Protein AF-A0AAN9UML8-F1 (afdb_monomer)

Structure (mmCIF, N/CA/C/O backbone):
data_AF-A0AAN9UML8-F1
#
_entry.id   AF-A0AAN9UML8-F1
#
loop_
_atom_site.group_PDB
_atom_site.id
_atom_site.type_symbol
_atom_site.label_atom_id
_atom_site.label_alt_id
_atom_site.label_comp_id
_atom_site.label_asym_id
_atom_site.label_entity_id
_atom_site.label_seq_id
_atom_site.pdbx_PDB_ins_code
_atom_site.Cartn_x
_atom_site.Cartn_y
_atom_site.Cartn_z
_atom_site.occupancy
_atom_site.B_iso_or_equiv
_atom_site.auth_seq_id
_atom_site.auth_comp_id
_atom_site.auth_asym_id
_atom_site.auth_atom_id
_atom_site.pdbx_PDB_model_num
ATOM 1 N N . MET A 1 1 ? -30.762 24.401 14.528 1.00 34.25 1 MET A N 1
ATOM 2 C CA . MET A 1 1 ? -29.536 23.591 14.672 1.00 34.25 1 MET A CA 1
ATOM 3 C C . MET A 1 1 ? -28.574 24.023 13.581 1.00 34.25 1 MET A C 1
ATOM 5 O O . MET A 1 1 ? -28.864 23.795 12.416 1.00 34.25 1 MET A O 1
ATOM 9 N N . ALA A 1 2 ? -27.521 24.755 13.943 1.00 28.88 2 ALA A N 1
ATOM 10 C CA . ALA A 1 2 ? -26.473 25.153 13.009 1.00 28.88 2 ALA A CA 1
ATOM 11 C C . ALA A 1 2 ? -25.662 23.910 12.609 1.00 28.88 2 ALA A C 1
ATOM 13 O O . ALA A 1 2 ? -25.360 23.086 13.473 1.00 28.88 2 ALA A O 1
ATOM 14 N N . GLY A 1 3 ? -25.369 23.756 11.315 1.00 34.69 3 GLY A N 1
ATOM 15 C CA . GLY A 1 3 ? -24.596 22.632 10.792 1.00 34.69 3 GLY A CA 1
ATOM 16 C C . GLY A 1 3 ? -23.254 22.524 11.508 1.00 34.69 3 GLY A C 1
ATOM 17 O O . GLY A 1 3 ? -22.504 23.499 11.566 1.00 34.69 3 GLY A O 1
ATOM 18 N N . LEU A 1 4 ? -22.974 21.355 12.088 1.00 37.06 4 LEU A N 1
ATOM 19 C CA . LEU A 1 4 ? -21.656 21.073 12.640 1.00 37.06 4 LEU A CA 1
ATOM 20 C C . LEU A 1 4 ? -20.631 21.194 11.500 1.00 37.06 4 LEU A C 1
ATOM 22 O O . LEU A 1 4 ? -20.840 20.580 10.449 1.00 37.06 4 LEU A O 1
ATOM 26 N N . PRO A 1 5 ? -19.560 21.988 11.675 1.00 43.56 5 PRO A N 1
ATOM 27 C CA . PRO A 1 5 ? -18.495 22.079 10.690 1.00 43.56 5 PRO A CA 1
ATOM 28 C C . PRO A 1 5 ? -17.949 20.682 10.414 1.00 43.56 5 PRO A C 1
ATOM 30 O O . PRO A 1 5 ? -17.899 19.854 11.327 1.00 43.56 5 PRO A O 1
ATOM 33 N N . ASP A 1 6 ? -17.564 20.442 9.156 1.00 53.19 6 ASP A N 1
ATOM 34 C CA . ASP A 1 6 ? -16.850 19.244 8.709 1.00 53.19 6 ASP A CA 1
ATOM 35 C C . ASP A 1 6 ? -15.821 18.890 9.789 1.00 53.19 6 ASP A C 1
ATOM 37 O O . ASP A 1 6 ? -14.913 19.678 10.067 1.00 53.19 6 ASP A O 1
ATOM 41 N N . THR A 1 7 ? -16.089 17.812 10.532 1.00 65.25 7 THR A N 1
ATOM 42 C CA . THR A 1 7 ? -15.455 17.628 11.840 1.00 65.25 7 THR A CA 1
ATOM 43 C C . THR A 1 7 ? -13.941 17.596 11.653 1.00 65.25 7 THR A C 1
ATOM 45 O O . THR A 1 7 ? -13.449 17.084 10.648 1.00 65.25 7 THR A O 1
ATOM 48 N N . THR A 1 8 ? -13.170 18.128 12.605 1.00 62.34 8 THR A N 1
ATOM 49 C CA . THR A 1 8 ? -11.696 18.051 12.594 1.00 62.34 8 THR A CA 1
ATOM 50 C C . THR A 1 8 ? -11.215 16.639 12.216 1.00 62.34 8 THR A C 1
ATOM 52 O O . THR A 1 8 ? -10.274 16.483 11.442 1.00 62.34 8 THR A O 1
ATOM 55 N N . TYR A 1 9 ? -11.950 15.614 12.656 1.00 64.00 9 TYR A N 1
ATOM 56 C CA . TYR A 1 9 ? -11.783 14.213 12.278 1.00 64.00 9 TYR A CA 1
ATOM 57 C C . TYR A 1 9 ? -11.821 13.942 10.761 1.00 64.00 9 TYR A C 1
ATOM 59 O O . TYR A 1 9 ? -10.901 13.316 10.235 1.00 64.00 9 TYR A O 1
ATOM 67 N N . ASN A 1 10 ? -12.814 14.460 10.035 1.00 66.75 10 ASN A N 1
ATOM 68 C CA . ASN A 1 10 ? -12.912 14.321 8.578 1.00 66.75 10 ASN A CA 1
ATOM 69 C C . ASN A 1 10 ? -11.749 15.001 7.849 1.00 66.75 10 ASN A C 1
ATOM 71 O O . ASN A 1 10 ? -11.250 14.470 6.857 1.00 66.75 10 ASN A O 1
ATOM 75 N N . ILE A 1 11 ? -11.297 16.160 8.341 1.00 66.69 11 ILE A N 1
ATOM 76 C CA . ILE A 1 11 ? -10.139 16.870 7.775 1.00 66.69 11 ILE A CA 1
ATOM 77 C C . ILE A 1 11 ? -8.881 16.005 7.907 1.00 66.69 11 ILE A C 1
ATOM 79 O O . ILE A 1 11 ? -8.132 15.859 6.946 1.00 66.69 11 ILE A O 1
ATOM 83 N N . ILE A 1 12 ? -8.686 15.379 9.069 1.00 63.94 12 ILE A N 1
ATOM 84 C CA . ILE A 1 12 ? -7.548 14.487 9.320 1.00 63.94 12 ILE A CA 1
ATOM 85 C C . ILE A 1 12 ? -7.625 13.225 8.470 1.00 63.94 12 ILE A C 1
ATOM 87 O O . ILE A 1 12 ? -6.618 12.818 7.895 1.00 63.94 12 ILE A O 1
ATOM 91 N N . LYS A 1 13 ? -8.808 12.620 8.337 1.00 67.56 13 LYS A N 1
ATOM 92 C CA . LYS A 1 13 ? -8.997 11.478 7.438 1.00 67.56 13 LYS A CA 1
ATOM 93 C C . LYS A 1 13 ? -8.644 11.858 5.991 1.00 67.56 13 LYS A C 1
ATOM 95 O O . LYS A 1 13 ? -7.869 11.145 5.362 1.00 67.56 13 LYS A O 1
ATOM 100 N N . ARG A 1 14 ? -9.093 13.022 5.502 1.00 68.69 14 ARG A N 1
ATOM 101 C CA . ARG A 1 14 ? -8.747 13.532 4.158 1.00 68.69 14 ARG A CA 1
ATOM 102 C C . ARG A 1 14 ? -7.262 13.817 3.954 1.00 68.69 14 ARG A C 1
ATOM 104 O O . ARG A 1 14 ? -6.789 13.647 2.842 1.00 68.69 14 ARG A O 1
ATOM 111 N N . SER A 1 15 ? -6.542 14.243 4.990 1.00 62.94 15 SER A N 1
ATOM 112 C CA . SER A 1 15 ? -5.093 14.488 4.906 1.00 62.94 15 SER A CA 1
ATOM 113 C C . SER A 1 15 ? -4.235 13.241 5.132 1.00 62.94 15 SER A C 1
ATOM 115 O O . SER A 1 15 ? -3.012 13.315 5.061 1.00 62.94 15 SER A O 1
ATOM 117 N N . THR A 1 16 ? -4.855 12.125 5.517 1.00 61.41 16 THR A N 1
ATOM 118 C CA . THR A 1 16 ? -4.160 10.873 5.843 1.00 61.41 16 THR A CA 1
ATOM 119 C C . THR A 1 16 ? -4.335 9.841 4.738 1.00 61.41 16 THR A C 1
ATOM 121 O O . THR A 1 16 ? -3.397 9.113 4.413 1.00 61.41 16 THR A O 1
ATOM 124 N N . TYR A 1 17 ? -5.542 9.772 4.177 1.00 67.56 17 TYR A N 1
ATOM 125 C CA . TYR A 1 17 ? -5.949 8.728 3.252 1.00 67.56 17 TYR A CA 1
ATOM 126 C C . TYR A 1 17 ? -6.260 9.337 1.900 1.00 67.56 17 TYR A C 1
ATOM 128 O O . TYR A 1 17 ? -7.154 10.169 1.753 1.00 67.56 17 TYR A O 1
ATOM 136 N N . LEU A 1 18 ? -5.566 8.850 0.890 1.00 69.12 18 LEU A N 1
ATOM 137 C CA . LEU A 1 18 ? -5.793 9.261 -0.479 1.00 69.12 18 LEU A CA 1
ATOM 138 C C . LEU A 1 18 ? -7.202 8.875 -0.955 1.00 69.12 18 LEU A C 1
ATOM 140 O O . LEU A 1 18 ? -7.891 9.702 -1.548 1.00 69.12 18 LEU A O 1
ATOM 144 N N . ALA A 1 19 ? -7.697 7.698 -0.552 1.00 70.19 19 ALA A N 1
ATOM 145 C CA . ALA A 1 19 ? -9.077 7.264 -0.783 1.00 70.19 19 ALA A CA 1
ATOM 146 C C . ALA A 1 19 ? -10.147 8.247 -0.272 1.00 70.19 19 ALA A C 1
ATOM 148 O O . ALA A 1 19 ? -11.278 8.250 -0.758 1.00 70.19 19 ALA A O 1
ATOM 149 N N . TYR A 1 20 ? -9.822 9.133 0.679 1.00 71.19 20 TYR A N 1
ATOM 150 C CA . TYR A 1 20 ? -10.755 10.161 1.150 1.00 71.19 20 TYR A CA 1
ATOM 151 C C . TYR A 1 20 ? -10.975 11.314 0.172 1.00 71.19 20 TYR A C 1
ATOM 153 O O . TYR A 1 20 ? -11.914 12.095 0.351 1.00 71.19 20 TYR A O 1
ATOM 161 N N . THR A 1 21 ? -10.144 11.419 -0.862 1.00 71.81 21 THR A N 1
ATOM 162 C CA . THR A 1 21 ? -10.307 12.432 -1.906 1.00 71.81 21 THR A CA 1
ATOM 163 C C . THR A 1 21 ? -11.395 12.058 -2.917 1.00 71.81 21 THR A C 1
ATOM 165 O O . THR A 1 21 ? -12.056 12.959 -3.430 1.00 71.81 21 THR A O 1
ATOM 168 N N . PHE A 1 22 ? -11.658 10.761 -3.130 1.00 76.19 22 PHE A N 1
ATOM 169 C CA . PHE A 1 22 ? -12.576 10.275 -4.172 1.00 76.19 22 PHE A CA 1
ATOM 170 C C . PHE A 1 22 ? -13.711 9.352 -3.686 1.00 76.19 22 PHE A C 1
ATOM 172 O O . PHE A 1 22 ? -14.615 9.050 -4.461 1.00 76.19 22 PHE A O 1
ATOM 179 N N . VAL A 1 23 ? -13.744 8.942 -2.413 1.00 74.50 23 VAL A N 1
ATOM 180 C CA . VAL A 1 23 ? -14.824 8.100 -1.851 1.00 74.50 23 VAL A CA 1
ATOM 181 C C . VAL A 1 23 ? -15.798 8.909 -0.976 1.00 74.50 23 VAL A C 1
ATOM 183 O O . VAL A 1 23 ? -15.416 9.876 -0.311 1.00 74.50 23 VAL A O 1
ATOM 186 N N . ASN A 1 24 ? -17.086 8.540 -0.974 1.00 72.94 24 ASN A N 1
ATOM 187 C CA . ASN A 1 24 ? -18.127 9.195 -0.181 1.00 72.94 24 ASN A CA 1
ATOM 188 C C . ASN A 1 24 ? -18.278 8.559 1.205 1.00 72.94 24 ASN A C 1
ATOM 190 O O . ASN A 1 24 ? -18.883 7.502 1.337 1.00 72.94 24 ASN A O 1
ATOM 194 N N . TYR A 1 25 ? -17.802 9.245 2.245 1.00 64.94 25 TYR A N 1
ATOM 195 C CA . TYR A 1 25 ? -17.906 8.784 3.642 1.00 64.94 25 TYR A CA 1
ATOM 196 C C . TYR A 1 25 ? -19.102 9.362 4.400 1.00 64.94 25 TYR A C 1
ATOM 198 O O . TYR A 1 25 ? -19.299 9.040 5.571 1.00 64.94 25 TYR A O 1
ATOM 206 N N . GLN A 1 26 ? -19.894 10.239 3.770 1.00 60.97 26 GLN A N 1
ATOM 207 C CA . GLN A 1 26 ? -20.932 10.996 4.478 1.00 60.97 26 GLN A CA 1
ATOM 208 C C . GLN A 1 26 ? -22.011 10.103 5.103 1.00 60.97 26 GLN A C 1
ATOM 210 O O . GLN A 1 26 ? -22.570 10.481 6.128 1.00 60.97 26 GLN A O 1
ATOM 215 N N . SER A 1 27 ? -22.282 8.924 4.538 1.00 56.25 27 SER A N 1
ATOM 216 C CA . SER A 1 27 ? -23.336 8.037 5.036 1.00 56.25 27 SER A CA 1
ATOM 217 C C . SER A 1 27 ? -22.949 7.228 6.278 1.00 56.25 27 SER A C 1
ATOM 219 O O . SER A 1 27 ? -23.851 6.817 7.002 1.00 56.25 27 SER A O 1
ATOM 221 N N . ILE A 1 28 ? -21.655 7.012 6.557 1.00 55.69 28 ILE A N 1
ATOM 222 C CA . ILE A 1 28 ? -21.228 6.051 7.594 1.00 55.69 28 ILE A CA 1
ATOM 223 C C . ILE A 1 28 ? -20.554 6.726 8.800 1.00 55.69 28 ILE A C 1
ATOM 225 O O . ILE A 1 28 ? -20.799 6.345 9.948 1.00 55.69 28 ILE A O 1
ATOM 229 N N . ASP A 1 29 ? -19.777 7.789 8.572 1.00 57.97 29 ASP A N 1
ATOM 230 C CA . ASP A 1 29 ? -18.981 8.435 9.628 1.00 57.97 29 ASP A CA 1
ATOM 231 C C . ASP A 1 29 ? -19.806 9.347 10.555 1.00 57.97 29 ASP A C 1
ATOM 233 O O . ASP A 1 29 ? -19.470 9.525 11.728 1.00 57.97 29 ASP A O 1
ATOM 237 N N . GLN A 1 30 ? -20.886 9.958 10.054 1.00 54.78 30 GLN A N 1
ATOM 238 C CA . GLN A 1 30 ? -21.532 11.067 10.765 1.00 54.78 30 GLN A CA 1
ATOM 239 C C . GLN A 1 30 ? -22.410 10.614 11.942 1.00 54.78 30 GLN A C 1
ATOM 241 O O . GLN A 1 30 ? -22.475 11.310 12.953 1.00 54.78 30 GLN A O 1
ATOM 246 N N . VAL A 1 31 ? -23.052 9.447 11.845 1.00 54.62 31 VAL A N 1
ATOM 247 C CA . VAL A 1 31 ? -23.942 8.929 12.901 1.00 54.62 31 VAL A CA 1
ATOM 248 C C . VAL A 1 31 ? -23.169 8.084 13.918 1.00 54.62 31 VAL A C 1
ATOM 250 O O . VAL A 1 31 ? -23.453 8.136 15.114 1.00 54.62 31 VAL A O 1
ATOM 253 N N . THR A 1 32 ? -22.151 7.349 13.465 1.00 60.00 32 THR A N 1
ATOM 254 C CA . THR A 1 32 ? -21.468 6.340 14.284 1.00 60.00 32 THR A CA 1
ATOM 255 C C . THR A 1 32 ? -20.524 6.948 15.318 1.00 60.00 32 THR A C 1
ATOM 257 O O . THR A 1 32 ? -20.529 6.515 16.466 1.00 60.00 32 THR A O 1
ATOM 260 N N . CYS A 1 33 ? -19.738 7.970 14.966 1.00 65.00 33 CYS A N 1
ATOM 261 C CA . CYS A 1 33 ? -18.715 8.485 15.883 1.00 65.00 33 CYS A CA 1
ATOM 262 C C . CYS A 1 33 ? -19.210 9.651 16.753 1.00 65.00 33 CYS A C 1
ATOM 264 O O . CYS A 1 33 ? -18.571 9.989 17.748 1.00 65.00 33 CYS A O 1
ATOM 266 N N . GLN A 1 34 ? -20.337 10.289 16.415 1.00 71.44 34 GLN A N 1
ATOM 267 C CA . GLN A 1 34 ? -20.789 11.494 17.119 1.00 71.44 34 GLN A CA 1
ATOM 268 C C . GLN A 1 34 ? -21.046 11.237 18.611 1.00 71.44 34 GLN A C 1
ATOM 270 O O . GLN A 1 34 ? -20.689 12.071 19.445 1.00 71.44 34 GLN A O 1
ATOM 275 N N . TRP A 1 35 ? -21.606 10.077 18.964 1.00 76.12 35 TRP A N 1
ATOM 276 C CA . TRP A 1 35 ? -21.833 9.727 20.365 1.00 76.12 35 TRP A CA 1
ATOM 277 C C . TRP A 1 35 ? -20.518 9.500 21.127 1.00 76.12 35 TRP A C 1
ATOM 279 O O . TRP A 1 35 ? -20.456 9.863 22.300 1.00 76.12 35 TRP A O 1
ATOM 289 N N . LEU A 1 36 ? -19.469 8.974 20.476 1.00 76.56 36 LEU A N 1
ATOM 290 C CA . LEU A 1 36 ? -18.147 8.762 21.082 1.00 76.56 36 LEU A CA 1
ATOM 291 C C . LEU A 1 36 ? -17.511 10.097 21.470 1.00 76.56 36 LEU A C 1
ATOM 293 O O . LEU A 1 36 ? -17.070 10.276 22.600 1.00 76.56 36 LEU A O 1
ATOM 297 N N . PHE A 1 37 ? -17.534 11.073 20.558 1.00 76.31 37 PHE A N 1
ATOM 298 C CA . PHE A 1 37 ? -16.984 12.406 20.823 1.00 76.31 37 PHE A CA 1
ATOM 299 C C . PHE A 1 37 ? -17.723 13.156 21.936 1.00 76.31 37 PHE A C 1
ATOM 301 O O . PHE A 1 37 ? -17.120 13.983 22.617 1.00 76.31 37 PHE A O 1
ATOM 308 N N . GLN A 1 38 ? -19.023 12.907 22.099 1.00 78.19 38 GLN A N 1
ATOM 309 C CA . GLN A 1 38 ? -19.843 13.603 23.091 1.00 78.19 38 GLN A CA 1
ATOM 310 C C . GLN A 1 38 ? -19.806 12.942 24.469 1.00 78.19 38 GLN A C 1
ATOM 312 O O . GLN A 1 38 ? -19.902 13.645 25.472 1.00 78.19 38 GLN A O 1
ATOM 317 N N . ASN A 1 39 ? -19.677 11.616 24.521 1.00 77.75 39 ASN A N 1
ATOM 318 C CA . ASN A 1 39 ? -19.902 10.854 25.748 1.00 77.75 39 ASN A CA 1
ATOM 319 C C . ASN A 1 39 ? -18.655 10.134 26.273 1.00 77.75 39 ASN A C 1
ATOM 321 O O . ASN A 1 39 ? -18.702 9.626 27.391 1.00 77.75 39 ASN A O 1
ATOM 325 N N . ASP A 1 40 ? -17.550 10.102 25.519 1.00 85.31 40 ASP A N 1
ATOM 326 C CA . ASP A 1 40 ? -16.361 9.343 25.902 1.00 85.31 40 ASP A CA 1
ATOM 327 C C . ASP A 1 40 ? -15.060 10.162 25.849 1.00 85.31 40 ASP A C 1
ATOM 329 O O . ASP A 1 40 ? -14.451 10.397 24.801 1.00 85.31 40 ASP A O 1
ATOM 333 N N . LEU A 1 41 ? -14.593 10.575 27.030 1.00 87.44 41 LEU A N 1
ATOM 334 C CA . LEU A 1 41 ? -13.356 11.342 27.173 1.00 87.44 41 LEU A CA 1
ATOM 335 C C . LEU A 1 41 ? -12.101 10.521 26.826 1.00 87.44 41 LEU A C 1
ATOM 337 O O . LEU A 1 41 ? -11.107 11.086 26.359 1.00 87.44 41 LEU A O 1
ATOM 341 N N . THR A 1 42 ? -12.128 9.204 27.041 1.00 90.31 42 THR A N 1
ATOM 342 C CA . THR A 1 42 ? -11.009 8.313 26.718 1.00 90.31 42 THR A CA 1
ATOM 343 C C . THR A 1 42 ? -10.822 8.244 25.211 1.00 90.31 42 THR A C 1
ATOM 345 O O . THR A 1 42 ? -9.704 8.415 24.724 1.00 90.31 42 THR A O 1
ATOM 348 N N . PHE A 1 43 ? -11.919 8.098 24.466 1.00 87.00 43 PHE A N 1
ATOM 349 C CA . PHE A 1 43 ? -11.912 8.144 23.009 1.00 87.00 43 PHE A CA 1
ATOM 350 C C . PHE A 1 43 ? -11.383 9.482 22.481 1.00 87.00 43 PHE A C 1
ATOM 352 O O . PHE A 1 43 ? -10.529 9.499 21.593 1.00 87.00 43 PHE A O 1
ATOM 359 N N . VAL A 1 44 ? -11.815 10.611 23.059 1.00 87.50 44 VAL A N 1
ATOM 360 C CA . VAL A 1 44 ? -11.310 11.942 22.675 1.00 87.50 44 VAL A CA 1
ATOM 361 C C . VAL A 1 44 ? -9.795 12.044 22.877 1.00 87.50 44 VAL A C 1
ATOM 363 O O . VAL A 1 44 ? -9.087 12.570 22.019 1.00 87.50 44 VAL A O 1
ATOM 366 N N . HIS A 1 45 ? -9.257 11.522 23.979 1.00 90.88 45 HIS A N 1
ATOM 367 C CA . HIS A 1 45 ? -7.809 11.473 24.165 1.00 90.88 45 HIS A CA 1
ATOM 368 C C . HIS A 1 45 ? -7.123 10.535 23.161 1.00 90.88 45 HIS A C 1
ATOM 370 O O . HIS A 1 45 ? -6.095 10.917 22.599 1.00 90.88 45 HIS A O 1
ATOM 376 N N . ALA A 1 46 ? -7.711 9.376 22.860 1.00 89.69 46 ALA A N 1
ATOM 377 C CA . ALA A 1 46 ? -7.159 8.429 21.897 1.00 89.69 46 ALA A CA 1
ATOM 378 C C . ALA A 1 46 ? -7.030 9.063 20.506 1.00 89.69 46 ALA A C 1
ATOM 380 O O . ALA A 1 46 ? -5.945 9.067 19.919 1.00 89.69 46 ALA A O 1
ATOM 381 N N . ILE A 1 47 ? -8.097 9.689 20.005 1.00 84.38 47 ILE A N 1
ATOM 382 C CA . ILE A 1 47 ? -8.074 10.318 18.683 1.00 84.38 47 ILE A CA 1
ATOM 383 C C . ILE A 1 47 ? -7.137 11.526 18.654 1.00 84.38 47 ILE A C 1
ATOM 385 O O . ILE A 1 47 ? -6.382 11.690 17.700 1.00 84.38 47 ILE A O 1
ATOM 389 N N . MET A 1 48 ? -7.093 12.336 19.716 1.00 86.12 48 MET A N 1
ATOM 390 C CA . MET A 1 48 ? -6.152 13.456 19.796 1.00 86.12 48 MET A CA 1
ATOM 391 C C . MET A 1 48 ? -4.694 12.984 19.775 1.00 86.12 48 MET A C 1
ATOM 393 O O . MET A 1 48 ? -3.864 13.645 19.159 1.00 86.12 48 MET A O 1
ATOM 397 N N . SER A 1 49 ? -4.380 11.823 20.363 1.00 87.88 49 SER A N 1
ATOM 398 C CA . SER A 1 49 ? -3.038 11.236 20.256 1.00 87.88 49 SER A CA 1
ATOM 399 C C . SER A 1 49 ? -2.671 10.909 18.804 1.00 87.88 49 SER A C 1
ATOM 401 O O . SER A 1 49 ? -1.607 11.322 18.344 1.00 87.88 49 SER A O 1
ATOM 403 N N . VAL A 1 50 ? -3.583 10.284 18.048 1.00 82.81 50 VAL A N 1
ATOM 404 C CA . VAL A 1 50 ? -3.402 9.983 16.618 1.00 82.81 50 VAL A CA 1
ATOM 405 C C . VAL A 1 50 ? -3.161 11.269 15.829 1.00 82.81 50 VAL A C 1
ATOM 407 O O . VAL A 1 50 ? -2.207 11.366 15.058 1.00 82.81 50 VAL A O 1
ATOM 410 N N . ILE A 1 51 ? -3.981 12.292 16.069 1.00 80.94 51 ILE A N 1
ATOM 411 C CA . ILE A 1 51 ? -3.873 13.599 15.414 1.00 80.94 51 ILE A CA 1
ATOM 412 C C . ILE A 1 51 ? -2.515 14.245 15.686 1.00 80.94 51 ILE A C 1
ATOM 414 O O . ILE A 1 51 ? -1.884 14.762 14.763 1.00 80.94 51 ILE A O 1
ATOM 418 N N . SER A 1 52 ? -2.063 14.224 16.939 1.00 84.56 52 SER A N 1
ATOM 419 C CA . SER A 1 52 ? -0.783 14.810 17.325 1.00 84.56 52 SER A CA 1
ATOM 420 C C . SER A 1 52 ? 0.396 14.078 16.690 1.00 84.56 52 SER A C 1
ATOM 422 O O . SER A 1 52 ? 1.345 14.738 16.280 1.00 84.56 52 SER A O 1
ATOM 424 N N . VAL A 1 53 ? 0.324 12.750 16.523 1.00 81.38 53 VAL A N 1
ATOM 425 C CA . VAL A 1 53 ? 1.345 11.991 15.777 1.00 81.38 53 VAL A CA 1
ATOM 426 C C . VAL A 1 53 ? 1.367 12.394 14.302 1.00 81.38 53 VAL A C 1
ATOM 428 O O . VAL A 1 53 ? 2.441 12.590 13.744 1.00 81.38 53 VAL A O 1
ATOM 431 N N . PHE A 1 54 ? 0.204 12.551 13.663 1.00 74.62 54 PHE A N 1
ATOM 432 C CA . PHE A 1 54 ? 0.135 12.935 12.248 1.00 74.62 54 PHE A CA 1
ATOM 433 C C . PHE A 1 54 ? 0.649 14.345 11.970 1.00 74.62 54 PHE A C 1
ATOM 435 O O . PHE A 1 54 ? 1.253 14.586 10.925 1.00 74.62 54 PHE A O 1
ATOM 442 N N . LYS A 1 55 ? 0.379 15.281 12.883 1.00 77.12 55 LYS A N 1
ATOM 443 C CA . LYS A 1 55 ? 0.800 16.678 12.747 1.00 77.12 55 LYS A CA 1
ATOM 444 C C . LYS A 1 55 ? 2.259 16.909 13.123 1.00 77.12 55 LYS A C 1
ATOM 446 O O . LYS A 1 55 ? 2.765 17.991 12.837 1.00 77.12 55 LYS A O 1
ATOM 451 N N . ASP A 1 56 ? 2.919 15.951 13.774 1.00 77.38 56 ASP A N 1
ATOM 452 C CA . ASP A 1 56 ? 4.316 16.111 14.160 1.00 77.38 56 ASP A CA 1
ATOM 453 C C . ASP A 1 56 ? 5.218 16.028 12.912 1.00 77.38 56 ASP A C 1
ATOM 455 O O . ASP A 1 56 ? 5.276 14.975 12.264 1.00 77.38 56 ASP A O 1
ATOM 459 N N . PRO A 1 57 ? 5.943 17.108 12.557 1.00 66.88 57 PRO A N 1
ATOM 460 C CA . PRO A 1 57 ? 6.895 17.067 11.449 1.00 66.88 57 PRO A CA 1
ATOM 461 C C . PRO A 1 57 ? 8.020 16.051 11.703 1.00 66.88 57 PRO A C 1
ATOM 463 O O . PRO A 1 57 ? 8.558 15.470 10.762 1.00 66.88 57 PRO A O 1
ATOM 466 N N . ARG A 1 58 ? 8.338 15.758 12.971 1.00 67.56 58 ARG A N 1
ATOM 467 C CA . ARG A 1 58 ? 9.340 14.767 13.383 1.00 67.56 58 ARG A CA 1
ATOM 468 C C . ARG A 1 58 ? 8.695 13.389 13.467 1.00 67.56 58 ARG A C 1
ATOM 470 O O . ARG A 1 58 ? 8.547 12.807 14.548 1.00 67.56 58 ARG A O 1
ATOM 477 N N . ARG A 1 59 ? 8.295 12.865 12.305 1.00 61.62 59 ARG A N 1
ATOM 478 C CA . ARG A 1 59 ? 7.648 11.552 12.177 1.00 61.62 59 ARG A CA 1
ATOM 479 C C . ARG A 1 59 ? 8.416 10.481 12.965 1.00 61.62 59 ARG A C 1
ATOM 481 O O . ARG A 1 59 ? 9.610 10.257 12.759 1.00 61.62 59 ARG A O 1
ATOM 488 N N . GLY A 1 60 ? 7.714 9.816 13.881 1.00 59.88 60 GLY A N 1
ATOM 489 C CA . GLY A 1 60 ? 8.255 8.737 14.710 1.00 59.88 60 GLY A CA 1
ATOM 490 C C . GLY A 1 60 ? 8.874 9.170 16.043 1.00 59.88 60 GLY A C 1
ATOM 491 O O . GLY A 1 60 ? 9.461 8.320 16.711 1.00 59.88 60 GLY A O 1
ATOM 492 N N . SER A 1 61 ? 8.799 10.444 16.437 1.00 66.19 61 SER A N 1
ATOM 493 C CA . SER A 1 61 ? 9.092 10.874 17.813 1.00 66.19 61 SER A CA 1
ATOM 494 C C . SER A 1 61 ? 7.815 11.315 18.525 1.00 66.19 61 SER A C 1
ATOM 496 O O . SER A 1 61 ? 6.825 11.671 17.889 1.00 66.19 61 SER A O 1
ATOM 498 N N . TRP A 1 62 ? 7.809 11.230 19.851 1.00 79.44 62 TRP A N 1
ATOM 499 C CA . TRP A 1 62 ? 6.639 11.566 20.648 1.00 79.44 62 TRP A CA 1
ATOM 500 C C . TRP A 1 62 ? 6.622 13.071 20.896 1.00 79.44 62 TRP A C 1
ATOM 502 O O . TRP A 1 62 ? 7.422 13.574 21.688 1.00 79.44 62 TRP A O 1
ATOM 512 N N . SER A 1 63 ? 5.693 13.797 20.270 1.00 84.75 63 SER A N 1
ATOM 513 C CA . SER A 1 63 ? 5.429 15.172 20.696 1.00 84.75 63 SER A CA 1
ATOM 514 C C . SER A 1 63 ? 4.930 15.185 22.153 1.00 84.75 63 SER A C 1
ATOM 516 O O . SER A 1 63 ? 4.264 14.236 22.591 1.00 84.75 63 SER A O 1
ATOM 518 N N . PRO A 1 64 ? 5.157 16.271 22.916 1.00 89.44 64 PRO A N 1
ATOM 519 C CA . PRO A 1 64 ? 4.570 16.417 24.249 1.00 89.44 64 PRO A CA 1
ATOM 520 C C . PRO A 1 64 ? 3.042 16.251 24.251 1.00 89.44 64 PRO A C 1
ATOM 522 O O . PRO A 1 64 ? 2.477 15.696 25.191 1.00 89.44 64 PRO A O 1
ATOM 525 N N . SER A 1 65 ? 2.375 16.681 23.172 1.00 88.69 65 SER A N 1
ATOM 526 C CA . SER A 1 65 ? 0.928 16.523 22.995 1.00 88.69 65 SER A CA 1
ATOM 527 C C . SER A 1 65 ? 0.531 15.060 22.778 1.00 88.69 65 SER A C 1
ATOM 529 O O . SER A 1 65 ? -0.394 14.582 23.434 1.00 88.69 65 SER A O 1
ATOM 531 N N . THR A 1 66 ? 1.257 14.334 21.921 1.00 89.38 66 THR A N 1
ATOM 532 C CA . THR A 1 66 ? 1.066 12.894 21.702 1.00 89.38 66 THR A CA 1
ATOM 533 C C . THR A 1 66 ? 1.179 12.144 23.021 1.00 89.38 66 THR A C 1
ATOM 535 O O . THR A 1 66 ? 0.275 11.397 23.382 1.00 89.38 66 THR A O 1
ATOM 538 N N . HIS A 1 67 ? 2.254 12.392 23.770 1.00 90.62 67 HIS A N 1
ATOM 539 C CA . HIS A 1 67 ? 2.500 11.734 25.047 1.00 90.62 67 HIS A CA 1
ATOM 540 C C . HIS A 1 67 ? 1.407 12.045 26.077 1.00 90.62 67 HIS A C 1
ATOM 542 O O . HIS A 1 67 ? 0.880 11.132 26.711 1.00 90.62 67 HIS A O 1
ATOM 548 N N . PHE A 1 68 ? 1.010 13.315 26.206 1.00 93.75 68 PHE A N 1
ATOM 549 C CA . PHE A 1 68 ? -0.070 13.727 27.104 1.00 93.75 68 PHE A CA 1
ATOM 550 C C . PHE A 1 68 ? -1.381 12.984 26.812 1.00 93.75 68 PHE A C 1
ATOM 552 O O . PHE A 1 68 ? -2.003 12.426 27.720 1.00 93.75 68 PHE A O 1
ATOM 559 N N . HIS A 1 69 ? -1.799 12.958 25.546 1.00 93.38 69 HIS A N 1
ATOM 560 C CA . HIS A 1 69 ? -3.043 12.314 25.142 1.00 93.38 69 HIS A CA 1
ATOM 561 C C . HIS A 1 69 ? -2.972 10.788 25.252 1.00 93.38 69 HIS A C 1
ATOM 563 O O . HIS A 1 69 ? -3.923 10.172 25.737 1.00 93.38 69 HIS A O 1
ATOM 569 N N . LEU A 1 70 ? -1.841 10.175 24.898 1.00 92.31 70 LEU A N 1
ATOM 570 C CA . LEU A 1 70 ? -1.673 8.730 25.008 1.00 92.31 70 LEU A CA 1
ATOM 571 C C . LEU A 1 70 ? -1.686 8.261 26.467 1.00 92.31 70 LEU A C 1
ATOM 573 O O . LEU A 1 70 ? -2.409 7.327 26.801 1.00 92.31 70 LEU A O 1
ATOM 577 N N . GLN A 1 71 ? -0.965 8.944 27.362 1.00 93.94 71 GLN A N 1
ATOM 578 C CA . GLN A 1 71 ? -0.967 8.601 28.788 1.00 93.94 71 GLN A CA 1
ATOM 579 C C . GLN A 1 71 ? -2.368 8.677 29.397 1.00 93.94 71 GLN A C 1
ATOM 581 O O . GLN A 1 71 ? -2.762 7.803 30.170 1.00 93.94 71 GLN A O 1
ATOM 586 N N . ARG A 1 72 ? -3.141 9.712 29.042 1.00 94.06 72 ARG A N 1
ATOM 587 C CA . ARG A 1 72 ? -4.534 9.841 29.487 1.00 94.06 72 ARG A CA 1
ATOM 588 C C . ARG A 1 72 ? -5.398 8.705 28.950 1.00 94.06 72 ARG A C 1
ATOM 590 O O . ARG A 1 72 ? -6.154 8.131 29.728 1.00 94.06 72 ARG A O 1
ATOM 597 N N . THR A 1 73 ? -5.238 8.364 27.672 1.00 94.06 73 THR A N 1
ATOM 598 C CA . THR A 1 73 ? -5.940 7.247 27.025 1.00 94.06 73 THR A CA 1
ATOM 599 C C . THR A 1 73 ? -5.677 5.935 27.757 1.00 94.06 73 THR A C 1
ATOM 601 O O . THR A 1 73 ? -6.619 5.305 28.222 1.00 94.06 73 THR A O 1
ATOM 604 N N . ILE A 1 74 ? -4.405 5.566 27.942 1.00 92.06 74 ILE A N 1
ATOM 605 C CA . ILE A 1 74 ? -4.005 4.311 28.597 1.00 92.06 74 ILE A CA 1
ATOM 606 C C . ILE A 1 74 ? -4.516 4.257 30.038 1.00 92.06 74 ILE A C 1
ATOM 608 O O . ILE A 1 74 ? -5.046 3.238 30.468 1.00 92.06 74 ILE A O 1
ATOM 612 N N . ARG A 1 75 ? -4.395 5.357 30.793 1.00 92.75 75 ARG A N 1
ATOM 613 C CA . ARG A 1 75 ? -4.871 5.403 32.180 1.00 92.75 75 ARG A CA 1
ATOM 614 C C . ARG A 1 75 ? -6.375 5.147 32.265 1.00 92.75 75 ARG A C 1
ATOM 616 O O . ARG A 1 75 ? -6.794 4.296 33.042 1.00 92.75 75 ARG A O 1
ATOM 623 N N . HIS A 1 76 ? -7.173 5.869 31.480 1.00 89.50 76 HIS A N 1
ATOM 624 C CA . HIS A 1 76 ? -8.627 5.724 31.521 1.00 89.50 76 HIS A CA 1
ATOM 625 C C . HIS A 1 76 ? -9.089 4.368 30.976 1.00 89.50 76 HIS A C 1
ATOM 627 O O . HIS A 1 76 ? -9.955 3.746 31.585 1.00 89.50 76 HIS A O 1
ATOM 633 N N . LEU A 1 77 ? -8.444 3.863 29.920 1.00 89.12 77 LEU A N 1
ATOM 634 C CA . LEU A 1 77 ? -8.695 2.522 29.398 1.00 89.12 77 LEU A CA 1
ATOM 635 C C . LEU A 1 77 ? -8.407 1.441 30.450 1.00 89.12 77 LEU A C 1
ATOM 637 O O . LEU A 1 77 ? -9.234 0.566 30.669 1.00 89.12 77 LEU A O 1
ATOM 641 N N . ASN A 1 78 ? -7.273 1.513 31.153 1.00 88.81 78 ASN A N 1
ATOM 642 C CA . ASN A 1 78 ? -6.937 0.543 32.199 1.00 88.81 78 ASN A CA 1
ATOM 643 C C . ASN A 1 78 ? -7.936 0.575 33.361 1.00 88.81 78 ASN A C 1
ATOM 645 O O . ASN A 1 78 ? -8.314 -0.475 33.881 1.00 88.81 78 ASN A O 1
ATOM 649 N N . GLU A 1 79 ? -8.383 1.765 33.766 1.00 86.06 79 GLU A N 1
ATOM 650 C CA . GLU A 1 79 ? -9.435 1.908 34.773 1.00 86.06 79 GLU A CA 1
ATOM 651 C C . GLU A 1 79 ? -10.767 1.296 34.311 1.00 86.06 79 GLU A C 1
ATOM 653 O O . GLU A 1 79 ? -11.491 0.719 35.122 1.00 86.06 79 GLU A O 1
ATOM 658 N N . GLU A 1 80 ? -11.101 1.417 33.027 1.00 81.44 80 GLU A N 1
ATOM 659 C CA . GLU A 1 80 ? -12.312 0.849 32.436 1.00 81.44 80 GLU A CA 1
ATOM 660 C C . GLU A 1 80 ? -12.238 -0.679 32.331 1.00 81.44 80 GLU A C 1
ATOM 662 O O . GLU A 1 80 ? -13.135 -1.376 32.810 1.00 81.44 80 GLU A O 1
ATOM 667 N N . LEU A 1 81 ? -11.129 -1.210 31.813 1.00 82.25 81 LEU A N 1
ATOM 668 C CA . LEU A 1 81 ? -10.870 -2.648 31.721 1.00 82.25 81 LEU A CA 1
ATOM 669 C C . LEU A 1 81 ? -10.848 -3.317 33.102 1.00 82.25 81 LEU A C 1
ATOM 671 O O . LEU A 1 81 ? -11.364 -4.419 33.256 1.00 82.25 81 LEU A O 1
ATOM 675 N N . SER A 1 82 ? -10.328 -2.632 34.126 1.00 83.31 82 SER A N 1
ATOM 676 C CA . SER A 1 82 ? -10.300 -3.146 35.506 1.00 83.31 82 SER A CA 1
ATOM 677 C C . SER A 1 82 ? -11.688 -3.226 36.155 1.00 83.31 82 SER A C 1
ATOM 679 O O . SER A 1 82 ? -11.872 -3.961 37.122 1.00 83.31 82 SER A O 1
ATOM 681 N N . ARG A 1 83 ? -12.666 -2.457 35.657 1.00 75.62 83 ARG A N 1
ATOM 682 C CA . ARG A 1 83 ? -14.057 -2.450 36.148 1.00 75.62 83 ARG A CA 1
ATOM 683 C C . ARG A 1 83 ? -14.985 -3.353 35.325 1.00 75.62 83 ARG A C 1
ATOM 685 O O . ARG A 1 83 ? -16.100 -3.632 35.762 1.00 75.62 83 ARG A O 1
ATOM 692 N N . GLY A 1 84 ? -14.567 -3.755 34.126 1.00 63.88 84 GLY A N 1
ATOM 693 C CA . GLY A 1 84 ? -15.445 -4.293 33.091 1.00 63.88 84 GLY A CA 1
ATOM 694 C C . GLY A 1 84 ? -15.773 -5.786 33.206 1.00 63.88 84 GLY A C 1
ATOM 695 O O . GLY A 1 84 ? -14.914 -6.625 33.450 1.00 63.88 84 GLY A O 1
ATOM 696 N N . THR A 1 85 ? -17.033 -6.124 32.922 1.00 65.06 85 THR A N 1
ATOM 697 C CA . THR A 1 85 ? -17.472 -7.463 32.479 1.00 65.06 85 THR A CA 1
ATOM 698 C C . THR A 1 85 ? -17.650 -7.466 30.952 1.00 65.06 85 THR A C 1
ATOM 700 O O . THR A 1 85 ? -17.751 -6.399 30.344 1.00 65.06 85 THR A O 1
ATOM 703 N N . ALA A 1 86 ? -17.764 -8.634 30.307 1.00 60.06 86 ALA A N 1
ATOM 704 C CA . ALA A 1 86 ? -17.974 -8.737 28.850 1.00 60.06 86 ALA A CA 1
ATOM 705 C C . ALA A 1 86 ? -19.183 -7.920 28.330 1.00 60.06 86 ALA A C 1
ATOM 707 O O . ALA A 1 86 ? -19.172 -7.416 27.209 1.00 60.06 86 ALA A O 1
ATOM 708 N N . VAL A 1 87 ? -20.211 -7.723 29.162 1.00 59.69 87 VAL A N 1
ATOM 709 C CA . VAL A 1 87 ? -21.393 -6.901 28.839 1.00 59.69 87 VAL A CA 1
ATOM 710 C C . VAL A 1 87 ? -21.064 -5.400 28.809 1.00 59.69 87 VAL A C 1
ATOM 712 O O . VAL A 1 87 ? -21.644 -4.664 28.013 1.00 59.69 87 VAL A O 1
ATOM 715 N N . SER A 1 88 ? -20.114 -4.948 29.633 1.00 64.31 88 SER A N 1
ATOM 716 C CA . SER A 1 88 ? -19.619 -3.564 29.635 1.00 64.31 88 SER A CA 1
ATOM 717 C C . SER A 1 88 ? -18.815 -3.254 28.372 1.00 64.31 88 SER A C 1
ATOM 719 O O . SER A 1 88 ? -18.950 -2.172 27.811 1.00 64.31 88 SER A O 1
ATOM 721 N N . LEU A 1 89 ? -18.029 -4.222 27.886 1.00 62.38 89 LEU A N 1
ATOM 722 C CA . LEU A 1 89 ? -17.202 -4.071 26.683 1.00 62.38 89 LEU A CA 1
ATOM 723 C C . LEU A 1 89 ? -18.039 -3.898 25.411 1.00 62.38 89 LEU A C 1
ATOM 725 O O . LEU A 1 89 ? -17.702 -3.072 24.570 1.00 62.38 89 LEU A O 1
ATOM 729 N N . ARG A 1 90 ? -19.177 -4.599 25.297 1.00 60.25 90 ARG A N 1
ATOM 730 C CA . ARG A 1 90 ? -20.086 -4.476 24.138 1.00 60.25 90 ARG A CA 1
ATOM 731 C C . ARG A 1 90 ? -20.717 -3.090 23.980 1.00 60.25 90 ARG A C 1
ATOM 733 O O . ARG A 1 90 ? -21.207 -2.774 22.904 1.00 60.25 90 ARG A O 1
ATOM 740 N N . ARG A 1 91 ? -20.759 -2.291 25.048 1.00 62.78 91 ARG A N 1
ATOM 741 C CA . ARG A 1 91 ? -21.330 -0.932 25.057 1.00 62.78 91 ARG A CA 1
ATOM 742 C C . ARG A 1 91 ? -20.270 0.162 25.185 1.00 62.78 91 ARG A C 1
ATOM 744 O O . ARG A 1 91 ? -20.624 1.332 25.274 1.00 62.78 91 ARG A O 1
ATOM 751 N N . SER A 1 92 ? -18.998 -0.218 25.232 1.00 67.81 92 SER A N 1
ATOM 752 C CA . SER A 1 92 ? -17.883 0.682 25.496 1.00 67.81 92 SER A CA 1
ATOM 753 C C . SER A 1 92 ? -17.191 1.114 24.203 1.00 67.81 92 SER A C 1
ATOM 755 O O . SER A 1 92 ? -17.136 0.379 23.217 1.00 67.81 92 SER A O 1
ATOM 757 N N . SER A 1 93 ? -16.598 2.305 24.235 1.00 83.56 93 SER A N 1
ATOM 758 C CA . SER A 1 93 ? -15.669 2.809 23.222 1.00 83.56 93 SER A CA 1
ATOM 759 C C . SER A 1 93 ? -14.332 2.048 23.176 1.00 83.56 93 SER A C 1
ATOM 761 O O . SER A 1 93 ? -13.524 2.296 22.280 1.00 83.56 93 SER A O 1
ATOM 763 N N . THR A 1 94 ? -14.094 1.120 24.115 1.00 85.81 94 THR A N 1
ATOM 764 C CA . THR A 1 94 ? -12.849 0.354 24.305 1.00 85.81 94 THR A CA 1
ATOM 765 C C . THR A 1 94 ? -12.288 -0.187 22.996 1.00 85.81 94 THR A C 1
ATOM 767 O O . THR A 1 94 ? -11.098 -0.049 22.728 1.00 85.81 94 THR A O 1
ATOM 770 N N . ILE A 1 95 ? -13.141 -0.767 22.151 1.00 82.25 95 ILE A N 1
ATOM 771 C CA . ILE A 1 95 ? -12.714 -1.368 20.886 1.00 82.25 95 ILE A CA 1
ATOM 772 C C . ILE A 1 95 ? -12.122 -0.313 19.940 1.00 82.25 95 ILE A C 1
ATOM 774 O O . ILE A 1 95 ? -11.047 -0.516 19.377 1.00 82.25 95 ILE A O 1
ATOM 778 N N . TYR A 1 96 ? -12.773 0.847 19.829 1.00 81.19 96 TYR A N 1
ATOM 779 C CA . TYR A 1 96 ? -12.259 1.966 19.044 1.00 81.19 96 TYR A CA 1
ATOM 780 C C . TYR A 1 96 ? -10.961 2.519 19.638 1.00 81.19 96 TYR A C 1
ATOM 782 O O . TYR A 1 96 ? -10.029 2.831 18.902 1.00 81.19 96 TYR A O 1
ATOM 790 N N . ILE A 1 97 ? -10.874 2.621 20.967 1.00 88.00 97 ILE A N 1
ATOM 791 C CA . ILE A 1 97 ? -9.676 3.114 21.655 1.00 88.00 97 ILE A CA 1
ATOM 792 C C . ILE A 1 97 ? -8.479 2.203 21.372 1.00 88.00 97 ILE A C 1
ATOM 794 O O . ILE A 1 97 ? -7.432 2.701 20.966 1.00 88.00 97 ILE A O 1
ATOM 798 N N . VAL A 1 98 ? -8.626 0.885 21.534 1.00 88.75 98 VAL A N 1
ATOM 799 C CA . VAL A 1 98 ? -7.548 -0.080 21.263 1.00 88.75 98 VAL A CA 1
ATOM 800 C C . VAL A 1 98 ? -7.150 -0.050 19.783 1.00 88.75 98 VAL A C 1
ATOM 802 O O . VAL A 1 98 ? -5.959 -0.036 19.474 1.00 88.75 98 VAL A O 1
ATOM 805 N N . GLY A 1 99 ? -8.116 0.075 18.867 1.00 83.19 99 GLY A N 1
ATOM 806 C CA . GLY A 1 99 ? -7.834 0.290 17.445 1.00 83.19 99 GLY A CA 1
ATOM 807 C C . GLY A 1 99 ? -7.011 1.560 17.181 1.00 83.19 99 GLY A C 1
ATOM 808 O O . GLY A 1 99 ? -6.037 1.528 16.431 1.00 83.19 99 GLY A O 1
ATOM 809 N N . LEU A 1 100 ? -7.332 2.678 17.839 1.00 84.44 100 LEU A N 1
ATOM 810 C CA . LEU A 1 100 ? -6.564 3.924 17.724 1.00 84.44 100 LEU A CA 1
ATOM 811 C C . LEU A 1 100 ? -5.152 3.802 18.323 1.00 84.44 100 LEU A C 1
ATOM 813 O O . LEU A 1 100 ? -4.213 4.371 17.767 1.00 84.44 100 LEU A O 1
ATOM 817 N N . LEU A 1 101 ? -4.970 3.038 19.404 1.00 89.69 101 LEU A N 1
ATOM 818 C CA . LEU A 1 101 ? -3.643 2.743 19.962 1.00 89.69 101 LEU A CA 1
ATOM 819 C C . LEU A 1 101 ? -2.788 1.923 18.984 1.00 89.69 101 LEU A C 1
ATOM 821 O O . LEU A 1 101 ? -1.622 2.254 18.765 1.00 89.69 101 LEU A O 1
ATOM 825 N N . ALA A 1 102 ? -3.383 0.925 18.324 1.00 86.00 102 ALA A N 1
ATOM 826 C CA . ALA A 1 102 ? -2.731 0.167 17.257 1.00 86.00 102 ALA A CA 1
ATOM 827 C C . ALA A 1 102 ? -2.297 1.092 16.101 1.00 86.00 102 ALA A C 1
ATOM 829 O O . ALA A 1 102 ? -1.160 1.034 15.631 1.00 86.00 102 ALA A O 1
ATOM 830 N N . VAL A 1 103 ? -3.156 2.036 15.701 1.00 80.38 103 VAL A N 1
ATOM 831 C CA . VAL A 1 103 ? -2.815 3.064 14.705 1.00 80.38 103 VAL A CA 1
ATOM 832 C C . VAL A 1 103 ? -1.611 3.905 15.128 1.00 80.38 103 VAL A C 1
ATOM 834 O O . VAL A 1 103 ? -0.707 4.111 14.318 1.00 80.38 103 VAL A O 1
ATOM 837 N N . VAL A 1 104 ? -1.573 4.384 16.375 1.00 83.81 104 VAL A N 1
ATOM 838 C CA . VAL A 1 104 ? -0.425 5.144 16.896 1.00 83.81 104 VAL A CA 1
ATOM 839 C C . VAL A 1 104 ? 0.854 4.312 16.807 1.00 83.81 104 VAL A C 1
ATOM 841 O O . VAL A 1 104 ? 1.853 4.798 16.273 1.00 83.81 104 VAL A O 1
ATOM 844 N N . ALA A 1 105 ? 0.817 3.058 17.264 1.00 84.56 105 ALA A N 1
ATOM 845 C CA . ALA A 1 105 ? 1.965 2.157 17.223 1.00 84.56 105 ALA A CA 1
ATOM 846 C C . ALA A 1 105 ? 2.485 1.957 15.789 1.00 84.56 105 ALA A C 1
ATOM 848 O O . ALA A 1 105 ? 3.687 2.085 15.548 1.00 84.56 105 ALA A O 1
ATOM 849 N N . ALA A 1 106 ? 1.592 1.746 14.818 1.00 78.75 106 ALA A N 1
ATOM 850 C CA . ALA A 1 106 ? 1.972 1.602 13.415 1.00 78.75 106 ALA A CA 1
ATOM 851 C C . ALA A 1 106 ? 2.578 2.876 12.818 1.00 78.75 106 ALA A C 1
ATOM 853 O O . ALA A 1 106 ? 3.629 2.801 12.182 1.00 78.75 106 ALA A O 1
ATOM 854 N N . ILE A 1 107 ? 1.984 4.054 13.055 1.00 75.69 107 ILE A N 1
ATOM 855 C CA . ILE A 1 107 ? 2.535 5.322 12.542 1.00 75.69 107 ILE A CA 1
ATOM 856 C C . ILE A 1 107 ? 3.936 5.574 13.114 1.00 75.69 107 ILE A C 1
ATOM 858 O O . ILE A 1 107 ? 4.822 6.051 12.402 1.00 75.69 107 ILE A O 1
ATOM 862 N N . LEU A 1 108 ? 4.152 5.223 14.384 1.00 78.88 108 LEU A N 1
ATOM 863 C CA . LEU A 1 108 ? 5.452 5.331 15.046 1.00 78.88 108 LEU A CA 1
ATOM 864 C C . LEU A 1 108 ? 6.441 4.223 14.636 1.00 78.88 108 LEU A C 1
ATOM 866 O O . LEU A 1 108 ? 7.628 4.335 14.945 1.00 78.88 108 LEU A O 1
ATOM 870 N N . GLY A 1 109 ? 5.980 3.180 13.936 1.00 75.94 109 GLY A N 1
ATOM 871 C CA . GLY A 1 109 ? 6.784 2.018 13.547 1.00 75.94 109 GLY A CA 1
ATOM 872 C C . GLY A 1 109 ? 7.125 1.082 14.713 1.00 75.94 109 GLY A C 1
ATOM 873 O O . GLY A 1 109 ? 8.105 0.341 14.632 1.00 75.94 109 GLY A O 1
ATOM 874 N N . ASN A 1 110 ? 6.357 1.124 15.808 1.00 84.06 110 ASN A N 1
ATOM 875 C CA . ASN A 1 110 ? 6.505 0.216 16.943 1.00 84.06 110 ASN A CA 1
ATOM 876 C C . ASN A 1 110 ? 5.670 -1.055 16.731 1.00 84.06 110 ASN A C 1
ATOM 878 O O . ASN A 1 110 ? 4.587 -1.212 17.290 1.00 84.06 110 ASN A O 1
ATOM 882 N N . TYR A 1 111 ? 6.176 -1.964 15.901 1.00 83.88 111 TYR A N 1
ATOM 883 C CA . TYR A 1 111 ? 5.442 -3.168 15.501 1.00 83.88 111 TYR A CA 1
ATOM 884 C C . TYR A 1 111 ? 5.232 -4.193 16.613 1.00 83.88 111 TYR A C 1
ATOM 886 O O . TYR A 1 111 ? 4.229 -4.899 16.603 1.00 83.88 111 TYR A O 1
ATOM 894 N N . ALA A 1 112 ? 6.127 -4.237 17.602 1.00 87.12 112 ALA A N 1
ATOM 895 C CA . ALA A 1 112 ? 5.936 -5.081 18.777 1.00 87.12 112 ALA A CA 1
ATOM 896 C C . ALA A 1 112 ? 4.702 -4.630 19.575 1.00 87.12 112 ALA A C 1
ATOM 898 O O . ALA A 1 112 ? 3.846 -5.436 19.924 1.00 87.12 112 ALA A O 1
ATOM 899 N N . GLU A 1 113 ? 4.574 -3.322 19.810 1.00 88.38 113 GLU A N 1
ATOM 900 C CA . GLU A 1 113 ? 3.401 -2.753 20.477 1.00 88.38 113 GLU A CA 1
ATOM 901 C C . GLU A 1 113 ? 2.144 -2.846 19.604 1.00 88.38 113 GLU A C 1
ATOM 903 O O . GLU A 1 113 ? 1.060 -3.115 20.119 1.00 88.38 113 GLU A O 1
ATOM 908 N N . LEU A 1 114 ? 2.284 -2.694 18.282 1.00 86.31 114 LEU A N 1
ATOM 909 C CA . LEU A 1 114 ? 1.188 -2.935 17.350 1.00 86.31 114 LEU A CA 1
ATOM 910 C C . LEU A 1 114 ? 0.624 -4.352 17.518 1.00 86.31 114 LEU A C 1
ATOM 912 O O . LEU A 1 114 ? -0.580 -4.490 17.703 1.00 86.31 114 LEU A O 1
ATOM 916 N N . GLY A 1 115 ? 1.480 -5.379 17.510 1.00 84.88 115 GLY A N 1
ATOM 917 C CA . GLY A 1 115 ? 1.063 -6.771 17.703 1.00 84.88 115 GLY A CA 1
ATOM 918 C C . GLY A 1 115 ? 0.318 -6.987 19.023 1.00 84.88 115 GLY A C 1
ATOM 919 O O . GLY A 1 115 ? -0.723 -7.638 19.043 1.00 84.88 115 GLY A O 1
ATOM 920 N N . VAL A 1 116 ? 0.774 -6.359 20.114 1.00 91.06 116 VAL A N 1
ATOM 921 C CA . VAL A 1 116 ? 0.077 -6.402 21.414 1.00 91.06 116 VAL A CA 1
ATOM 922 C C . VAL A 1 116 ? -1.333 -5.809 21.316 1.00 91.06 116 VAL A C 1
ATOM 924 O O . VAL A 1 116 ? -2.290 -6.432 21.780 1.00 91.06 116 VAL A O 1
ATOM 927 N N . HIS A 1 117 ? -1.488 -4.635 20.694 1.00 89.56 117 HIS A N 1
ATOM 928 C CA . HIS A 1 117 ? -2.804 -4.003 20.533 1.00 89.56 117 HIS A CA 1
ATOM 929 C C . HIS A 1 117 ? -3.723 -4.808 19.608 1.00 89.56 117 HIS A C 1
ATOM 931 O O . HIS A 1 117 ? -4.910 -4.934 19.904 1.00 89.56 117 HIS A O 1
ATOM 937 N N . LEU A 1 118 ? -3.192 -5.395 18.529 1.00 84.94 118 LEU A N 1
ATOM 938 C CA . LEU A 1 118 ? -3.955 -6.254 17.615 1.00 84.94 118 LEU A CA 1
ATOM 939 C C . LEU A 1 118 ? -4.427 -7.537 18.309 1.00 84.94 118 LEU A C 1
ATOM 941 O O . LEU A 1 118 ? -5.601 -7.889 18.209 1.00 84.94 118 LEU A O 1
ATOM 945 N N . SER A 1 119 ? -3.553 -8.189 19.077 1.00 86.94 119 SER A N 1
ATOM 946 C CA . SER A 1 119 ? -3.902 -9.362 19.884 1.00 86.94 119 SER A CA 1
ATOM 947 C C . SER A 1 119 ? -4.984 -9.037 20.923 1.00 86.94 119 SER A C 1
ATOM 949 O O . SER A 1 119 ? -5.989 -9.744 21.029 1.00 86.94 119 SER A O 1
ATOM 951 N N . GLY A 1 120 ? -4.844 -7.911 21.634 1.00 86.94 120 GLY A N 1
ATOM 952 C CA . GLY A 1 120 ? -5.851 -7.444 22.589 1.00 86.94 120 GLY A CA 1
ATOM 953 C C . GLY A 1 120 ? -7.197 -7.139 21.925 1.00 86.94 120 GLY A C 1
ATOM 954 O O . GLY A 1 120 ? -8.246 -7.547 22.425 1.00 86.94 120 GLY A O 1
ATOM 955 N N . LEU A 1 121 ? -7.181 -6.480 20.764 1.00 85.31 121 LEU A N 1
ATOM 956 C CA . LEU A 1 121 ? -8.380 -6.198 19.976 1.00 85.31 121 LEU A CA 1
ATOM 957 C C . LEU A 1 121 ? -9.087 -7.493 19.549 1.00 85.31 121 LEU A C 1
ATOM 959 O O . LEU A 1 121 ? -10.309 -7.591 19.673 1.00 85.31 121 LEU A O 1
ATOM 963 N N . GLN A 1 122 ? -8.328 -8.503 19.111 1.00 84.38 122 GLN A N 1
ATOM 964 C CA . GLN A 1 122 ? -8.860 -9.806 18.708 1.00 84.38 122 GLN A CA 1
ATOM 965 C C . GLN A 1 122 ? -9.570 -10.488 19.876 1.00 84.38 122 GLN A C 1
ATOM 967 O O . GLN A 1 122 ? -10.692 -10.979 19.730 1.00 84.38 122 GLN A O 1
ATOM 972 N N . GLN A 1 123 ? -8.949 -10.461 21.054 1.00 85.62 123 GLN A N 1
ATOM 973 C CA . GLN A 1 123 ? -9.532 -11.012 22.267 1.00 85.62 123 GLN A CA 1
ATOM 974 C C . GLN A 1 123 ? -10.824 -10.281 22.662 1.00 85.62 123 GLN A C 1
ATOM 976 O O . GLN A 1 123 ? -11.813 -10.930 23.005 1.00 85.62 123 GLN A O 1
ATOM 981 N N . ILE A 1 124 ? -10.858 -8.946 22.580 1.00 82.62 124 ILE A N 1
ATOM 982 C CA . ILE A 1 124 ? -12.069 -8.168 22.885 1.00 82.62 124 ILE A CA 1
ATOM 983 C C . ILE A 1 124 ? -13.198 -8.523 21.910 1.00 82.62 124 ILE A C 1
ATOM 985 O O . ILE A 1 124 ? -14.326 -8.756 22.344 1.00 82.62 124 ILE A O 1
ATOM 989 N N . VAL A 1 125 ? -12.909 -8.624 20.610 1.00 81.06 125 VAL A N 1
ATOM 990 C CA . VAL A 1 125 ? -13.894 -9.036 19.598 1.00 81.06 125 VAL A CA 1
ATOM 991 C C . VAL A 1 125 ? -14.450 -10.426 19.908 1.00 81.06 125 VAL A C 1
ATOM 993 O O . VAL A 1 125 ? -15.668 -10.607 19.911 1.00 81.06 125 VAL A O 1
ATOM 996 N N . GLN A 1 126 ? -13.591 -11.395 20.239 1.00 83.19 126 GLN A N 1
ATOM 997 C CA . GLN A 1 126 ? -14.024 -12.741 20.631 1.00 83.19 126 GLN A CA 1
ATOM 998 C C . GLN A 1 126 ? -14.950 -12.708 21.857 1.00 83.19 126 GLN A C 1
ATOM 1000 O O . GLN A 1 126 ? -16.032 -13.296 21.823 1.00 83.19 126 GLN A O 1
ATOM 1005 N N . LEU A 1 127 ? -14.589 -11.959 22.906 1.00 83.00 127 LEU A N 1
ATOM 1006 C CA . LEU A 1 127 ? -15.418 -11.788 24.110 1.00 83.00 127 LEU A CA 1
ATOM 1007 C C . LEU A 1 127 ? -16.767 -11.117 23.814 1.00 83.00 127 LEU A C 1
ATOM 1009 O O . LEU A 1 127 ? -17.781 -11.410 24.455 1.00 83.00 127 LEU A O 1
ATOM 1013 N N . CYS A 1 128 ? -16.801 -10.235 22.822 1.00 80.88 128 CYS A N 1
ATOM 1014 C CA . CYS A 1 128 ? -18.014 -9.567 22.386 1.00 80.88 128 CYS A CA 1
ATOM 1015 C C . CYS A 1 128 ? -18.909 -10.431 21.490 1.00 80.88 128 CYS A C 1
ATOM 1017 O O . CYS A 1 128 ? -19.995 -9.977 21.153 1.00 80.88 128 CYS A O 1
ATOM 1019 N N . GLY A 1 129 ? -18.550 -11.682 21.185 1.00 79.56 129 GLY A N 1
ATOM 1020 C CA . GLY A 1 129 ? -19.346 -12.581 20.338 1.00 79.56 129 GLY A CA 1
ATOM 1021 C C . GLY A 1 129 ? -18.756 -12.812 18.947 1.00 79.56 129 GLY A C 1
ATOM 1022 O O . GLY A 1 129 ? -19.461 -13.287 18.063 1.00 79.56 129 GLY A O 1
ATOM 1023 N N . GLY A 1 130 ? -17.481 -12.480 18.742 1.00 81.25 130 GLY A N 1
ATOM 1024 C CA . GLY A 1 130 ? -16.758 -12.773 17.509 1.00 81.25 130 GLY A CA 1
ATOM 1025 C C . GLY A 1 130 ? -17.320 -12.030 16.296 1.00 81.25 130 GLY A C 1
ATOM 1026 O O . GLY A 1 130 ? -17.639 -10.843 16.372 1.00 81.25 130 GLY A O 1
ATOM 1027 N N . ARG A 1 131 ? -17.428 -12.739 15.167 1.00 73.50 131 ARG A N 1
ATOM 1028 C CA . ARG A 1 131 ? -17.893 -12.177 13.888 1.00 73.50 131 ARG A CA 1
ATOM 1029 C C . ARG A 1 131 ? -19.335 -11.682 13.940 1.00 73.50 131 ARG A C 1
ATOM 1031 O O . ARG A 1 131 ? -19.618 -10.612 13.419 1.00 73.50 131 ARG A O 1
ATOM 1038 N N . ASP A 1 132 ? -20.226 -12.389 14.626 1.00 75.56 132 ASP A N 1
ATOM 1039 C CA . ASP A 1 132 ? -21.641 -12.001 14.693 1.00 75.56 132 ASP A CA 1
ATOM 1040 C C . ASP A 1 132 ? -21.823 -10.626 15.350 1.00 75.56 132 ASP A C 1
ATOM 1042 O O . ASP A 1 132 ? -22.657 -9.819 14.942 1.00 75.56 132 ASP A O 1
ATOM 1046 N N . PHE A 1 133 ? -20.991 -10.324 16.349 1.00 77.56 133 PHE A N 1
ATOM 1047 C CA . PHE A 1 133 ? -20.969 -9.013 16.987 1.00 77.56 133 PHE A CA 1
ATOM 1048 C C . PHE A 1 133 ? -20.467 -7.915 16.058 1.00 77.56 133 PHE A C 1
ATOM 1050 O O . PHE A 1 133 ? -21.065 -6.839 16.016 1.00 77.56 133 PHE A O 1
ATOM 1057 N N . LEU A 1 134 ? -19.407 -8.198 15.301 1.00 71.25 134 LEU A N 1
ATOM 1058 C CA . LEU A 1 134 ? -18.894 -7.296 14.281 1.00 71.25 134 LEU A CA 1
ATOM 1059 C C . LEU A 1 134 ? -20.000 -6.967 13.268 1.00 71.25 134 LEU A C 1
ATOM 1061 O O . LEU A 1 134 ? -20.343 -5.794 13.123 1.00 71.25 134 LEU A O 1
ATOM 1065 N N . HIS A 1 135 ? -20.649 -7.983 12.696 1.00 69.12 135 HIS A N 1
ATOM 1066 C CA . HIS A 1 135 ? -21.753 -7.810 11.747 1.00 69.12 135 HIS A CA 1
ATOM 1067 C C . HIS A 1 135 ? -22.938 -7.016 12.323 1.00 69.12 135 HIS A C 1
ATOM 1069 O O . HIS A 1 135 ? -23.599 -6.270 11.603 1.00 69.12 135 HIS A O 1
ATOM 1075 N N . SER A 1 136 ? -23.204 -7.139 13.628 1.00 69.06 136 SER A N 1
ATOM 1076 C CA . SER A 1 136 ? -24.325 -6.459 14.294 1.00 69.06 136 SER A CA 1
ATOM 1077 C C . SER A 1 136 ? -24.144 -4.951 14.490 1.00 69.06 136 SER A C 1
ATOM 1079 O O . SER A 1 136 ? -25.104 -4.256 14.827 1.00 69.06 136 SER A O 1
ATOM 1081 N N . MET A 1 137 ? -22.937 -4.420 14.296 1.00 65.25 137 MET A N 1
ATOM 1082 C CA . MET A 1 137 ? -22.657 -3.005 14.512 1.00 65.25 137 MET A CA 1
ATOM 1083 C C . MET A 1 137 ? -22.070 -2.375 13.263 1.00 65.25 137 MET A C 1
ATOM 1085 O O . MET A 1 137 ? -20.914 -2.004 13.307 1.00 65.25 137 MET A O 1
ATOM 1089 N N . PRO A 1 138 ? -22.828 -2.156 12.179 1.00 56.31 138 PR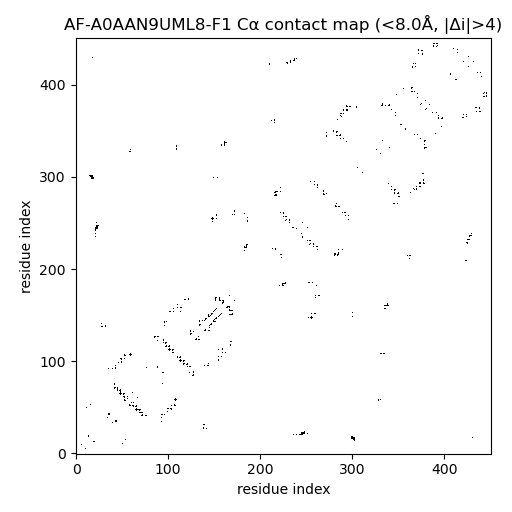O A N 1
ATOM 1090 C CA . PRO A 1 138 ? -22.305 -1.774 10.865 1.00 56.31 138 PRO A CA 1
ATOM 1091 C C . PRO A 1 138 ? -21.396 -0.538 10.847 1.00 56.31 138 PRO A C 1
ATOM 1093 O O . PRO A 1 138 ? -20.647 -0.382 9.901 1.00 56.31 138 PRO A O 1
ATOM 1096 N N . GLY A 1 139 ? -21.429 0.330 11.863 1.00 57.66 139 GLY A N 1
ATOM 1097 C CA . GLY A 1 139 ? -20.469 1.420 12.041 1.00 57.66 139 GLY A CA 1
ATOM 1098 C C . GLY A 1 139 ? -19.174 1.026 12.773 1.00 57.66 139 GLY A C 1
ATOM 1099 O O . GLY A 1 139 ? -18.110 1.443 12.342 1.00 57.66 139 GLY A O 1
ATOM 1100 N N . LEU A 1 140 ? -19.232 0.194 13.829 1.00 57.75 140 LEU A N 1
ATOM 1101 C CA . LEU A 1 140 ? -18.027 -0.407 14.431 1.00 57.75 140 LEU A CA 1
ATOM 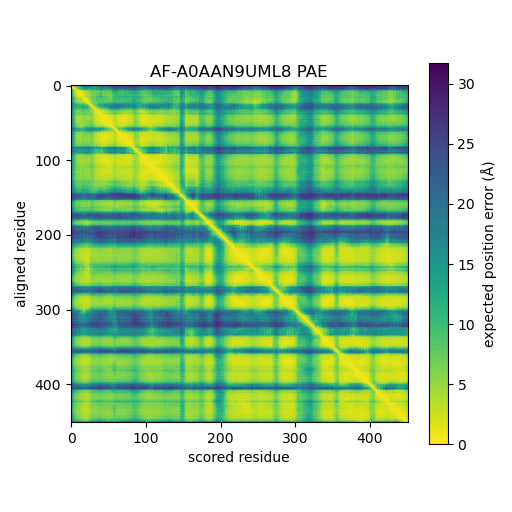1102 C C . LEU A 1 140 ? -17.458 -1.488 13.519 1.00 57.75 140 LEU A C 1
ATOM 1104 O O . LEU A 1 140 ? -16.257 -1.627 13.459 1.00 57.75 140 LEU A O 1
ATOM 1108 N N . HIS A 1 141 ? -18.316 -2.225 12.822 1.00 49.19 141 HIS A N 1
ATOM 1109 C CA . HIS A 1 141 ? -18.042 -2.951 11.601 1.00 49.19 141 HIS A CA 1
ATOM 1110 C C . HIS A 1 141 ? -17.370 -1.959 10.675 1.00 49.19 141 HIS A C 1
ATOM 1112 O O . HIS A 1 141 ? -16.185 -1.914 10.720 1.00 49.19 141 HIS A O 1
ATOM 1118 N N . PHE A 1 142 ? -17.988 -1.012 9.996 1.00 47.53 142 PHE A N 1
ATOM 1119 C CA . PHE A 1 142 ? -17.281 -0.097 9.091 1.00 47.53 142 PHE A CA 1
ATOM 1120 C C . PHE A 1 142 ? -16.041 0.671 9.642 1.00 47.53 142 PHE A C 1
ATOM 1122 O O . PHE A 1 142 ? -15.248 1.177 8.859 1.00 47.53 142 PHE A O 1
ATOM 1129 N N . GLU A 1 143 ? -15.802 0.772 10.951 1.00 51.69 143 GLU A N 1
ATOM 1130 C CA . GLU A 1 143 ? -14.567 1.321 11.535 1.00 51.69 143 GLU A CA 1
ATOM 1131 C C . GLU A 1 143 ? -13.524 0.236 11.895 1.00 51.69 143 GLU A C 1
ATOM 1133 O O . GLU A 1 143 ? -12.324 0.481 11.773 1.00 51.69 143 GLU A O 1
ATOM 1138 N N . LEU A 1 144 ? -13.965 -0.978 12.246 1.00 49.91 144 LEU A N 1
ATOM 1139 C CA . LEU A 1 144 ? -13.171 -2.209 12.332 1.00 49.91 144 LEU A CA 1
ATOM 1140 C C . LEU A 1 144 ? -13.095 -2.875 10.972 1.00 49.91 144 LEU A C 1
ATOM 1142 O O . LEU A 1 144 ? -11.995 -2.910 10.466 1.00 49.91 144 LEU A O 1
ATOM 1146 N N . GLU A 1 145 ? -14.229 -3.372 10.428 1.00 42.75 145 GLU A N 1
ATOM 1147 C CA . GLU A 1 145 ? -14.783 -3.638 9.043 1.00 42.75 145 GLU A CA 1
ATOM 1148 C C . GLU A 1 145 ? -14.899 -2.435 8.074 1.00 42.75 145 GLU A C 1
ATOM 1150 O O . GLU A 1 145 ? -15.376 -2.543 6.949 1.00 42.75 145 GLU A O 1
ATOM 1155 N N . ARG A 1 146 ? -14.209 -1.346 8.403 1.00 48.16 146 ARG A N 1
ATOM 1156 C CA . ARG A 1 146 ? -13.236 -0.849 7.429 1.00 48.16 146 ARG A CA 1
ATOM 1157 C C . ARG A 1 146 ? -12.237 -1.958 7.096 1.00 48.16 146 ARG A C 1
ATOM 1159 O O . ARG A 1 146 ? -11.494 -1.776 6.167 1.00 48.16 146 ARG A O 1
ATOM 1166 N N . SER A 1 147 ? -12.196 -3.044 7.874 1.00 31.61 147 SER A N 1
ATOM 1167 C CA . SER A 1 147 ? -11.838 -4.453 7.646 1.00 31.61 147 SER A CA 1
ATOM 1168 C C . SER A 1 147 ? -12.810 -5.212 6.732 1.00 31.61 147 SER A C 1
ATOM 1170 O O . SER A 1 147 ? -13.257 -6.310 7.021 1.00 31.61 147 SER A O 1
ATOM 1172 N N . ASP A 1 148 ? -13.175 -4.628 5.613 1.00 44.41 148 ASP A N 1
ATOM 1173 C CA . ASP A 1 148 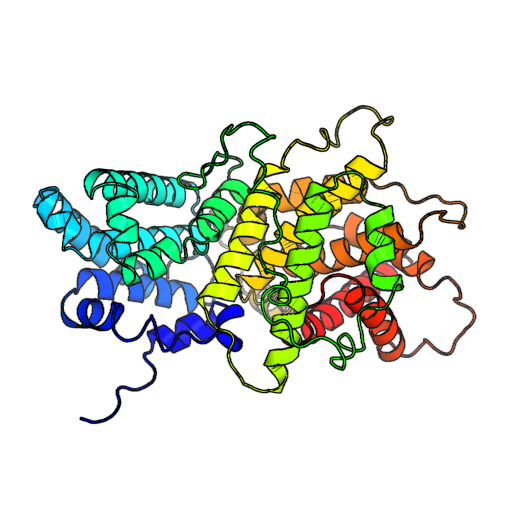? -12.317 -4.921 4.477 1.00 44.41 148 ASP A CA 1
ATOM 1174 C C . ASP A 1 148 ? -11.390 -3.748 4.1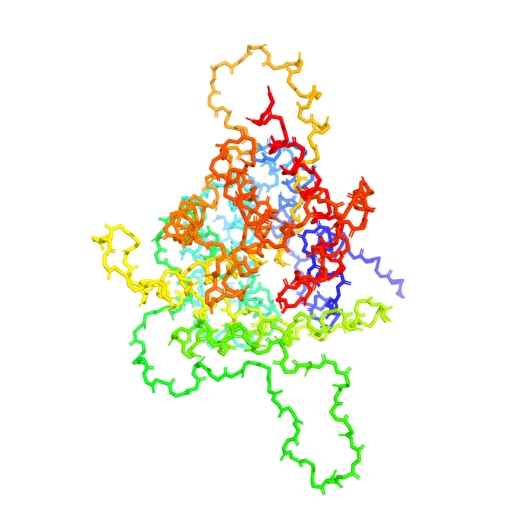09 1.00 44.41 148 ASP A C 1
ATOM 1176 O O . ASP A 1 148 ? -11.866 -2.737 3.605 1.00 44.41 148 ASP A O 1
ATOM 1180 N N . PRO A 1 149 ? -10.054 -3.834 4.226 1.00 35.94 149 PRO A N 1
ATOM 1181 C CA . PRO A 1 149 ? -9.166 -4.277 5.277 1.00 35.94 149 PRO A CA 1
ATOM 1182 C C . PRO A 1 149 ? -8.502 -3.067 5.990 1.00 35.94 149 PRO A C 1
ATOM 1184 O O . PRO A 1 149 ? -7.486 -3.228 6.621 1.00 35.94 149 PRO A O 1
ATOM 1187 N N . VAL A 1 150 ? -8.929 -1.821 5.902 1.00 39.03 150 VAL A N 1
ATOM 1188 C CA . VAL A 1 150 ? -8.212 -0.659 6.457 1.00 39.03 150 VAL A CA 1
ATOM 1189 C C . VAL A 1 150 ? -8.542 -0.449 7.946 1.00 39.03 150 VAL A C 1
ATOM 1191 O O . VAL A 1 150 ? -9.032 0.599 8.356 1.00 39.03 150 VAL A O 1
ATOM 1194 N N . ARG A 1 151 ? -8.242 -1.396 8.838 1.00 50.31 151 ARG A N 1
ATOM 1195 C CA . ARG A 1 151 ? -6.841 -1.539 9.244 1.00 50.31 151 ARG A CA 1
ATOM 1196 C C . ARG A 1 151 ? -6.475 -2.896 9.824 1.00 50.31 151 ARG A C 1
ATOM 1198 O O . ARG A 1 151 ? -5.554 -2.984 10.616 1.00 50.31 151 ARG A O 1
ATOM 1205 N N . GLN A 1 152 ? -7.098 -3.955 9.339 1.00 44.84 152 GLN A N 1
ATOM 1206 C CA . GLN A 1 152 ? -6.574 -5.301 9.522 1.00 44.84 152 GLN A CA 1
ATOM 1207 C C . GLN A 1 152 ? -5.697 -5.764 8.350 1.00 44.84 152 GLN A C 1
ATOM 1209 O O . GLN A 1 152 ? -4.747 -6.469 8.557 1.00 44.84 152 GLN A O 1
ATOM 1214 N N . GLY A 1 153 ? -5.887 -5.300 7.130 1.00 46.19 153 GLY A N 1
ATOM 1215 C CA . GLY A 1 153 ? -4.920 -5.372 6.020 1.00 46.19 153 GLY A CA 1
ATOM 1216 C C . GLY A 1 153 ? -4.338 -4.005 5.672 1.00 46.19 153 GLY A C 1
ATOM 1217 O O . GLY A 1 153 ? -3.785 -3.822 4.613 1.00 46.19 153 GLY A O 1
ATOM 1218 N N . SER A 1 154 ? -4.348 -3.068 6.618 1.00 57.50 154 SER A N 1
ATOM 1219 C CA . SER A 1 154 ? -3.367 -1.979 6.651 1.00 57.50 154 SER A CA 1
ATOM 1220 C C . SER A 1 154 ? -2.538 -2.037 7.933 1.00 57.50 154 SER A C 1
ATOM 1222 O O . SER A 1 154 ? -1.347 -1.770 7.847 1.00 57.50 154 SER A O 1
ATOM 1224 N N . LEU A 1 155 ? -3.087 -2.453 9.094 1.00 66.19 155 LEU A N 1
ATOM 1225 C CA . LEU A 1 155 ? -2.258 -2.791 10.262 1.00 66.19 155 LEU A CA 1
ATOM 1226 C C . LEU A 1 155 ? -1.818 -4.244 10.279 1.00 66.19 155 LEU A C 1
ATOM 1228 O O . LEU A 1 155 ? -0.635 -4.401 10.516 1.00 66.19 155 LEU A O 1
ATOM 1232 N N . ASP A 1 156 ? -2.643 -5.276 10.010 1.00 68.81 156 ASP A N 1
ATOM 1233 C CA . ASP A 1 156 ? -2.033 -6.611 9.824 1.00 68.81 156 ASP A CA 1
ATOM 1234 C C . ASP A 1 156 ? -1.235 -6.644 8.531 1.00 68.81 156 ASP A C 1
ATOM 1236 O O . ASP A 1 156 ? -0.211 -7.291 8.532 1.00 68.81 156 ASP A O 1
ATOM 1240 N N . LEU A 1 157 ? -1.597 -5.924 7.458 1.00 72.94 157 LEU A N 1
ATOM 1241 C CA . LEU A 1 157 ? -0.685 -5.817 6.310 1.00 72.94 157 LEU A CA 1
ATOM 1242 C C . LEU A 1 157 ? 0.591 -5.081 6.707 1.00 72.94 157 LEU A C 1
ATOM 1244 O O . LEU A 1 157 ? 1.666 -5.597 6.457 1.00 72.94 157 LEU A O 1
ATOM 1248 N N . ALA A 1 158 ? 0.526 -3.917 7.366 1.00 73.06 158 ALA A N 1
ATOM 1249 C CA . ALA A 1 158 ? 1.752 -3.261 7.828 1.00 73.06 158 ALA A CA 1
ATOM 1250 C C . ALA A 1 158 ? 2.516 -4.105 8.852 1.00 73.06 158 ALA A C 1
ATOM 1252 O O . ALA A 1 158 ? 3.728 -3.972 8.923 1.00 73.06 158 ALA A O 1
ATOM 1253 N N . PHE A 1 159 ? 1.838 -4.936 9.643 1.00 78.81 159 PHE A N 1
ATOM 1254 C CA . PHE A 1 159 ? 2.437 -5.873 10.583 1.00 78.81 159 PHE A CA 1
ATOM 1255 C C . PHE A 1 159 ? 3.124 -6.996 9.813 1.00 78.81 159 PHE A C 1
ATOM 1257 O O . PHE A 1 159 ? 4.334 -7.083 9.899 1.00 78.81 159 PHE A O 1
ATOM 1264 N N . VAL A 1 160 ? 2.414 -7.744 8.967 1.00 80.12 160 VAL A N 1
ATOM 1265 C CA . VAL A 1 160 ? 2.935 -8.796 8.076 1.00 80.12 160 VAL A CA 1
ATOM 1266 C C . VAL A 1 160 ? 4.114 -8.273 7.249 1.00 80.12 160 VAL A C 1
ATOM 1268 O O . VAL A 1 160 ? 5.189 -8.860 7.273 1.00 80.12 160 VAL A O 1
ATOM 1271 N N . LEU A 1 161 ? 3.973 -7.116 6.595 1.00 77.94 161 LEU A N 1
ATOM 1272 C CA . LEU A 1 161 ? 5.035 -6.485 5.799 1.00 77.94 161 LEU A CA 1
ATOM 1273 C C . LEU A 1 161 ? 6.201 -5.922 6.639 1.00 77.94 161 LEU A C 1
ATOM 1275 O O . LEU A 1 161 ? 7.207 -5.489 6.068 1.00 77.94 161 LEU A O 1
ATOM 1279 N N . ALA A 1 162 ? 6.086 -5.864 7.966 1.00 77.31 162 ALA A N 1
ATOM 1280 C CA . ALA A 1 162 ? 7.151 -5.388 8.849 1.00 77.31 162 ALA A CA 1
ATOM 1281 C C . ALA A 1 162 ? 7.767 -6.484 9.727 1.00 77.31 162 ALA A C 1
ATOM 1283 O O . ALA A 1 162 ? 8.927 -6.349 10.115 1.00 77.31 162 ALA A O 1
ATOM 1284 N N . THR A 1 163 ? 7.008 -7.520 10.079 1.00 79.81 163 THR A N 1
ATOM 1285 C CA . THR A 1 163 ? 7.392 -8.566 11.035 1.00 79.81 163 THR A CA 1
ATOM 1286 C C . THR A 1 163 ? 7.492 -9.945 10.403 1.00 79.81 163 THR A C 1
ATOM 1288 O O . THR A 1 163 ? 8.091 -10.817 11.021 1.00 79.81 163 THR A O 1
ATOM 1291 N N . GLU A 1 164 ? 6.927 -10.150 9.206 1.00 80.00 164 GLU A N 1
ATOM 1292 C CA . GLU A 1 164 ? 6.791 -11.468 8.559 1.00 80.00 164 GLU A CA 1
ATOM 1293 C C . GLU A 1 164 ? 5.940 -12.458 9.377 1.00 80.00 164 GLU A C 1
ATOM 1295 O O . GLU A 1 164 ? 5.870 -13.652 9.083 1.00 80.00 164 GLU A O 1
ATOM 1300 N N . GLU A 1 165 ? 5.273 -11.975 10.428 1.00 82.94 165 GLU A N 1
ATOM 1301 C CA . GLU A 1 165 ? 4.403 -12.789 11.263 1.00 82.94 165 GLU A CA 1
ATOM 1302 C C . GLU A 1 165 ? 3.016 -12.928 10.632 1.00 82.94 165 GLU A C 1
ATOM 1304 O O . GLU A 1 165 ? 2.567 -12.091 9.847 1.00 82.94 165 GLU A O 1
ATOM 1309 N N . ALA A 1 166 ? 2.304 -13.991 11.010 1.00 78.94 166 ALA A N 1
ATOM 1310 C CA . ALA A 1 166 ? 0.946 -14.208 10.538 1.00 78.94 166 ALA A CA 1
ATOM 1311 C C . ALA A 1 166 ? 0.018 -13.060 10.983 1.00 78.94 166 ALA A C 1
ATOM 1313 O O . ALA A 1 166 ? 0.122 -12.575 12.114 1.00 78.94 166 ALA A O 1
ATOM 1314 N N . PRO A 1 167 ? -0.931 -12.649 10.130 1.00 76.94 167 PRO A N 1
ATOM 1315 C CA . PRO A 1 167 ? -1.916 -11.647 10.508 1.00 76.94 167 PRO A CA 1
ATOM 1316 C C . PRO A 1 167 ? -2.837 -12.162 11.620 1.00 76.94 167 PRO A C 1
ATOM 1318 O O . PRO A 1 167 ? -3.098 -13.362 11.737 1.00 76.94 167 PRO A O 1
ATOM 1321 N N . HIS A 1 168 ? -3.358 -11.240 12.426 1.00 74.00 168 HIS A N 1
ATOM 1322 C CA . HIS A 1 168 ? -4.178 -11.558 13.589 1.00 74.00 168 HIS A CA 1
ATOM 1323 C C . HIS A 1 168 ? -5.637 -11.847 13.212 1.00 74.00 168 HIS A C 1
ATOM 1325 O O . HIS A 1 168 ? -6.253 -12.719 13.824 1.00 74.00 168 HIS A O 1
ATOM 1331 N N . PHE A 1 169 ? -6.208 -11.156 12.216 1.00 69.12 169 PHE A N 1
ATOM 1332 C CA . PHE A 1 169 ? -7.612 -11.364 11.834 1.00 69.12 169 PHE A CA 1
ATOM 1333 C C . PHE A 1 169 ? -7.827 -11.631 10.346 1.00 69.12 169 PHE A C 1
ATOM 1335 O O . PHE A 1 169 ? -8.924 -12.047 9.965 1.00 69.12 169 PHE A O 1
ATOM 1342 N N . LEU A 1 170 ? -6.801 -11.483 9.502 1.00 65.44 170 LEU A N 1
ATOM 1343 C CA . LEU A 1 170 ? -6.858 -12.085 8.173 1.00 65.44 170 LEU A CA 1
ATOM 1344 C C . LEU A 1 170 ? -6.737 -13.607 8.337 1.00 65.44 170 LEU A C 1
ATOM 1346 O O . LEU A 1 170 ? -5.667 -14.136 8.626 1.00 65.44 170 LEU A O 1
ATOM 1350 N N . GLU A 1 171 ? -7.830 -14.342 8.133 1.00 63.62 171 GLU A N 1
ATOM 1351 C CA . GLU A 1 171 ? -7.766 -15.798 7.974 1.00 63.62 171 GLU A CA 1
ATOM 1352 C C . GLU A 1 171 ? -7.047 -16.128 6.655 1.00 63.62 171 GLU A C 1
ATOM 1354 O O . GLU A 1 171 ? -7.657 -16.372 5.613 1.00 63.62 171 GLU A O 1
ATOM 1359 N N . ILE A 1 172 ? -5.714 -16.115 6.679 1.00 53.81 172 ILE A N 1
ATOM 1360 C CA . ILE A 1 172 ? -4.884 -16.559 5.553 1.00 53.81 172 ILE A CA 1
ATOM 1361 C C . ILE A 1 172 ? -4.816 -18.098 5.506 1.00 53.81 172 ILE A C 1
ATOM 1363 O O . ILE A 1 172 ? -4.525 -18.678 4.463 1.00 53.81 172 ILE A O 1
ATOM 1367 N N . ARG A 1 173 ? -5.158 -18.806 6.593 1.00 45.72 173 ARG A N 1
ATOM 1368 C CA . ARG A 1 173 ? -4.931 -20.255 6.695 1.00 45.72 173 ARG A CA 1
ATOM 1369 C C . ARG A 1 173 ? -6.020 -21.140 6.065 1.00 45.72 173 ARG A C 1
ATOM 1371 O O . ARG A 1 173 ? -7.131 -21.263 6.566 1.00 45.72 173 ARG A O 1
ATOM 1378 N N . THR A 1 174 ? -5.588 -21.823 5.000 1.00 41.91 174 THR A N 1
ATOM 1379 C CA . THR A 1 174 ? -5.847 -23.235 4.638 1.00 41.91 174 THR A CA 1
ATOM 1380 C C . THR A 1 174 ? -7.279 -23.701 4.385 1.00 41.91 174 THR A C 1
ATOM 1382 O O . THR A 1 174 ? -7.514 -24.911 4.372 1.00 41.91 174 THR A O 1
ATOM 1385 N N . ALA A 1 175 ? -8.238 -22.815 4.111 1.00 42.78 175 ALA A N 1
ATOM 1386 C CA . ALA A 1 175 ? -9.372 -23.267 3.307 1.00 42.78 175 ALA A CA 1
ATOM 1387 C C . ALA A 1 175 ? -8.799 -23.791 1.981 1.00 42.78 175 ALA A C 1
ATOM 1389 O O . ALA A 1 175 ? -7.942 -23.133 1.389 1.00 42.78 175 ALA A O 1
ATOM 1390 N N . SER A 1 176 ? -9.199 -25.003 1.590 1.00 48.84 176 SER A N 1
ATOM 1391 C CA . SER A 1 176 ? -8.709 -25.690 0.393 1.00 48.84 176 SER A CA 1
ATOM 1392 C C . SER A 1 176 ? -8.525 -24.704 -0.772 1.00 48.84 176 SER A C 1
ATOM 1394 O O . SER A 1 176 ? -9.441 -23.913 -1.019 1.00 48.84 176 SER A O 1
ATOM 1396 N N . PRO A 1 177 ? -7.401 -24.745 -1.516 1.00 51.88 177 PRO A N 1
ATOM 1397 C CA . PRO A 1 177 ? -7.189 -23.889 -2.688 1.00 51.88 177 PRO A CA 1
ATOM 1398 C C . PRO A 1 177 ? -8.302 -24.010 -3.748 1.00 51.88 177 PRO A C 1
ATOM 1400 O O . PRO A 1 177 ? -8.368 -23.186 -4.652 1.00 51.88 177 PRO A O 1
ATOM 1403 N N . ALA A 1 178 ? -9.193 -24.998 -3.613 1.00 52.69 178 ALA A N 1
ATOM 1404 C CA . ALA A 1 178 ? -10.355 -25.238 -4.458 1.00 52.69 178 ALA A CA 1
ATOM 1405 C C . ALA A 1 178 ? -11.671 -24.589 -3.974 1.00 52.69 178 ALA A C 1
ATOM 1407 O O . ALA A 1 178 ? -12.732 -24.938 -4.486 1.00 52.69 178 ALA A O 1
ATOM 1408 N N . GLY A 1 179 ? -11.657 -23.686 -2.985 1.00 58.94 179 GLY A N 1
ATOM 1409 C CA . GLY A 1 179 ? -12.839 -22.877 -2.667 1.00 58.94 179 GLY A CA 1
ATOM 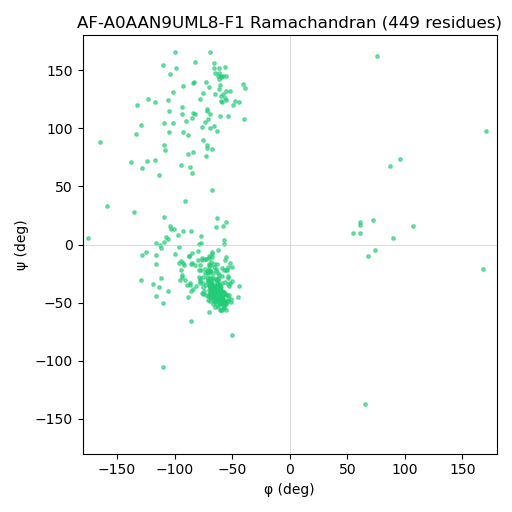1410 C C . GLY A 1 179 ? -13.185 -21.978 -3.856 1.00 58.94 179 GLY A C 1
ATOM 1411 O O . GLY A 1 179 ? -12.564 -20.931 -4.023 1.00 58.94 179 GLY A O 1
ATOM 1412 N N . THR A 1 180 ? -14.141 -22.407 -4.682 1.00 60.75 180 THR A N 1
ATOM 1413 C CA . THR A 1 180 ? -14.390 -21.877 -6.033 1.00 60.75 180 THR A CA 1
ATOM 1414 C C . THR A 1 180 ? -14.713 -20.388 -6.088 1.00 60.75 180 THR A C 1
ATOM 1416 O O . THR A 1 180 ? -14.509 -19.814 -7.140 1.00 60.75 180 THR A O 1
ATOM 1419 N N . GLY A 1 181 ? -15.140 -19.760 -4.985 1.00 75.38 181 GLY A N 1
ATOM 1420 C CA . GLY A 1 181 ? -15.569 -18.356 -4.990 1.00 75.38 181 GLY A CA 1
ATOM 1421 C C . GLY A 1 181 ? -14.556 -17.313 -4.505 1.00 75.38 181 GLY A C 1
ATOM 1422 O O . GLY A 1 181 ? -14.819 -16.121 -4.577 1.00 75.38 181 GLY A O 1
ATOM 1423 N N . PHE A 1 182 ? -13.400 -17.707 -3.952 1.00 82.44 182 PHE A N 1
ATOM 1424 C CA . PHE A 1 182 ? -12.470 -16.711 -3.383 1.00 82.44 182 PHE A CA 1
ATOM 1425 C C . PHE A 1 182 ? -11.694 -15.932 -4.453 1.00 82.44 182 PHE A C 1
ATOM 1427 O O . PHE A 1 182 ? -11.260 -14.810 -4.209 1.00 82.44 182 PHE A O 1
ATOM 1434 N N . TRP A 1 183 ? -11.485 -16.549 -5.614 1.00 89.75 183 TRP A N 1
ATOM 1435 C CA . TRP A 1 183 ? -10.758 -15.963 -6.739 1.00 89.75 183 TRP A CA 1
ATOM 1436 C C . TRP A 1 183 ? -11.684 -15.348 -7.783 1.00 89.75 183 TRP A C 1
ATOM 1438 O O . TRP A 1 183 ? -11.194 -14.937 -8.831 1.00 89.75 183 TRP A O 1
ATOM 1448 N N . ASP A 1 184 ? -12.982 -15.265 -7.494 1.00 90.12 184 ASP A N 1
ATOM 1449 C CA . ASP A 1 184 ? -13.928 -14.570 -8.355 1.00 90.12 184 ASP A CA 1
ATOM 1450 C C . ASP A 1 184 ? -13.595 -13.066 -8.379 1.00 90.12 184 ASP A C 1
ATOM 1452 O O . ASP A 1 184 ? -13.080 -12.531 -7.381 1.00 90.12 184 ASP A O 1
ATOM 1456 N N . PRO A 1 185 ? -13.839 -12.377 -9.508 1.00 90.69 185 PRO A N 1
ATOM 1457 C CA . PRO A 1 185 ? -13.730 -10.926 -9.583 1.00 90.69 185 PRO A CA 1
ATOM 1458 C C . PRO A 1 185 ? -14.541 -10.264 -8.467 1.00 90.69 185 PRO A C 1
ATOM 1460 O O . PRO A 1 185 ? -15.693 -10.622 -8.221 1.00 90.69 185 PRO A O 1
ATOM 1463 N N . CYS A 1 186 ? -13.938 -9.310 -7.757 1.00 88.75 186 CYS A N 1
ATOM 1464 C CA . CYS A 1 186 ? -14.629 -8.612 -6.667 1.00 88.75 186 CYS A CA 1
ATOM 1465 C C . CYS A 1 186 ? -15.471 -7.433 -7.158 1.00 88.75 186 CYS A C 1
ATOM 1467 O O . CYS A 1 186 ? -16.342 -6.950 -6.433 1.00 88.75 186 CYS A O 1
ATOM 1469 N N . PHE A 1 187 ? -15.227 -6.987 -8.386 1.00 86.94 187 PHE A N 1
ATOM 1470 C CA . PHE A 1 187 ? -16.096 -6.068 -9.096 1.00 86.94 187 PHE A CA 1
ATOM 1471 C C . PHE A 1 187 ? -16.906 -6.897 -10.085 1.00 86.94 187 PHE A C 1
ATOM 1473 O O . PHE A 1 187 ? -16.354 -7.369 -11.076 1.00 86.94 187 PHE A O 1
ATOM 1480 N N . GLY A 1 188 ? -18.183 -7.124 -9.771 1.00 76.62 188 GLY A N 1
ATOM 1481 C CA . GLY A 1 188 ? -19.077 -7.867 -10.651 1.00 76.62 188 GLY A CA 1
ATOM 1482 C C . GLY A 1 188 ? -19.162 -7.215 -12.028 1.00 76.62 188 GLY A C 1
ATOM 1483 O O . GLY A 1 188 ? -19.136 -5.985 -12.153 1.00 76.62 188 GLY A O 1
ATOM 1484 N N . ASP A 1 189 ? -19.281 -8.050 -13.054 1.00 65.06 189 ASP A N 1
ATOM 1485 C CA . ASP A 1 189 ? -19.868 -7.634 -14.318 1.00 65.06 189 ASP A CA 1
ATOM 1486 C C . ASP A 1 189 ? -21.371 -7.480 -14.037 1.00 65.06 189 ASP A C 1
ATOM 1488 O O . ASP A 1 189 ? -22.133 -8.431 -14.158 1.00 65.06 189 ASP A O 1
ATOM 1492 N N . ASP A 1 190 ? -21.796 -6.309 -13.553 1.00 55.00 190 ASP A N 1
ATOM 1493 C CA . ASP A 1 190 ? -23.202 -5.979 -13.237 1.00 55.00 190 ASP A CA 1
ATOM 1494 C C . ASP A 1 190 ? -24.131 -5.999 -14.490 1.00 55.00 190 ASP A C 1
ATOM 1496 O O . ASP A 1 190 ? -25.172 -5.347 -14.502 1.00 55.00 190 ASP A O 1
ATOM 1500 N N . ASP A 1 191 ? -23.768 -6.713 -15.560 1.00 49.66 191 ASP A N 1
ATOM 1501 C CA . ASP A 1 191 ? -24.389 -6.639 -16.888 1.00 49.66 191 ASP A CA 1
ATOM 1502 C C . ASP A 1 191 ? -25.292 -7.844 -17.252 1.00 49.66 191 ASP A C 1
ATOM 1504 O O . ASP A 1 191 ? -25.815 -7.864 -18.363 1.00 49.66 191 ASP A O 1
ATOM 1508 N N . ASP A 1 192 ? -25.547 -8.812 -16.358 1.00 48.88 192 ASP A N 1
ATOM 1509 C CA . ASP A 1 192 ? -26.221 -10.077 -16.743 1.00 48.88 192 ASP A CA 1
ATOM 1510 C C . ASP A 1 192 ? -27.689 -10.279 -16.290 1.00 48.88 192 ASP A C 1
ATOM 1512 O O . ASP A 1 192 ? -28.245 -11.341 -16.563 1.00 48.88 192 ASP A O 1
ATOM 1516 N N . ASP A 1 193 ? -28.370 -9.293 -15.685 1.00 48.88 193 ASP A N 1
ATOM 1517 C CA . ASP A 1 193 ? -29.789 -9.457 -15.270 1.00 48.88 193 ASP A CA 1
ATOM 1518 C C . ASP A 1 193 ? -30.813 -8.532 -15.968 1.00 48.88 193 ASP A C 1
ATOM 1520 O O . ASP A 1 193 ? -32.012 -8.649 -15.702 1.00 48.88 193 ASP A O 1
ATOM 1524 N N . ASP A 1 194 ? -30.404 -7.673 -16.910 1.00 48.97 194 ASP A N 1
ATOM 1525 C CA . ASP A 1 194 ? -31.349 -6.907 -17.738 1.00 48.97 194 ASP A CA 1
ATOM 1526 C C . ASP A 1 194 ? -31.344 -7.421 -19.191 1.00 48.97 194 ASP A C 1
ATOM 1528 O O . ASP A 1 194 ? -30.461 -7.105 -19.986 1.00 48.97 194 ASP A O 1
ATOM 1532 N N . ASP A 1 195 ? -32.401 -8.160 -19.551 1.00 50.09 195 ASP A N 1
ATOM 1533 C CA . ASP A 1 195 ? -32.807 -8.629 -20.894 1.00 50.09 195 ASP A CA 1
ATOM 1534 C C . ASP A 1 195 ? -32.974 -7.504 -21.964 1.00 50.09 195 ASP A C 1
ATOM 1536 O O . ASP A 1 195 ? -33.617 -7.697 -23.000 1.00 50.09 195 ASP A O 1
ATOM 1540 N N . GLU A 1 196 ? -32.396 -6.313 -21.778 1.00 47.00 196 GLU A N 1
ATOM 1541 C CA . GLU A 1 196 ? -32.328 -5.248 -22.789 1.00 47.00 196 GLU A CA 1
ATOM 1542 C C . GLU A 1 196 ? -31.006 -5.307 -23.564 1.00 47.00 196 GLU A C 1
ATOM 1544 O O . GLU A 1 196 ? -30.133 -4.436 -23.504 1.00 47.00 196 GLU A O 1
ATOM 1549 N N . ALA A 1 197 ? -30.886 -6.367 -24.358 1.00 49.56 197 ALA A N 1
ATOM 1550 C CA . ALA A 1 197 ? -29.878 -6.477 -25.393 1.00 49.56 197 ALA A CA 1
ATOM 1551 C C . ALA A 1 197 ? -30.007 -5.346 -26.439 1.00 49.56 197 ALA A C 1
ATOM 1553 O O . ALA A 1 197 ? -31.103 -5.008 -26.883 1.00 49.56 197 ALA A O 1
ATOM 1554 N N . GLN A 1 198 ? -28.838 -4.902 -26.922 1.00 43.88 198 GLN A N 1
ATOM 1555 C CA . GLN A 1 198 ? -28.586 -4.153 -28.168 1.00 43.88 198 GLN A CA 1
ATOM 1556 C C . GLN A 1 198 ? -28.704 -2.617 -28.129 1.00 43.88 198 GLN A C 1
ATOM 1558 O O . GLN A 1 198 ? -29.536 -2.066 -28.831 1.00 43.88 198 GLN A O 1
ATOM 1563 N N . ASP A 1 199 ? -27.804 -1.920 -27.416 1.00 44.81 199 ASP A N 1
ATOM 1564 C CA . ASP A 1 199 ? -27.043 -0.793 -28.028 1.00 44.81 199 ASP A CA 1
ATOM 1565 C C . ASP A 1 199 ? -25.959 -0.158 -27.131 1.00 44.81 199 ASP A C 1
ATOM 1567 O O . ASP A 1 199 ? -25.342 0.849 -27.497 1.00 44.81 199 ASP A O 1
ATOM 1571 N N . ARG A 1 200 ? -25.677 -0.702 -25.940 1.00 45.22 200 ARG A N 1
ATOM 1572 C CA . ARG A 1 200 ? -24.549 -0.205 -25.141 1.00 45.22 200 ARG A CA 1
ATOM 1573 C C . ARG A 1 200 ? -23.244 -0.704 -25.751 1.00 45.22 200 ARG A C 1
ATOM 1575 O O . ARG A 1 200 ? -22.756 -1.784 -25.438 1.00 45.22 200 ARG A O 1
ATOM 1582 N N . GLN A 1 201 ? -22.699 0.097 -26.663 1.00 41.94 201 GLN A N 1
ATOM 1583 C CA . GLN A 1 201 ? -21.305 0.015 -27.083 1.00 41.94 201 GLN A CA 1
ATOM 1584 C C . GLN A 1 201 ? -20.443 -0.146 -25.826 1.00 41.94 201 GLN A C 1
ATOM 1586 O O . GLN A 1 201 ? -20.524 0.689 -24.921 1.00 41.94 201 GLN A O 1
ATOM 1591 N N . GLN A 1 202 ? -19.656 -1.228 -25.768 1.00 43.19 202 GLN A N 1
ATOM 1592 C CA . GLN A 1 202 ? -18.605 -1.406 -24.765 1.00 43.19 202 GLN A CA 1
ATOM 1593 C C . GLN A 1 202 ? -17.884 -0.068 -24.553 1.00 43.19 202 GLN A C 1
ATOM 1595 O O . GLN A 1 202 ? -17.626 0.622 -25.549 1.00 43.19 202 GLN A O 1
ATOM 1600 N N . PRO A 1 203 ? -17.560 0.319 -23.304 1.00 43.00 203 PRO A N 1
ATOM 1601 C CA . PRO A 1 203 ? -16.861 1.567 -23.049 1.00 43.00 203 PRO A CA 1
ATOM 1602 C C . PRO A 1 203 ? -15.641 1.648 -23.981 1.00 43.00 203 PRO A C 1
ATOM 1604 O O . PRO A 1 203 ? -14.799 0.743 -23.973 1.00 43.00 203 PRO A O 1
ATOM 1607 N N . PRO A 1 204 ? -15.562 2.674 -24.844 1.00 37.78 204 PRO A N 1
ATOM 1608 C CA . PRO A 1 204 ? -14.516 2.765 -25.846 1.00 37.78 204 PRO A CA 1
ATOM 1609 C C . PRO A 1 204 ? -13.199 3.025 -25.118 1.00 37.78 204 PRO A C 1
ATOM 1611 O O . PRO A 1 204 ? -12.941 4.149 -24.693 1.00 37.78 204 PRO A O 1
ATOM 1614 N N . GLY A 1 205 ? -12.368 1.999 -24.920 1.00 45.34 205 GLY A N 1
ATOM 1615 C CA . GLY A 1 205 ? -11.067 2.231 -24.291 1.00 45.34 205 GLY A CA 1
ATOM 1616 C C . GLY A 1 205 ? -10.255 1.032 -23.824 1.00 45.34 205 GLY A C 1
ATOM 1617 O O . GLY A 1 205 ? -9.041 1.182 -23.709 1.00 45.34 205 GLY A O 1
ATOM 1618 N N . ILE A 1 206 ? -10.843 -0.147 -23.592 1.00 49.28 206 ILE A N 1
ATOM 1619 C CA . ILE A 1 206 ? -10.036 -1.326 -23.231 1.00 49.28 206 ILE A CA 1
ATOM 1620 C C . ILE A 1 206 ? -9.516 -1.956 -24.524 1.00 49.28 206 ILE A C 1
ATOM 1622 O O . ILE A 1 206 ? -10.099 -2.885 -25.077 1.00 49.28 206 ILE A O 1
ATOM 1626 N N . SER A 1 207 ? -8.451 -1.384 -25.083 1.00 53.16 207 SER A N 1
ATOM 1627 C CA . SER A 1 207 ? -7.809 -1.938 -26.272 1.00 53.16 207 SER A CA 1
ATOM 1628 C C . SER A 1 207 ? -7.253 -3.334 -25.973 1.00 53.16 207 SER A C 1
ATOM 1630 O O . SER A 1 207 ? -6.709 -3.582 -24.898 1.00 53.16 207 SER A O 1
ATOM 1632 N N . ASN A 1 208 ? -7.289 -4.235 -26.962 1.00 52.41 208 ASN A N 1
ATOM 1633 C CA . ASN A 1 208 ? -6.677 -5.575 -26.894 1.00 52.41 208 ASN A CA 1
ATOM 1634 C C . ASN A 1 208 ? -5.199 -5.564 -26.434 1.00 52.41 208 ASN A C 1
ATOM 1636 O O . ASN A 1 208 ? -4.689 -6.573 -25.955 1.00 52.41 208 ASN A O 1
ATOM 1640 N N . SER A 1 209 ? -4.505 -4.424 -26.531 1.00 52.41 209 SER A N 1
ATOM 1641 C CA . SER A 1 209 ? -3.142 -4.241 -26.023 1.00 52.41 209 SER A CA 1
ATOM 1642 C C . SER A 1 209 ? -3.035 -4.230 -24.491 1.00 52.41 209 SER A C 1
ATOM 1644 O O . SER A 1 209 ? -1.966 -4.530 -23.969 1.00 52.41 209 SER A O 1
ATOM 1646 N N . GLN A 1 210 ? -4.109 -3.922 -23.755 1.00 57.38 210 GLN A N 1
ATOM 1647 C CA . GLN A 1 210 ? -4.097 -3.875 -22.286 1.00 57.38 210 GLN A CA 1
ATOM 1648 C C . GLN A 1 210 ? -4.129 -5.274 -21.650 1.00 57.38 210 GLN A C 1
ATOM 1650 O O . GLN A 1 210 ? -3.673 -5.452 -20.524 1.00 57.38 210 GLN A O 1
ATOM 1655 N N . LEU A 1 211 ? -4.594 -6.299 -22.367 1.00 61.72 211 LEU A N 1
ATOM 1656 C CA . LEU A 1 211 ? -4.541 -7.703 -21.933 1.00 61.72 211 LEU A CA 1
ATOM 1657 C C . LEU A 1 211 ? -3.235 -8.410 -22.317 1.00 61.72 211 LEU A C 1
ATOM 1659 O O . LEU A 1 211 ? -2.962 -9.502 -21.831 1.00 61.72 211 LEU A O 1
ATOM 1663 N N . ALA A 1 212 ? -2.396 -7.786 -23.142 1.00 69.12 212 ALA A N 1
ATOM 1664 C CA . ALA A 1 212 ? -1.215 -8.440 -23.694 1.00 69.12 212 ALA A CA 1
ATOM 1665 C C . ALA A 1 212 ? -0.151 -8.790 -22.631 1.00 69.12 212 ALA A C 1
ATOM 1667 O O . ALA A 1 212 ? 0.536 -9.796 -22.761 1.00 69.12 212 ALA A O 1
ATOM 1668 N N . PHE A 1 213 ? -0.070 -8.034 -21.528 1.00 74.12 213 PHE A N 1
ATOM 1669 C CA . PHE A 1 213 ? 0.794 -8.378 -20.387 1.00 74.12 213 PHE A CA 1
ATOM 1670 C C . PHE A 1 213 ? 0.300 -9.601 -19.587 1.00 74.12 213 PHE A C 1
ATOM 1672 O O . PHE A 1 213 ? 1.115 -10.271 -18.963 1.00 74.12 213 PHE A O 1
ATOM 1679 N N . ALA A 1 214 ? -1.001 -9.928 -19.622 1.00 79.38 214 ALA A N 1
ATOM 1680 C CA . ALA A 1 214 ? -1.532 -11.102 -18.926 1.00 79.38 214 ALA A CA 1
ATOM 1681 C C . ALA A 1 214 ? -0.991 -12.397 -19.546 1.00 79.38 214 ALA A C 1
ATOM 1683 O O . ALA A 1 214 ? -0.862 -13.399 -18.854 1.00 79.38 214 ALA A O 1
ATOM 1684 N N . ALA A 1 215 ? -0.590 -12.353 -20.823 1.00 78.94 215 ALA A N 1
ATOM 1685 C CA . ALA A 1 215 ? 0.096 -13.455 -21.488 1.00 78.94 215 ALA A CA 1
ATOM 1686 C C . ALA A 1 215 ? 1.492 -13.748 -20.902 1.00 78.94 215 ALA A C 1
ATOM 1688 O O . ALA A 1 215 ? 2.029 -14.825 -21.143 1.00 78.94 215 ALA A O 1
ATOM 1689 N N . CYS A 1 216 ? 2.082 -12.817 -20.140 1.00 78.69 216 CYS A N 1
ATOM 1690 C CA . CYS A 1 216 ? 3.350 -13.029 -19.437 1.00 78.69 216 CYS A CA 1
ATOM 1691 C C . CYS A 1 216 ? 3.174 -13.646 -18.044 1.00 78.69 216 CYS A C 1
ATOM 1693 O O . CYS A 1 216 ? 4.173 -14.026 -17.436 1.00 78.69 216 CYS A O 1
ATOM 1695 N N . LEU A 1 217 ? 1.941 -13.739 -17.536 1.00 87.88 217 LEU A N 1
ATOM 1696 C CA . LEU A 1 217 ? 1.662 -14.272 -16.207 1.00 87.88 217 LEU A CA 1
ATOM 1697 C C . LEU A 1 217 ? 1.358 -15.765 -16.285 1.00 87.88 217 LEU A C 1
ATOM 1699 O O . LEU A 1 217 ? 0.630 -16.212 -17.172 1.00 87.88 217 LEU A O 1
ATOM 1703 N N . SER A 1 218 ? 1.917 -16.547 -15.361 1.00 89.88 218 SER A N 1
ATOM 1704 C CA . SER A 1 218 ? 1.663 -17.995 -15.315 1.00 89.88 218 SER A CA 1
ATOM 1705 C C . SER A 1 218 ? 0.525 -18.367 -14.373 1.00 89.88 218 SER A C 1
ATOM 1707 O O . SER A 1 218 ? -0.120 -19.396 -14.582 1.00 89.88 218 SER A O 1
ATOM 1709 N N . ASP A 1 219 ? 0.253 -17.548 -13.357 1.00 91.12 219 ASP A N 1
ATOM 1710 C CA . ASP A 1 219 ? -0.820 -17.807 -12.400 1.00 91.12 219 ASP A CA 1
ATOM 1711 C C . ASP A 1 219 ? -2.144 -17.112 -12.780 1.00 91.12 219 ASP A C 1
ATOM 1713 O O . ASP A 1 219 ? -2.255 -15.884 -12.670 1.00 91.12 219 ASP A O 1
ATOM 1717 N N . PRO A 1 220 ? -3.200 -17.865 -13.151 1.00 91.56 220 PRO A N 1
ATOM 1718 C CA . PRO A 1 220 ? -4.499 -17.283 -13.489 1.00 91.56 220 PRO A CA 1
ATOM 1719 C C . PRO A 1 220 ? -5.141 -16.535 -12.312 1.00 91.56 220 PRO A C 1
ATOM 1721 O O . PRO A 1 220 ? -5.921 -15.610 -12.519 1.00 91.56 220 PRO A O 1
ATOM 1724 N N . ARG A 1 221 ? -4.792 -16.880 -11.067 1.00 93.62 221 ARG A N 1
ATOM 1725 C CA . ARG A 1 221 ? -5.294 -16.192 -9.870 1.00 93.62 221 ARG A CA 1
ATOM 1726 C C . ARG A 1 221 ? -4.774 -14.761 -9.796 1.00 93.62 221 ARG A C 1
ATOM 1728 O O . ARG A 1 221 ? -5.519 -13.851 -9.434 1.00 93.62 221 ARG A O 1
ATOM 1735 N N . LEU A 1 222 ? -3.506 -14.552 -10.156 1.00 93.19 222 LEU A N 1
ATOM 1736 C CA . LEU A 1 222 ? -2.904 -13.222 -10.223 1.00 93.19 222 LEU A CA 1
ATOM 1737 C C . LEU A 1 222 ? -3.502 -12.404 -11.369 1.00 93.19 222 LEU A C 1
ATOM 1739 O O . LEU A 1 222 ? -3.718 -11.205 -11.200 1.00 93.19 222 LEU A O 1
ATOM 1743 N N . VAL A 1 223 ? -3.834 -13.047 -12.494 1.00 92.25 223 VAL A N 1
ATOM 1744 C CA . VAL A 1 223 ? -4.555 -12.407 -13.605 1.00 92.25 223 VAL A CA 1
ATOM 1745 C C . VAL A 1 223 ? -5.895 -11.843 -13.123 1.00 92.25 223 VAL A C 1
ATOM 1747 O O . VAL A 1 223 ? -6.165 -10.667 -13.367 1.00 92.25 223 VAL A O 1
ATOM 1750 N N . THR A 1 224 ? -6.691 -12.608 -12.363 1.00 92.75 224 THR A N 1
ATOM 1751 C CA . THR A 1 224 ? -7.944 -12.097 -11.774 1.00 92.75 224 THR A CA 1
ATOM 1752 C C . THR A 1 224 ? -7.699 -10.889 -10.869 1.00 92.75 224 THR A C 1
ATOM 1754 O O . THR A 1 224 ? -8.371 -9.868 -10.997 1.00 92.75 224 THR A O 1
ATOM 1757 N N . VAL A 1 225 ? -6.687 -10.949 -9.998 1.00 93.94 225 VAL A N 1
ATOM 1758 C CA . VAL A 1 225 ? -6.340 -9.808 -9.136 1.00 93.94 225 VAL A CA 1
ATOM 1759 C C . VAL A 1 225 ? -5.969 -8.574 -9.966 1.00 93.94 225 VAL A C 1
ATOM 1761 O O . VAL A 1 225 ? -6.391 -7.467 -9.640 1.00 93.94 225 VAL A O 1
ATOM 1764 N N . CYS A 1 226 ? -5.230 -8.743 -11.065 1.00 93.06 226 CYS A N 1
ATOM 1765 C CA . CYS A 1 226 ? -4.895 -7.647 -11.974 1.00 93.06 226 CYS A CA 1
ATOM 1766 C C . CYS A 1 226 ? -6.142 -7.035 -12.627 1.00 93.06 226 CYS A C 1
ATOM 1768 O O . CYS A 1 226 ? -6.225 -5.813 -12.768 1.00 93.06 226 CYS A O 1
ATOM 1770 N N . HIS A 1 227 ? -7.119 -7.856 -13.013 1.00 91.31 227 HIS A N 1
ATOM 1771 C CA . HIS A 1 227 ? -8.396 -7.361 -13.527 1.00 91.31 227 HIS A CA 1
ATOM 1772 C C . HIS A 1 227 ? -9.113 -6.480 -12.505 1.00 91.31 227 HIS A C 1
ATOM 1774 O O . HIS A 1 227 ? -9.515 -5.363 -12.836 1.00 91.31 227 HIS A O 1
ATOM 1780 N N . ASP A 1 228 ? -9.179 -6.925 -11.254 1.00 93.25 228 ASP A N 1
ATOM 1781 C CA . ASP A 1 228 ? -9.827 -6.158 -10.195 1.00 93.25 228 ASP A CA 1
ATOM 1782 C C . ASP A 1 228 ? -9.086 -4.850 -9.884 1.00 93.25 228 ASP A C 1
ATOM 1784 O O . ASP A 1 228 ? -9.713 -3.797 -9.763 1.00 93.25 228 ASP A O 1
ATOM 1788 N N . VAL A 1 229 ? -7.748 -4.866 -9.832 1.00 93.19 229 VAL A N 1
ATOM 1789 C CA . VAL A 1 229 ? -6.949 -3.639 -9.643 1.00 93.19 229 VAL A CA 1
ATOM 1790 C C . VAL A 1 229 ? -7.209 -2.646 -10.774 1.00 93.19 229 VAL A C 1
ATOM 1792 O O . VAL A 1 229 ? -7.348 -1.451 -10.526 1.00 93.19 229 VAL A O 1
ATOM 1795 N N . ARG A 1 230 ? -7.326 -3.108 -12.021 1.00 91.19 230 ARG A N 1
ATOM 1796 C CA . ARG A 1 230 ? -7.661 -2.229 -13.151 1.00 91.19 230 ARG A CA 1
ATOM 1797 C C . ARG A 1 230 ? -9.046 -1.650 -13.057 1.00 91.19 230 ARG A C 1
ATOM 1799 O O . ARG A 1 230 ? -9.212 -0.463 -13.321 1.00 91.19 230 ARG A O 1
ATOM 1806 N N . ARG A 1 231 ? -10.031 -2.468 -12.691 1.00 91.12 231 ARG A N 1
ATOM 1807 C CA . ARG A 1 231 ? -11.398 -1.990 -12.522 1.00 91.12 231 ARG A CA 1
ATOM 1808 C C . ARG A 1 231 ? -11.450 -0.921 -11.437 1.00 91.12 231 ARG A C 1
ATOM 1810 O O . ARG A 1 231 ? -12.017 0.141 -11.675 1.00 91.12 231 ARG A O 1
ATOM 1817 N N . LEU A 1 232 ? -10.755 -1.144 -10.322 1.00 91.31 232 LEU A N 1
ATOM 1818 C CA . LEU A 1 232 ? -10.569 -0.152 -9.268 1.00 91.31 232 LEU A CA 1
ATOM 1819 C C . LEU A 1 232 ? -9.920 1.140 -9.794 1.00 91.31 232 LEU A C 1
ATOM 1821 O O . LEU A 1 232 ? -10.437 2.226 -9.537 1.00 91.31 232 LEU A O 1
ATOM 1825 N N . VAL A 1 233 ? -8.817 1.042 -10.544 1.00 91.62 233 VAL A N 1
ATOM 1826 C CA . VAL A 1 233 ? -8.124 2.203 -11.134 1.00 91.62 233 VAL A CA 1
ATOM 1827 C C . VAL A 1 233 ? -9.046 2.989 -12.064 1.00 91.62 233 VAL A C 1
ATOM 1829 O O . VAL A 1 233 ? -9.180 4.200 -11.902 1.00 91.62 233 VAL A O 1
ATOM 1832 N N . ALA A 1 234 ? -9.732 2.307 -12.983 1.00 90.38 234 ALA A N 1
ATOM 1833 C CA . ALA A 1 234 ? -10.670 2.925 -13.915 1.00 90.38 234 ALA A CA 1
ATOM 1834 C C . ALA A 1 234 ? -11.817 3.626 -13.175 1.00 90.38 234 ALA A C 1
ATOM 1836 O O . ALA A 1 234 ? -12.117 4.784 -13.455 1.00 90.38 234 ALA A O 1
ATOM 1837 N N . MET A 1 235 ? -12.403 2.968 -12.168 1.00 89.69 235 MET A N 1
ATOM 1838 C CA . MET A 1 235 ? -13.442 3.565 -11.328 1.00 89.69 235 MET A CA 1
ATOM 1839 C C . MET A 1 235 ? -12.958 4.846 -10.643 1.00 89.69 235 MET A C 1
ATOM 1841 O O . MET A 1 235 ? -13.703 5.822 -10.581 1.00 89.69 235 MET A O 1
ATOM 1845 N N . VAL A 1 236 ? -11.732 4.869 -10.117 1.00 88.12 236 VAL A N 1
ATOM 1846 C CA . VAL A 1 236 ? -11.180 6.060 -9.454 1.00 88.12 236 VAL A CA 1
ATOM 1847 C C . VAL A 1 236 ? -10.916 7.180 -10.460 1.00 88.12 236 VAL A C 1
ATOM 1849 O O . VAL A 1 236 ? -11.361 8.310 -10.239 1.00 88.12 236 VAL A O 1
ATOM 1852 N N . ASP A 1 237 ? -10.260 6.881 -11.579 1.00 88.94 237 ASP A N 1
ATOM 1853 C CA . ASP A 1 237 ? -9.885 7.884 -12.579 1.00 88.94 237 ASP A CA 1
ATOM 1854 C C . ASP A 1 237 ? -11.083 8.439 -13.367 1.00 88.94 237 ASP A C 1
ATOM 1856 O O . ASP A 1 237 ? -11.076 9.612 -13.737 1.00 88.94 237 ASP A O 1
ATOM 1860 N N . GLU A 1 238 ? -12.153 7.667 -13.578 1.00 88.88 238 GLU A N 1
ATOM 1861 C CA . GLU A 1 238 ? -13.394 8.170 -14.188 1.00 88.88 238 GLU A CA 1
ATOM 1862 C C . GLU A 1 238 ? -14.140 9.158 -13.280 1.00 88.88 238 GLU A C 1
ATOM 1864 O O . GLU A 1 238 ? -14.796 10.096 -13.752 1.00 88.88 238 GLU A O 1
ATOM 1869 N N . GLN A 1 239 ? -14.062 8.945 -11.966 1.00 85.69 239 GLN A N 1
ATOM 1870 C CA . GLN A 1 239 ? -14.819 9.710 -10.975 1.00 85.69 239 GLN A CA 1
ATOM 1871 C C . GLN A 1 239 ? -14.051 10.937 -10.484 1.00 85.69 239 GLN A C 1
ATOM 1873 O O . GLN A 1 239 ? -14.664 11.972 -10.200 1.00 85.69 239 GLN A O 1
ATOM 1878 N N . ALA A 1 240 ? -12.717 10.873 -10.451 1.00 83.25 240 ALA A N 1
ATOM 1879 C CA . ALA A 1 240 ? -11.871 11.968 -9.986 1.00 83.25 240 ALA A CA 1
ATOM 1880 C C . ALA A 1 240 ? -12.156 13.318 -10.697 1.00 83.25 240 ALA A C 1
ATOM 1882 O O . ALA A 1 240 ? -12.350 14.317 -9.995 1.00 83.25 240 ALA A O 1
ATOM 1883 N N . PRO A 1 241 ? -12.295 13.402 -12.041 1.00 84.25 241 PRO A N 1
ATOM 1884 C CA . PRO A 1 241 ? -12.624 14.656 -12.729 1.00 84.25 241 PRO A CA 1
ATOM 1885 C C . PRO A 1 241 ? -14.046 15.154 -12.450 1.00 84.25 241 PRO A C 1
ATOM 1887 O O . PRO A 1 241 ? -14.295 16.361 -12.429 1.00 84.25 241 PRO A O 1
ATOM 1890 N N . ARG A 1 242 ? -14.992 14.233 -12.233 1.00 83.94 242 ARG A N 1
ATOM 1891 C CA . ARG A 1 242 ? -16.422 14.539 -12.072 1.00 83.94 242 ARG A CA 1
ATOM 1892 C C . ARG A 1 242 ? -16.751 15.117 -10.697 1.00 83.94 242 ARG A C 1
ATOM 1894 O O . ARG A 1 242 ? -17.847 15.639 -10.505 1.00 83.94 242 ARG A O 1
ATOM 1901 N N . ARG A 1 243 ? -15.822 15.021 -9.735 1.00 76.75 243 ARG A N 1
ATOM 1902 C CA . ARG A 1 243 ? -16.040 15.325 -8.306 1.00 76.75 243 ARG A CA 1
ATOM 1903 C C . ARG A 1 243 ? -17.205 14.539 -7.687 1.00 76.75 243 ARG A C 1
ATOM 1905 O O . ARG A 1 243 ? -17.601 14.826 -6.555 1.00 76.75 243 ARG A O 1
ATOM 1912 N N . SER A 1 244 ? -17.747 13.558 -8.405 1.00 78.31 244 SER A N 1
ATOM 1913 C CA . SER A 1 244 ? -18.631 12.546 -7.855 1.00 78.31 244 SER A CA 1
ATOM 1914 C C . SER A 1 244 ? -17.790 11.606 -7.012 1.00 78.31 244 SER A C 1
ATOM 1916 O O . SER A 1 244 ? -16.642 11.299 -7.327 1.00 78.31 244 SER A O 1
ATOM 1918 N N . ARG A 1 245 ? -18.348 11.207 -5.876 1.00 78.31 245 ARG A N 1
ATOM 1919 C CA . ARG A 1 245 ? -17.652 10.355 -4.927 1.00 78.31 245 ARG A CA 1
ATOM 1920 C C . ARG A 1 245 ? -18.151 8.927 -5.078 1.00 78.31 245 ARG A C 1
ATOM 1922 O O . ARG A 1 245 ? -19.361 8.707 -5.064 1.00 78.31 245 ARG A O 1
ATOM 1929 N N . LEU A 1 246 ? -17.223 7.982 -5.182 1.00 80.69 246 LEU A N 1
ATOM 1930 C CA . LEU A 1 246 ? -17.524 6.554 -5.222 1.00 80.69 246 LEU A CA 1
ATOM 1931 C C . LEU A 1 246 ? -18.223 6.108 -3.934 1.00 80.69 246 LEU A C 1
ATOM 1933 O O . LEU A 1 246 ? -17.949 6.638 -2.851 1.00 80.69 246 LEU A O 1
ATOM 1937 N N . LEU A 1 247 ? -19.106 5.114 -4.041 1.00 78.75 247 LEU A N 1
ATOM 1938 C CA . LEU A 1 247 ? -19.678 4.467 -2.865 1.00 78.75 247 LEU A CA 1
ATOM 1939 C C . LEU A 1 247 ? -18.574 3.747 -2.092 1.00 78.75 247 LEU A C 1
ATOM 1941 O O . LEU A 1 247 ? -17.787 2.984 -2.650 1.00 78.75 247 LEU A O 1
ATOM 1945 N N . CYS A 1 248 ? -18.534 4.011 -0.791 1.00 71.12 248 CYS A N 1
ATOM 1946 C CA . CYS A 1 248 ? -17.496 3.516 0.096 1.00 71.12 248 CYS A CA 1
ATOM 1947 C C . CYS A 1 248 ? -17.425 1.989 0.126 1.00 71.12 248 CYS A C 1
ATOM 1949 O O . CYS A 1 248 ? -16.347 1.423 -0.012 1.00 71.12 248 CYS A O 1
ATOM 1951 N N . SER A 1 249 ? -18.572 1.323 0.224 1.00 70.75 249 SER A N 1
ATOM 1952 C CA . SER A 1 249 ? -18.658 -0.138 0.258 1.00 70.75 249 SER A CA 1
ATOM 1953 C C . SER A 1 249 ? -17.928 -0.806 -0.909 1.00 70.75 249 SER A C 1
ATOM 1955 O O . SER A 1 249 ? -17.183 -1.755 -0.690 1.00 70.75 249 SER A O 1
ATOM 1957 N N . ASN A 1 250 ? -18.083 -0.287 -2.129 1.00 78.62 250 ASN A N 1
ATOM 1958 C CA . ASN A 1 250 ? -17.595 -0.951 -3.341 1.00 78.62 250 ASN A CA 1
ATOM 1959 C C . ASN A 1 250 ? -16.075 -0.812 -3.487 1.00 78.62 250 ASN A C 1
ATOM 1961 O O . ASN A 1 250 ? -15.389 -1.767 -3.824 1.00 78.62 250 ASN A O 1
ATOM 1965 N N . VAL A 1 251 ? -15.531 0.371 -3.191 1.00 81.56 251 VAL A N 1
ATOM 1966 C CA . VAL A 1 251 ? -14.082 0.609 -3.293 1.00 81.56 251 VAL A CA 1
ATOM 1967 C C . VAL A 1 251 ? -13.325 -0.183 -2.234 1.00 81.56 251 VAL A C 1
ATOM 1969 O O . VAL A 1 251 ? -12.327 -0.822 -2.548 1.00 81.56 251 VAL A O 1
ATOM 1972 N N . TYR A 1 252 ? -13.801 -0.168 -0.989 1.00 76.38 252 TYR A N 1
ATOM 1973 C CA . TYR A 1 252 ? -13.092 -0.811 0.117 1.00 76.38 252 TYR A CA 1
ATOM 1974 C C . TYR A 1 252 ? -13.154 -2.336 0.074 1.00 76.38 252 TYR A C 1
ATOM 1976 O O . TYR A 1 252 ? -12.120 -2.980 0.237 1.00 76.38 252 TYR A O 1
ATOM 1984 N N . SER A 1 253 ? -14.327 -2.912 -0.212 1.00 75.94 253 SER A N 1
ATOM 1985 C CA . SER A 1 253 ? -14.445 -4.366 -0.416 1.00 75.94 253 SER A CA 1
ATOM 1986 C C . SER A 1 253 ? -13.537 -4.845 -1.550 1.00 75.94 253 SER A C 1
ATOM 1988 O O . SER A 1 253 ? -12.818 -5.835 -1.406 1.00 75.94 253 SER A O 1
ATOM 1990 N N . GLY A 1 254 ? -13.475 -4.081 -2.643 1.00 85.81 254 GLY A N 1
ATOM 1991 C CA . GLY A 1 254 ? -12.569 -4.343 -3.751 1.00 85.81 254 GLY A CA 1
ATOM 1992 C C . GLY A 1 254 ? -11.094 -4.318 -3.345 1.00 85.81 254 GLY A C 1
ATOM 1993 O O . GLY A 1 254 ? -10.395 -5.319 -3.517 1.00 85.81 254 GLY A O 1
ATOM 1994 N N . VAL A 1 255 ? -10.639 -3.206 -2.751 1.00 85.75 255 VAL A N 1
ATOM 1995 C CA . VAL A 1 255 ? -9.266 -3.012 -2.233 1.00 85.75 255 VAL A CA 1
ATOM 1996 C C . VAL A 1 255 ? -8.861 -4.158 -1.317 1.00 85.75 255 VAL A C 1
ATOM 1998 O O . VAL A 1 255 ? -7.797 -4.751 -1.478 1.00 85.75 255 VAL A O 1
ATOM 2001 N N . SER A 1 256 ? -9.738 -4.532 -0.396 1.00 78.75 256 SER A N 1
ATOM 2002 C CA . SER A 1 256 ? -9.432 -5.599 0.535 1.00 78.75 256 SER A CA 1
ATOM 2003 C C . SER A 1 256 ? -9.349 -6.974 -0.073 1.00 78.75 256 SER A C 1
ATOM 2005 O O . SER A 1 256 ? -8.470 -7.767 0.267 1.00 78.75 256 SER A O 1
ATOM 2007 N N . SER A 1 257 ? -10.298 -7.290 -0.949 1.00 85.62 257 SER A N 1
ATOM 2008 C CA . SER A 1 257 ? -10.295 -8.557 -1.651 1.00 85.62 257 SER A CA 1
ATOM 2009 C C . SER A 1 257 ? -8.998 -8.702 -2.450 1.00 85.62 257 SER A C 1
ATOM 2011 O O . SER A 1 257 ? -8.385 -9.771 -2.443 1.00 85.62 257 SER A O 1
ATOM 2013 N N . ILE A 1 258 ? -8.534 -7.615 -3.079 1.00 91.00 258 ILE A N 1
ATOM 2014 C CA . ILE A 1 258 ? -7.243 -7.547 -3.774 1.00 91.00 258 ILE A CA 1
ATOM 2015 C C . ILE A 1 258 ? -6.088 -7.835 -2.806 1.00 91.00 258 ILE A C 1
ATOM 2017 O O . ILE A 1 258 ? -5.333 -8.780 -3.030 1.00 91.00 258 ILE A O 1
ATOM 2021 N N . GLU A 1 259 ? -5.955 -7.086 -1.709 1.00 86.94 259 GLU A N 1
ATOM 2022 C CA . GLU A 1 259 ? -4.839 -7.249 -0.763 1.00 86.94 259 GLU A CA 1
ATOM 2023 C C . GLU A 1 259 ? -4.792 -8.649 -0.141 1.00 86.94 259 GLU A C 1
ATOM 2025 O O . GLU A 1 259 ? -3.732 -9.275 -0.076 1.00 86.94 259 GLU A O 1
ATOM 2030 N N . ARG A 1 260 ? -5.947 -9.194 0.259 1.00 83.75 260 ARG A N 1
ATOM 2031 C CA . ARG A 1 260 ? -6.047 -10.551 0.818 1.00 83.75 260 ARG A CA 1
ATOM 2032 C C . ARG A 1 260 ? -5.631 -11.618 -0.186 1.00 83.75 260 ARG A C 1
ATOM 2034 O O . ARG A 1 260 ? -4.955 -12.578 0.191 1.00 83.75 260 ARG A O 1
ATOM 2041 N N . ARG A 1 261 ? -6.026 -11.467 -1.452 1.00 89.56 261 ARG A N 1
ATOM 2042 C CA . ARG A 1 261 ? -5.618 -12.371 -2.532 1.00 89.56 261 ARG A CA 1
ATOM 2043 C C . ARG A 1 261 ? -4.120 -12.272 -2.806 1.00 89.56 261 ARG A C 1
ATOM 2045 O O . ARG A 1 261 ? -3.471 -13.310 -2.884 1.00 89.56 261 ARG A O 1
ATOM 2052 N N . LEU A 1 262 ? -3.549 -11.067 -2.838 1.00 91.62 262 LEU A N 1
ATOM 2053 C CA . LEU A 1 262 ? -2.103 -10.859 -2.997 1.00 91.62 262 LEU A CA 1
ATOM 2054 C C . LEU A 1 262 ? -1.283 -11.469 -1.854 1.00 91.62 262 LEU A C 1
ATOM 2056 O O . LEU A 1 262 ? -0.233 -12.061 -2.101 1.00 91.62 262 LEU A O 1
ATOM 2060 N N . LEU A 1 263 ? -1.757 -11.362 -0.611 1.00 87.31 263 LEU A N 1
ATOM 2061 C CA . LEU A 1 263 ? -1.107 -11.996 0.537 1.00 87.31 263 LEU A CA 1
ATOM 2062 C C . LEU A 1 263 ? -1.202 -13.525 0.484 1.00 87.31 263 LEU A C 1
ATOM 2064 O O . LEU A 1 263 ? -0.243 -14.211 0.808 1.00 87.31 263 LEU A O 1
ATOM 2068 N N . ARG A 1 264 ? -2.320 -14.090 0.017 1.00 86.62 264 ARG A N 1
ATOM 2069 C CA . ARG A 1 264 ? -2.467 -15.551 -0.136 1.00 86.62 264 ARG A CA 1
ATOM 2070 C C . ARG A 1 264 ? -1.622 -16.158 -1.255 1.00 86.62 264 ARG A C 1
ATOM 2072 O O . ARG A 1 264 ? -1.421 -17.369 -1.253 1.00 86.62 264 ARG A O 1
ATOM 2079 N N . LEU A 1 265 ? -1.155 -15.344 -2.200 1.00 89.44 265 LEU A N 1
ATOM 2080 C CA . LEU A 1 265 ? -0.207 -15.771 -3.232 1.00 89.44 265 LEU A CA 1
ATOM 2081 C C . LEU A 1 265 ? 1.240 -15.815 -2.715 1.00 89.44 265 LEU A C 1
ATOM 2083 O O . LEU A 1 265 ? 2.121 -16.281 -3.433 1.00 89.44 265 LEU A O 1
ATOM 2087 N N . GLU A 1 266 ? 1.502 -15.372 -1.482 1.00 87.19 266 GLU A N 1
ATOM 2088 C CA . GLU A 1 266 ? 2.824 -15.479 -0.869 1.00 87.19 266 GLU A CA 1
ATOM 2089 C C . GLU A 1 266 ? 3.329 -16.931 -0.873 1.00 87.19 266 GLU A C 1
ATOM 2091 O O . GLU A 1 266 ? 2.610 -17.872 -0.531 1.00 87.19 266 GLU A O 1
ATOM 2096 N N . GLY A 1 267 ? 4.576 -17.120 -1.313 1.00 83.88 267 GLY A N 1
ATOM 2097 C CA . GLY A 1 267 ? 5.215 -18.433 -1.402 1.00 83.88 267 GLY A CA 1
ATOM 2098 C C . GLY A 1 267 ? 4.723 -19.324 -2.550 1.00 83.88 267 GLY A C 1
ATOM 2099 O O . GLY A 1 267 ? 5.303 -20.388 -2.765 1.00 83.88 267 GLY A O 1
ATOM 2100 N N . CYS A 1 268 ? 3.710 -18.912 -3.327 1.00 86.44 268 CYS A N 1
ATOM 2101 C CA . CYS A 1 268 ? 3.222 -19.692 -4.473 1.00 86.44 268 CYS A CA 1
ATOM 2102 C C . CYS A 1 268 ? 4.216 -19.735 -5.644 1.00 86.44 268 CYS A C 1
ATOM 2104 O O . CYS A 1 268 ? 4.156 -20.661 -6.450 1.00 86.44 268 CYS A O 1
ATOM 2106 N N . TYR A 1 269 ? 5.133 -18.769 -5.734 1.00 85.00 269 TYR A N 1
ATOM 2107 C CA . TYR A 1 269 ? 6.025 -18.593 -6.887 1.00 85.00 269 TYR A CA 1
ATOM 2108 C C . TYR A 1 269 ? 7.463 -19.082 -6.659 1.00 85.00 269 TYR A C 1
ATOM 2110 O O . TYR A 1 269 ? 8.348 -18.833 -7.474 1.00 85.00 269 TYR A O 1
ATOM 2118 N N . GLY A 1 270 ? 7.685 -19.845 -5.583 1.00 70.56 270 GLY A N 1
ATOM 2119 C CA . GLY A 1 270 ? 9.005 -20.347 -5.206 1.00 70.56 270 GLY A CA 1
ATOM 2120 C C . GLY A 1 270 ? 9.890 -19.268 -4.582 1.00 70.56 270 GLY A C 1
ATOM 2121 O O . GLY A 1 270 ? 9.633 -18.072 -4.683 1.00 70.56 270 GLY A O 1
ATOM 2122 N N . VAL A 1 271 ? 10.938 -19.699 -3.881 1.00 61.47 271 VAL A N 1
ATOM 2123 C CA . VAL A 1 271 ? 11.899 -18.767 -3.288 1.00 61.47 271 VAL A CA 1
ATOM 2124 C C . VAL A 1 271 ? 12.832 -18.279 -4.393 1.00 61.47 271 VAL A C 1
ATOM 2126 O O . VAL A 1 271 ? 13.484 -19.090 -5.051 1.00 61.47 271 VAL A O 1
ATOM 2129 N N . VAL A 1 272 ? 12.931 -16.959 -4.561 1.00 57.88 272 VAL A N 1
ATOM 2130 C CA . VAL A 1 272 ? 13.836 -16.305 -5.526 1.00 57.88 272 VAL A CA 1
ATOM 2131 C C . VAL A 1 272 ? 15.304 -16.733 -5.324 1.00 57.88 272 VAL A C 1
ATOM 2133 O O . VAL A 1 272 ? 16.092 -16.701 -6.260 1.00 57.88 272 VAL A O 1
ATOM 2136 N N . SER A 1 273 ? 15.669 -17.218 -4.131 1.00 56.47 273 SER A N 1
ATOM 2137 C CA . SER A 1 273 ? 17.010 -17.718 -3.790 1.00 56.47 273 SER A CA 1
ATOM 2138 C C . SER A 1 273 ? 17.273 -19.199 -4.125 1.00 56.47 273 SER A C 1
ATOM 2140 O O . SER A 1 273 ? 18.287 -19.757 -3.698 1.00 56.47 273 SER A O 1
ATOM 2142 N N . GLY A 1 274 ? 16.391 -19.853 -4.890 1.00 53.97 274 GLY A N 1
ATOM 2143 C CA . GLY A 1 274 ? 16.655 -21.168 -5.482 1.00 53.97 274 GLY A CA 1
ATOM 2144 C C . GLY A 1 274 ? 17.716 -21.129 -6.601 1.00 53.97 274 GLY A C 1
ATOM 2145 O O . GLY A 1 274 ? 18.060 -20.056 -7.091 1.00 53.97 274 GLY A O 1
ATOM 2146 N N . PRO A 1 275 ? 18.269 -22.286 -7.021 1.00 55.59 275 PRO A N 1
ATOM 2147 C CA . PRO A 1 275 ? 19.235 -22.347 -8.121 1.00 55.59 275 PRO A CA 1
ATOM 2148 C C . PRO A 1 275 ? 18.661 -21.731 -9.417 1.00 55.59 275 PRO A C 1
ATOM 2150 O O . PRO A 1 275 ? 17.452 -21.816 -9.621 1.00 55.59 275 PRO A O 1
ATOM 2153 N N . PRO A 1 276 ? 19.512 -21.198 -10.320 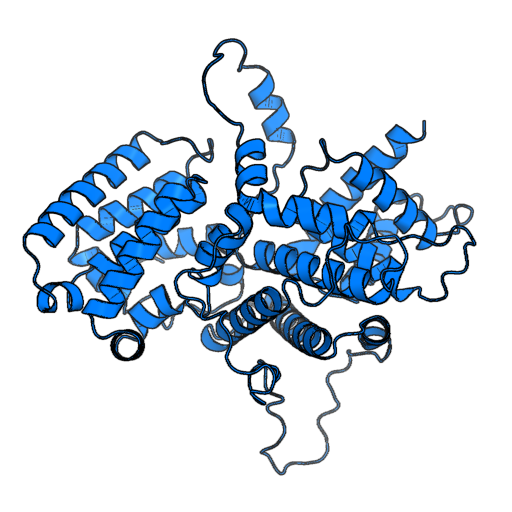1.00 54.72 276 PRO A N 1
ATOM 2154 C CA . PRO A 1 276 ? 19.158 -20.331 -11.465 1.00 54.72 276 PRO A CA 1
ATOM 2155 C C . PRO A 1 276 ? 18.274 -20.952 -12.573 1.00 54.72 276 PRO A C 1
ATOM 2157 O O . PRO A 1 276 ? 18.168 -20.403 -13.659 1.00 54.72 276 PRO A O 1
ATOM 2160 N N . ASN A 1 277 ? 17.628 -22.091 -12.318 1.00 51.50 277 ASN A N 1
ATOM 2161 C CA . ASN A 1 277 ? 16.661 -22.731 -13.215 1.00 51.50 277 ASN A CA 1
ATOM 2162 C C . ASN A 1 277 ? 15.196 -22.463 -12.814 1.00 51.50 277 ASN A C 1
ATOM 2164 O O . ASN A 1 277 ? 14.289 -23.156 -13.280 1.00 51.50 277 ASN A O 1
ATOM 2168 N N . THR A 1 278 ? 14.941 -21.502 -11.926 1.00 57.69 278 THR A N 1
ATOM 2169 C CA . THR A 1 278 ? 13.588 -21.012 -11.648 1.00 57.69 278 THR A CA 1
ATOM 2170 C C . THR A 1 278 ? 12.984 -20.401 -12.914 1.00 57.69 278 THR A C 1
ATOM 2172 O O . THR A 1 278 ? 13.633 -19.661 -13.647 1.00 57.69 278 THR A O 1
ATOM 2175 N N . ASN A 1 279 ? 11.733 -20.758 -13.204 1.00 71.31 279 ASN A N 1
ATOM 2176 C CA . ASN A 1 279 ? 11.011 -20.313 -14.391 1.00 71.31 279 ASN A CA 1
ATOM 2177 C C . ASN A 1 279 ? 10.913 -18.774 -14.395 1.00 71.31 279 ASN A C 1
ATOM 2179 O O . ASN A 1 279 ? 10.389 -18.193 -13.449 1.00 71.31 279 ASN A O 1
ATOM 2183 N N . ALA A 1 280 ? 11.386 -18.105 -15.451 1.00 71.25 280 ALA A N 1
ATOM 2184 C CA . ALA A 1 280 ? 11.345 -16.641 -15.557 1.00 71.25 280 ALA A CA 1
ATOM 2185 C C . ALA A 1 280 ? 9.938 -16.067 -15.295 1.00 71.25 280 ALA A C 1
ATOM 2187 O O . ALA A 1 280 ? 9.799 -15.008 -14.680 1.00 71.25 280 ALA A O 1
ATOM 2188 N N . ASN A 1 281 ? 8.892 -16.809 -15.672 1.00 78.06 281 ASN A N 1
ATOM 2189 C CA . ASN A 1 281 ? 7.517 -16.386 -15.445 1.00 78.06 281 ASN A CA 1
ATOM 2190 C C . ASN A 1 281 ? 7.118 -16.402 -13.961 1.00 78.06 281 ASN A C 1
ATOM 2192 O O . ASN A 1 281 ? 6.367 -15.534 -13.535 1.00 78.06 281 ASN A O 1
ATOM 2196 N N . THR A 1 282 ? 7.632 -17.332 -13.144 1.00 86.00 282 THR A N 1
ATOM 2197 C CA . THR A 1 282 ? 7.312 -17.346 -11.703 1.00 86.00 282 THR A CA 1
ATOM 2198 C C . THR A 1 282 ? 7.956 -16.161 -10.988 1.00 86.00 282 THR A C 1
ATOM 2200 O O . THR A 1 282 ? 7.352 -15.566 -10.100 1.00 86.00 282 THR A O 1
ATOM 2203 N N . THR A 1 283 ? 9.152 -15.753 -11.420 1.00 88.56 283 THR A N 1
ATOM 2204 C CA . THR A 1 283 ? 9.797 -14.535 -10.912 1.00 88.56 283 THR A CA 1
ATOM 2205 C C . THR A 1 283 ? 9.013 -13.282 -11.311 1.00 88.56 283 THR A C 1
ATOM 2207 O O . THR A 1 283 ? 8.841 -12.383 -10.489 1.00 88.56 283 THR A O 1
ATOM 2210 N N . ALA A 1 284 ? 8.503 -13.222 -12.546 1.00 89.81 284 ALA A N 1
ATOM 2211 C CA . ALA A 1 284 ? 7.654 -12.122 -13.002 1.00 89.81 284 ALA A CA 1
ATOM 2212 C C . ALA A 1 284 ? 6.331 -12.045 -12.215 1.00 89.81 284 ALA A C 1
ATOM 2214 O O . ALA A 1 284 ? 5.945 -10.951 -11.798 1.00 89.81 284 ALA A O 1
ATOM 2215 N N . ASP A 1 285 ? 5.690 -13.188 -11.947 1.00 92.69 285 ASP A N 1
ATOM 2216 C CA . ASP A 1 285 ? 4.469 -13.277 -11.135 1.00 92.69 285 ASP A CA 1
ATOM 2217 C C . ASP A 1 285 ? 4.705 -12.760 -9.702 1.00 92.69 285 ASP A C 1
ATOM 2219 O O . ASP A 1 285 ? 3.920 -11.955 -9.194 1.00 92.69 285 ASP A O 1
ATOM 2223 N N . GLU A 1 286 ? 5.814 -13.148 -9.058 1.00 92.56 286 GLU A N 1
ATOM 2224 C CA . GLU A 1 286 ? 6.173 -12.657 -7.718 1.00 92.56 286 GLU A CA 1
ATOM 2225 C C . GLU A 1 286 ? 6.506 -11.163 -7.718 1.00 92.56 286 GLU A C 1
ATOM 2227 O O . GLU A 1 286 ? 6.045 -10.416 -6.851 1.00 92.56 286 GLU A O 1
ATOM 2232 N N . CYS A 1 287 ? 7.263 -10.706 -8.716 1.00 93.25 287 CYS A N 1
ATOM 2233 C CA . CYS A 1 287 ? 7.607 -9.299 -8.882 1.00 93.25 287 CYS A CA 1
ATOM 2234 C C . CYS A 1 287 ? 6.347 -8.436 -9.048 1.00 93.25 287 CYS A C 1
ATOM 2236 O O . CYS A 1 287 ? 6.204 -7.408 -8.382 1.00 93.25 287 CYS A O 1
ATOM 2238 N N . LEU A 1 288 ? 5.386 -8.886 -9.863 1.00 94.38 288 LEU A N 1
ATOM 2239 C CA . LEU A 1 288 ? 4.100 -8.214 -10.019 1.00 94.38 288 LEU A CA 1
ATOM 2240 C C . LEU A 1 288 ? 3.273 -8.261 -8.731 1.00 94.38 288 LEU A C 1
ATOM 2242 O O . LEU A 1 288 ? 2.736 -7.231 -8.333 1.00 94.38 288 LEU A O 1
ATOM 2246 N N . ARG A 1 289 ? 3.184 -9.408 -8.044 1.00 95.00 289 ARG A N 1
ATOM 2247 C CA . ARG A 1 289 ? 2.454 -9.532 -6.769 1.00 95.00 289 ARG A CA 1
ATOM 2248 C C . ARG A 1 289 ? 2.970 -8.533 -5.730 1.00 95.00 289 ARG A C 1
ATOM 2250 O O . ARG A 1 289 ? 2.181 -7.807 -5.124 1.00 95.00 289 ARG A O 1
ATOM 2257 N N . LEU A 1 290 ? 4.287 -8.470 -5.544 1.00 94.06 290 LEU A N 1
ATOM 2258 C CA . LEU A 1 290 ? 4.936 -7.536 -4.622 1.00 94.06 290 LEU A CA 1
ATOM 2259 C C . LEU A 1 290 ? 4.787 -6.080 -5.095 1.00 94.06 290 LEU A C 1
ATOM 2261 O O . LEU A 1 290 ? 4.535 -5.192 -4.281 1.00 94.06 290 LEU A O 1
ATOM 2265 N N . GLY A 1 291 ? 4.873 -5.828 -6.405 1.00 94.81 291 GLY A N 1
ATOM 2266 C CA . GLY A 1 291 ? 4.621 -4.515 -7.002 1.00 94.81 291 GLY A CA 1
ATOM 2267 C C . GLY A 1 291 ? 3.185 -4.029 -6.778 1.00 94.81 291 GLY A C 1
ATOM 2268 O O . GLY A 1 291 ? 2.974 -2.867 -6.438 1.00 94.81 291 GLY A O 1
ATOM 2269 N N . LEU A 1 292 ? 2.198 -4.923 -6.875 1.00 94.38 292 LEU A N 1
ATOM 2270 C CA . LEU A 1 292 ? 0.801 -4.638 -6.552 1.00 94.38 292 LEU A CA 1
ATOM 2271 C C . LEU A 1 292 ? 0.615 -4.357 -5.058 1.00 94.38 292 LEU A C 1
ATOM 2273 O O . LEU A 1 292 ? -0.051 -3.388 -4.718 1.00 94.38 292 LEU A O 1
ATOM 2277 N N . LEU A 1 293 ? 1.252 -5.109 -4.154 1.00 91.38 293 LEU A N 1
ATOM 2278 C CA . LEU A 1 293 ? 1.237 -4.779 -2.718 1.00 91.38 293 LEU A CA 1
ATOM 2279 C C . LEU A 1 293 ? 1.846 -3.394 -2.445 1.00 91.38 293 LEU A C 1
ATOM 2281 O O . LEU A 1 293 ? 1.307 -2.614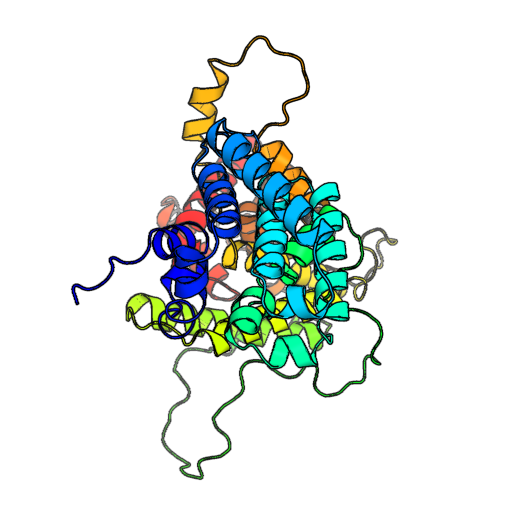 -1.658 1.00 91.38 293 LEU A O 1
ATOM 2285 N N . ALA A 1 294 ? 2.940 -3.054 -3.129 1.00 90.75 294 ALA A N 1
ATOM 2286 C CA . ALA A 1 294 ? 3.549 -1.731 -3.048 1.00 90.75 294 ALA A CA 1
ATOM 2287 C C . ALA A 1 294 ? 2.605 -0.636 -3.576 1.00 90.75 294 ALA A C 1
ATOM 2289 O O . ALA A 1 294 ? 2.446 0.395 -2.918 1.00 90.75 294 ALA A O 1
ATOM 2290 N N . PHE A 1 295 ? 1.920 -0.882 -4.695 1.00 91.50 295 PHE A N 1
ATOM 2291 C CA . PHE A 1 295 ? 0.895 -0.003 -5.264 1.00 91.50 295 PHE A CA 1
ATOM 2292 C C . PHE A 1 295 ? -0.277 0.216 -4.295 1.00 91.50 295 PHE A C 1
ATOM 2294 O O . PHE A 1 295 ? -0.616 1.363 -3.998 1.00 91.50 295 PHE A O 1
ATOM 2301 N N . MET A 1 296 ? -0.843 -0.854 -3.726 1.00 87.25 296 MET A N 1
ATOM 2302 C CA . MET A 1 296 ? -1.938 -0.758 -2.751 1.00 87.25 296 MET A CA 1
ATOM 2303 C C . MET A 1 296 ? -1.502 0.027 -1.505 1.00 87.25 296 MET A C 1
ATOM 2305 O O . MET A 1 296 ? -2.241 0.865 -0.992 1.00 87.25 296 MET A O 1
ATOM 2309 N N . SER A 1 297 ? -0.236 -0.101 -1.097 1.00 78.75 297 SER A N 1
ATOM 2310 C CA . SER A 1 297 ? 0.313 0.693 0.007 1.00 78.75 297 SER A CA 1
ATOM 2311 C C . SER A 1 297 ? 0.359 2.209 -0.260 1.00 78.75 297 SER A C 1
ATOM 2313 O O . SER A 1 297 ? 0.437 2.985 0.696 1.00 78.75 297 SER A O 1
ATOM 2315 N N . VAL A 1 298 ? 0.364 2.643 -1.529 1.00 78.12 298 VAL A N 1
ATOM 2316 C CA . VAL A 1 298 ? 0.250 4.061 -1.930 1.00 78.12 298 VAL A CA 1
ATOM 2317 C C . VAL A 1 298 ? -1.212 4.482 -1.974 1.00 78.12 298 VAL A C 1
ATOM 2319 O O . VAL A 1 298 ? -1.545 5.586 -1.548 1.00 78.12 298 VAL A O 1
ATOM 2322 N N . PHE A 1 299 ? -2.088 3.591 -2.439 1.00 74.06 299 PHE A N 1
ATOM 2323 C CA . PHE A 1 299 ? -3.532 3.811 -2.436 1.00 74.06 299 PHE A CA 1
ATOM 2324 C C . PHE A 1 299 ? -4.063 4.110 -1.027 1.00 74.06 299 PHE A C 1
ATOM 2326 O O . PHE A 1 299 ? -4.852 5.036 -0.820 1.00 74.06 299 PHE A O 1
ATOM 2333 N N . ASP A 1 300 ? -3.567 3.363 -0.044 1.00 68.31 300 ASP A N 1
ATOM 2334 C CA . ASP A 1 300 ? -4.013 3.450 1.341 1.00 68.31 300 ASP A CA 1
ATOM 2335 C C . ASP A 1 300 ? -3.441 4.641 2.109 1.00 68.31 300 ASP A C 1
ATOM 2337 O O . ASP A 1 300 ? -4.096 5.185 3.001 1.00 68.31 300 ASP A O 1
ATOM 2341 N N . PHE A 1 301 ? -2.226 5.078 1.788 1.00 63.31 301 PHE A N 1
ATOM 2342 C CA . PHE A 1 301 ? -1.531 6.098 2.562 1.00 63.31 301 PHE A CA 1
ATOM 2343 C C . PHE A 1 301 ? -1.160 7.284 1.687 1.00 63.31 301 PHE A C 1
ATOM 2345 O O . PHE A 1 301 ? -0.402 7.158 0.730 1.00 63.31 301 PHE A O 1
ATOM 2352 N N . GLN A 1 302 ? -1.586 8.483 2.092 1.00 55.75 302 GLN A N 1
ATOM 2353 C CA . GLN A 1 302 ? -1.017 9.711 1.554 1.00 55.75 302 GLN A CA 1
ATOM 2354 C C . GLN A 1 302 ? 0.405 9.850 2.121 1.00 55.75 302 GLN A C 1
ATOM 2356 O O . GLN A 1 302 ? 0.637 10.461 3.166 1.00 55.75 302 GLN A O 1
ATOM 2361 N N . ILE A 1 303 ? 1.373 9.181 1.492 1.00 45.78 303 ILE A N 1
ATOM 2362 C CA . ILE A 1 303 ? 2.781 9.291 1.861 1.00 45.78 303 ILE A CA 1
ATOM 2363 C C . ILE A 1 303 ? 3.303 10.554 1.182 1.00 45.78 303 ILE A C 1
ATOM 2365 O O . ILE A 1 303 ? 3.446 10.563 -0.038 1.00 45.78 303 ILE A O 1
ATOM 2369 N N . PRO A 1 304 ? 3.653 11.620 1.924 1.00 41.41 304 PRO A N 1
ATOM 2370 C CA . PRO A 1 304 ? 4.586 12.580 1.380 1.00 41.41 304 PRO A CA 1
ATOM 2371 C C . PRO A 1 304 ? 5.910 11.829 1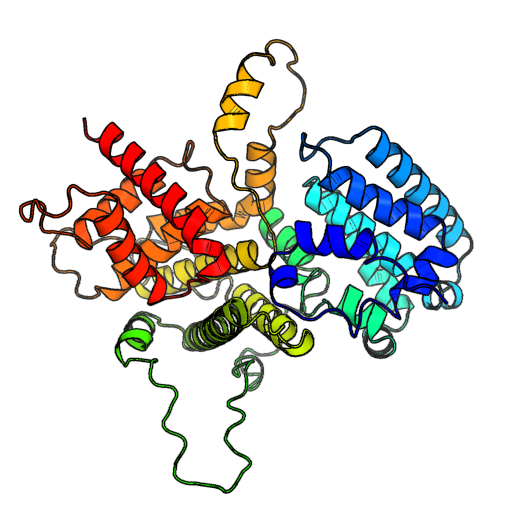.229 1.00 41.41 304 PRO A C 1
ATOM 2373 O O . PRO A 1 304 ? 6.611 11.524 2.210 1.00 41.41 304 PRO A O 1
ATOM 2376 N N . CYS A 1 305 ? 6.212 11.428 -0.003 1.00 42.25 305 CYS A N 1
ATOM 2377 C CA . CYS A 1 305 ? 7.572 11.094 -0.377 1.00 42.25 305 CYS A CA 1
ATOM 2378 C C . CYS A 1 305 ? 8.384 12.348 -0.112 1.00 42.25 305 CYS A C 1
ATOM 2380 O O . CYS A 1 305 ? 8.005 13.431 -0.549 1.00 42.25 305 CYS A O 1
ATOM 2382 N N . GLY A 1 306 ? 9.416 12.216 0.724 1.00 45.44 306 GLY A N 1
ATOM 2383 C CA . GLY A 1 306 ? 10.186 13.359 1.188 1.00 45.44 306 GLY A CA 1
ATOM 2384 C C . GLY A 1 306 ? 10.657 14.145 -0.024 1.00 45.44 306 GLY A C 1
ATOM 2385 O O . GLY A 1 306 ? 11.489 13.666 -0.793 1.00 45.44 306 GLY A O 1
ATOM 2386 N N . SER A 1 307 ? 10.103 15.337 -0.226 1.00 41.69 307 SER A N 1
ATOM 2387 C CA . SER A 1 307 ? 10.717 16.311 -1.107 1.00 41.69 307 SER A CA 1
ATOM 2388 C C . SER A 1 307 ? 12.080 16.591 -0.487 1.00 41.69 307 SER A C 1
ATOM 2390 O O . SER A 1 307 ? 12.149 17.168 0.598 1.00 41.69 307 SER A O 1
ATOM 2392 N N . GLY A 1 308 ? 13.162 16.147 -1.134 1.00 44.38 308 GLY A N 1
ATOM 2393 C CA . GLY A 1 308 ? 14.544 16.255 -0.637 1.00 44.38 308 GLY A CA 1
ATOM 2394 C C . GLY A 1 308 ? 15.020 17.685 -0.322 1.00 44.38 308 GLY A C 1
ATOM 2395 O O . GLY A 1 308 ? 16.174 17.898 0.044 1.00 44.38 308 GLY A O 1
ATOM 2396 N N . GLU A 1 309 ? 14.147 18.683 -0.450 1.00 45.91 309 GLU A N 1
ATOM 2397 C CA . GLU A 1 309 ? 14.356 20.050 0.011 1.00 45.91 309 GLU A CA 1
ATOM 2398 C C . GLU A 1 309 ? 14.321 20.192 1.542 1.00 45.91 309 GLU A C 1
ATOM 2400 O O . GLU A 1 309 ? 15.062 21.020 2.077 1.00 45.91 309 GLU A O 1
ATOM 2405 N N . GLU A 1 310 ? 13.540 19.380 2.269 1.00 47.41 310 GLU A N 1
ATOM 2406 C CA . GLU A 1 310 ? 13.535 19.420 3.745 1.00 47.41 310 GLU A CA 1
ATOM 2407 C C . GLU A 1 310 ? 14.782 18.749 4.342 1.00 47.41 310 GLU A C 1
ATOM 2409 O O . GLU A 1 310 ? 15.389 19.280 5.276 1.00 47.41 310 GLU A O 1
ATOM 2414 N N . GLU A 1 311 ? 15.266 17.669 3.722 1.00 45.56 311 GLU A N 1
ATOM 2415 C CA . GLU A 1 311 ? 16.452 16.923 4.169 1.00 45.56 311 GLU A CA 1
ATOM 2416 C C . GLU A 1 311 ? 17.740 17.775 4.092 1.00 45.56 311 GLU A C 1
ATOM 2418 O O . GLU A 1 311 ? 18.642 17.655 4.926 1.00 45.56 311 GLU A O 1
ATOM 2423 N N . LYS A 1 312 ? 17.804 18.736 3.156 1.00 48.94 312 LYS A N 1
ATOM 2424 C CA . LYS A 1 312 ? 18.912 19.707 3.058 1.00 48.94 312 LYS A CA 1
ATOM 2425 C C . LYS A 1 312 ? 18.915 20.760 4.172 1.00 48.94 312 LYS A C 1
ATOM 2427 O O . LYS A 1 312 ? 19.973 21.335 4.441 1.00 48.94 312 LYS A O 1
ATOM 2432 N N . LYS A 1 313 ? 17.774 21.043 4.811 1.00 52.12 313 LYS A N 1
ATOM 2433 C CA . LYS A 1 313 ? 17.693 22.009 5.923 1.00 52.12 313 LYS A CA 1
ATOM 2434 C C . LYS A 1 313 ? 17.997 21.357 7.271 1.00 52.12 313 LYS A C 1
ATOM 2436 O O . LYS A 1 313 ? 18.641 21.989 8.105 1.00 52.12 313 LYS A O 1
ATOM 2441 N N . GLU A 1 314 ? 17.605 20.100 7.466 1.00 47.91 314 GLU A N 1
ATOM 2442 C CA . GLU A 1 314 ? 17.783 19.394 8.742 1.00 47.91 314 GLU A CA 1
ATOM 2443 C C . GLU A 1 314 ? 19.247 18.962 8.978 1.00 47.91 314 GLU A C 1
ATOM 2445 O O . GLU A 1 314 ? 19.768 19.081 10.089 1.00 47.91 314 GLU A O 1
ATOM 2450 N N . ASN A 1 315 ? 19.985 18.631 7.910 1.00 49.12 315 ASN A N 1
ATOM 2451 C CA . ASN A 1 315 ? 21.387 18.194 8.001 1.00 49.12 315 ASN A CA 1
ATOM 2452 C C . ASN A 1 315 ? 22.394 19.274 8.452 1.00 49.12 315 ASN A C 1
ATOM 2454 O O . ASN A 1 315 ? 23.542 18.951 8.760 1.00 49.12 315 ASN A O 1
ATOM 2458 N N . LYS A 1 316 ? 22.010 20.558 8.517 1.00 52.94 316 LYS A N 1
ATOM 2459 C CA . LYS A 1 316 ? 22.905 21.621 9.017 1.00 52.94 316 LYS A CA 1
ATOM 2460 C C . LYS A 1 316 ? 22.881 21.794 10.539 1.00 52.94 316 LYS A C 1
ATOM 2462 O O . LYS A 1 316 ? 23.829 22.368 11.067 1.00 52.94 316 LYS A O 1
ATOM 2467 N N . ASN A 1 317 ? 21.871 21.272 11.242 1.00 54.19 317 ASN A N 1
ATOM 2468 C CA . ASN A 1 317 ? 21.692 21.515 12.681 1.00 54.19 317 ASN A CA 1
ATOM 2469 C C . ASN A 1 317 ? 21.881 20.280 13.576 1.00 54.19 317 ASN A C 1
ATOM 2471 O O . ASN A 1 317 ? 21.797 20.405 14.795 1.00 54.19 317 ASN A O 1
ATOM 2475 N N . GLN A 1 318 ? 22.169 19.106 13.011 1.00 49.12 318 GLN A N 1
ATOM 2476 C CA . GLN A 1 318 ? 22.221 17.846 13.758 1.00 49.12 318 GLN A CA 1
ATOM 2477 C C . GLN A 1 318 ? 23.641 17.265 13.807 1.00 49.12 318 GLN A C 1
ATOM 2479 O O . GLN A 1 318 ? 23.912 16.159 13.355 1.00 49.12 318 GLN A O 1
ATOM 2484 N N . LYS A 1 319 ? 24.577 18.038 14.369 1.00 47.28 319 LYS A N 1
ATOM 2485 C CA . LYS A 1 319 ? 25.842 17.513 14.902 1.00 47.28 319 LYS A CA 1
ATOM 2486 C C . LYS A 1 319 ? 25.742 17.542 16.425 1.00 47.28 319 LYS A C 1
ATOM 2488 O O . LYS A 1 319 ? 25.515 18.607 16.986 1.00 47.28 319 LYS A O 1
ATOM 2493 N N . ASN A 1 320 ? 25.948 16.385 17.054 1.00 46.59 320 ASN A N 1
ATOM 2494 C CA . ASN A 1 320 ? 26.001 16.124 18.503 1.00 46.59 320 ASN A CA 1
ATOM 2495 C C . ASN A 1 320 ? 24.686 15.642 19.133 1.00 46.59 320 ASN A C 1
ATOM 2497 O O . ASN A 1 320 ? 24.031 16.357 19.885 1.00 46.59 320 ASN A O 1
ATOM 2501 N N . THR A 1 321 ? 24.324 14.388 18.868 1.00 44.41 321 THR A N 1
ATOM 2502 C CA . THR A 1 321 ? 23.669 13.502 19.852 1.00 44.41 321 THR A CA 1
ATOM 2503 C C . THR A 1 321 ? 23.748 12.069 19.324 1.00 44.41 321 THR A C 1
ATOM 2505 O O . THR A 1 321 ? 22.883 11.601 18.590 1.00 44.41 321 THR A O 1
ATOM 2508 N N . GLU A 1 322 ? 24.840 11.376 19.651 1.00 43.59 322 GLU A N 1
ATOM 2509 C CA . GLU A 1 322 ? 24.958 9.932 19.445 1.00 43.59 322 GLU A CA 1
ATOM 2510 C C . GLU A 1 322 ? 24.140 9.228 20.532 1.00 43.59 322 GLU A C 1
ATOM 2512 O O . GLU A 1 322 ? 24.532 9.162 21.694 1.00 43.59 322 GLU A O 1
ATOM 2517 N N . GLY A 1 323 ? 22.945 8.770 20.158 1.00 42.72 323 GLY A N 1
ATOM 2518 C CA . GLY A 1 323 ? 22.054 8.028 21.044 1.00 42.72 323 GLY A CA 1
ATOM 2519 C C . GLY A 1 323 ? 20.663 7.821 20.446 1.00 42.72 323 GLY A C 1
ATOM 2520 O O . GLY A 1 323 ? 19.806 8.692 20.536 1.00 42.72 323 GLY A O 1
ATOM 2521 N N . ALA A 1 324 ? 20.444 6.644 19.854 1.00 50.28 324 ALA A N 1
ATOM 2522 C CA . ALA A 1 324 ? 19.142 5.986 19.662 1.00 50.28 324 ALA A CA 1
ATOM 2523 C C . ALA A 1 324 ? 18.025 6.666 18.828 1.00 50.28 324 ALA A C 1
ATOM 2525 O O . ALA A 1 324 ? 16.889 6.197 18.876 1.00 50.28 324 ALA A O 1
ATOM 2526 N N . ASN A 1 325 ? 18.295 7.683 18.004 1.00 54.34 325 ASN A N 1
ATOM 2527 C CA . ASN A 1 325 ? 17.270 8.247 17.112 1.00 54.34 325 ASN A CA 1
ATOM 2528 C C . ASN A 1 325 ? 17.466 7.811 15.652 1.00 54.34 325 ASN A C 1
ATOM 2530 O O . ASN A 1 325 ? 18.235 8.414 14.910 1.00 54.34 325 ASN A O 1
ATOM 2534 N N . MET A 1 326 ? 16.737 6.768 15.231 1.00 52.03 326 MET A N 1
ATOM 2535 C CA . MET A 1 326 ? 16.582 6.427 13.808 1.00 52.03 326 MET A CA 1
ATOM 2536 C C . MET A 1 326 ? 15.922 7.589 13.047 1.00 52.03 326 MET A C 1
ATOM 2538 O O . MET A 1 326 ? 14.929 8.152 13.523 1.00 52.03 326 MET A O 1
ATOM 2542 N N . THR A 1 327 ? 16.424 7.904 11.850 1.00 59.28 327 THR A N 1
ATOM 2543 C CA . THR A 1 327 ? 15.833 8.920 10.963 1.00 59.28 327 THR A CA 1
ATOM 2544 C C . THR A 1 327 ? 14.445 8.485 10.461 1.00 59.28 327 THR A C 1
ATOM 2546 O O . THR A 1 327 ? 14.162 7.283 10.400 1.00 59.28 327 THR A O 1
ATOM 2549 N N . PRO A 1 328 ? 13.555 9.415 10.061 1.00 53.03 328 PRO A N 1
ATOM 2550 C CA . PRO A 1 328 ? 12.254 9.070 9.475 1.00 53.03 328 PRO A CA 1
ATOM 2551 C C . PRO A 1 328 ? 12.358 8.100 8.287 1.00 53.03 328 PRO A C 1
ATOM 2553 O O . PRO A 1 328 ? 11.538 7.193 8.156 1.00 53.03 328 PRO A O 1
ATOM 2556 N N . THR A 1 329 ? 13.403 8.231 7.466 1.00 52.25 329 THR A N 1
ATOM 2557 C CA . THR A 1 329 ? 13.705 7.326 6.345 1.00 52.25 329 THR A CA 1
ATOM 2558 C C . THR A 1 329 ? 14.096 5.925 6.825 1.00 52.25 329 THR A C 1
ATOM 2560 O O . THR A 1 329 ? 13.600 4.936 6.296 1.00 52.25 329 THR A O 1
ATOM 2563 N N . GLN A 1 330 ? 14.907 5.814 7.886 1.00 57.38 330 GLN A N 1
ATOM 2564 C CA . GLN A 1 330 ? 15.243 4.524 8.508 1.00 57.38 330 GLN A CA 1
ATOM 2565 C C . GLN A 1 330 ? 14.022 3.843 9.142 1.00 57.38 330 GLN A C 1
ATOM 2567 O O . GLN A 1 330 ? 13.902 2.621 9.082 1.00 57.38 330 GLN A O 1
ATOM 2572 N N . LYS A 1 331 ? 13.096 4.618 9.719 1.00 58.16 331 LYS A N 1
ATOM 2573 C CA . LYS A 1 331 ? 11.830 4.087 10.241 1.00 58.16 331 LYS A CA 1
ATOM 2574 C C . LYS A 1 331 ? 10.945 3.575 9.109 1.00 58.16 331 LYS A C 1
ATOM 2576 O O . LYS A 1 331 ? 10.513 2.435 9.191 1.00 58.16 331 LYS A O 1
ATOM 2581 N N . LYS A 1 332 ? 10.767 4.341 8.024 1.00 57.41 332 LYS A N 1
ATOM 2582 C CA . LYS A 1 332 ? 10.043 3.888 6.819 1.00 57.41 332 LYS A CA 1
ATOM 2583 C C . LYS A 1 332 ? 10.636 2.601 6.229 1.00 57.41 332 LYS A C 1
ATOM 2585 O O . LYS A 1 332 ? 9.888 1.685 5.909 1.00 57.41 332 LYS A O 1
ATOM 2590 N N . ALA A 1 333 ? 11.966 2.503 6.153 1.00 56.69 333 ALA A N 1
ATOM 2591 C CA . ALA A 1 333 ? 12.647 1.299 5.675 1.00 56.69 333 ALA A CA 1
ATOM 2592 C C . ALA A 1 333 ? 12.386 0.082 6.580 1.00 56.69 333 ALA A C 1
ATOM 2594 O O . ALA A 1 333 ? 12.174 -1.017 6.082 1.00 56.69 333 ALA A O 1
ATOM 2595 N N . LYS A 1 334 ? 12.326 0.275 7.906 1.00 60.06 334 LYS A N 1
ATOM 2596 C CA . LYS A 1 334 ? 11.956 -0.791 8.851 1.00 60.06 334 LYS A CA 1
ATOM 2597 C C . LYS A 1 334 ? 10.471 -1.165 8.756 1.00 60.06 334 LYS A C 1
ATOM 2599 O O . LYS A 1 334 ? 10.132 -2.330 8.902 1.00 60.06 334 LYS A O 1
ATOM 2604 N N . GLN A 1 335 ? 9.603 -0.189 8.480 1.00 61.06 335 GLN A N 1
ATOM 2605 C CA . GLN A 1 335 ? 8.153 -0.372 8.346 1.00 61.06 335 GLN A CA 1
ATOM 2606 C C . GLN A 1 335 ? 7.734 -1.242 7.157 1.00 61.06 335 GLN A C 1
ATOM 2608 O O . GLN A 1 335 ? 6.606 -1.723 7.116 1.00 61.06 335 GLN A O 1
ATOM 2613 N N . ARG A 1 336 ? 8.622 -1.411 6.176 1.00 73.12 336 ARG A N 1
ATOM 2614 C CA . ARG A 1 336 ? 8.368 -2.181 4.955 1.00 73.12 336 ARG A CA 1
ATOM 2615 C C . ARG A 1 336 ? 9.548 -3.087 4.625 1.00 73.12 336 ARG A C 1
ATOM 2617 O O . ARG A 1 336 ? 9.793 -3.352 3.455 1.00 73.12 336 ARG A O 1
ATOM 2624 N N . ALA A 1 337 ? 10.310 -3.507 5.637 1.00 79.38 337 ALA A N 1
ATOM 2625 C CA . ALA A 1 337 ? 11.568 -4.222 5.442 1.00 79.38 337 ALA A CA 1
ATOM 2626 C C . ALA A 1 337 ? 11.377 -5.490 4.601 1.00 79.38 337 ALA A C 1
ATOM 2628 O O . ALA A 1 337 ? 12.143 -5.708 3.662 1.00 79.38 337 ALA A O 1
ATOM 2629 N N . TYR A 1 338 ? 10.310 -6.249 4.876 1.00 84.62 338 TYR A N 1
ATOM 2630 C CA . TYR A 1 338 ? 9.937 -7.420 4.087 1.00 84.62 338 TYR A CA 1
ATOM 2631 C C . TYR A 1 338 ? 9.696 -7.036 2.625 1.00 84.62 338 TYR A C 1
ATOM 2633 O O . TYR A 1 338 ? 10.375 -7.554 1.742 1.00 84.62 338 TYR A O 1
ATOM 2641 N N . LEU A 1 339 ? 8.789 -6.083 2.370 1.00 87.06 339 LEU A N 1
ATOM 2642 C CA . LEU A 1 339 ? 8.399 -5.703 1.009 1.00 87.06 339 LEU A CA 1
ATOM 2643 C C . LEU A 1 339 ? 9.578 -5.116 0.224 1.00 87.06 339 LEU A C 1
ATOM 2645 O O . LEU A 1 339 ? 9.743 -5.419 -0.949 1.00 87.06 339 LEU A O 1
ATOM 2649 N N . VAL A 1 340 ? 10.421 -4.313 0.878 1.00 89.56 340 VAL A N 1
ATOM 2650 C CA . VAL A 1 340 ? 11.639 -3.746 0.287 1.00 89.56 340 VAL A CA 1
ATOM 2651 C C . VAL A 1 340 ? 12.623 -4.848 -0.087 1.00 89.56 340 VAL A C 1
ATOM 2653 O O . VAL A 1 340 ? 13.132 -4.830 -1.203 1.00 89.56 340 VAL A O 1
ATOM 2656 N N . SER A 1 341 ? 12.900 -5.798 0.813 1.00 90.19 341 SER A N 1
ATOM 2657 C CA . SER A 1 341 ? 13.852 -6.876 0.526 1.00 90.19 341 SER A CA 1
ATOM 2658 C C . SER A 1 341 ? 13.329 -7.794 -0.573 1.00 90.19 341 SER A C 1
ATOM 2660 O O . SER A 1 341 ? 14.001 -7.981 -1.578 1.00 90.19 341 SER A O 1
ATOM 2662 N N . HIS A 1 342 ? 12.099 -8.289 -0.436 1.00 90.44 342 HIS A N 1
ATOM 2663 C CA . HIS A 1 342 ? 11.534 -9.249 -1.379 1.00 90.44 342 HIS A CA 1
ATOM 2664 C C . HIS A 1 342 ? 11.313 -8.627 -2.759 1.00 90.44 342 HIS A C 1
ATOM 2666 O O . HIS A 1 342 ? 11.608 -9.265 -3.767 1.00 90.44 342 HIS A O 1
ATOM 2672 N N . LEU A 1 343 ? 10.854 -7.368 -2.835 1.00 93.00 343 LEU A N 1
ATOM 2673 C CA . LEU A 1 343 ? 10.691 -6.700 -4.127 1.00 93.00 343 LEU A CA 1
ATOM 2674 C C . LEU A 1 343 ? 12.042 -6.405 -4.780 1.00 93.00 343 LEU A C 1
ATOM 2676 O O . LEU A 1 343 ? 12.153 -6.518 -5.999 1.00 93.00 343 LEU A O 1
ATOM 2680 N N . ARG A 1 344 ? 13.069 -6.050 -3.991 1.00 94.50 344 ARG A N 1
ATOM 2681 C CA . ARG A 1 344 ? 14.444 -5.903 -4.490 1.00 94.50 344 ARG A CA 1
ATOM 2682 C C . ARG A 1 344 ? 14.913 -7.215 -5.110 1.00 94.50 344 ARG A C 1
ATOM 2684 O O . ARG A 1 344 ? 15.324 -7.211 -6.268 1.00 94.50 344 ARG A O 1
ATOM 2691 N N . ASP A 1 345 ? 14.815 -8.309 -4.365 1.00 92.25 345 ASP A N 1
ATOM 2692 C CA . ASP A 1 345 ? 15.309 -9.617 -4.791 1.00 92.25 345 ASP A CA 1
ATOM 2693 C C . ASP A 1 345 ? 14.562 -10.096 -6.048 1.00 92.25 345 ASP A C 1
ATOM 2695 O O . ASP A 1 345 ? 15.193 -10.489 -7.030 1.00 92.25 345 ASP A O 1
ATOM 2699 N N . ALA A 1 346 ? 13.231 -9.956 -6.078 1.00 91.94 346 ALA A N 1
ATOM 2700 C CA . ALA A 1 346 ? 12.409 -10.290 -7.241 1.00 91.94 346 ALA A CA 1
ATOM 2701 C C . ALA A 1 346 ? 12.764 -9.440 -8.475 1.00 91.94 346 ALA A C 1
ATOM 2703 O O . ALA A 1 346 ? 12.933 -9.982 -9.565 1.00 91.94 346 ALA A O 1
ATOM 2704 N N . CYS A 1 347 ? 12.942 -8.121 -8.320 1.00 92.50 347 CYS A N 1
ATOM 2705 C CA . CYS A 1 347 ? 13.371 -7.249 -9.419 1.00 92.50 347 CYS A CA 1
ATOM 2706 C C . CYS A 1 347 ? 14.766 -7.620 -9.940 1.00 92.50 347 CYS A C 1
ATOM 2708 O O . CYS A 1 347 ? 15.008 -7.592 -11.148 1.00 92.50 347 CYS A O 1
ATOM 2710 N N . GLN A 1 348 ? 15.705 -7.931 -9.044 1.00 91.38 348 GLN A N 1
ATOM 2711 C CA . GLN A 1 348 ? 17.077 -8.269 -9.418 1.00 91.38 348 GLN A CA 1
ATOM 2712 C C . GLN A 1 348 ? 17.152 -9.599 -10.168 1.00 91.38 348 GLN A C 1
ATOM 2714 O O . GLN A 1 348 ? 17.880 -9.671 -11.157 1.00 91.38 348 GLN A O 1
ATOM 2719 N N . ALA A 1 349 ? 16.350 -10.586 -9.763 1.00 89.69 349 ALA A N 1
ATOM 2720 C CA . ALA A 1 349 ? 16.295 -11.909 -10.377 1.00 89.69 349 ALA A CA 1
ATOM 2721 C C . ALA A 1 349 ? 15.701 -11.937 -11.796 1.00 89.69 349 ALA A C 1
ATOM 2723 O O . ALA A 1 349 ? 15.871 -12.926 -12.503 1.00 89.69 349 ALA A O 1
ATOM 2724 N N . ILE A 1 350 ? 15.011 -10.880 -12.240 1.00 88.38 350 ILE A N 1
ATOM 2725 C CA . ILE A 1 350 ? 14.539 -10.792 -13.628 1.00 88.38 350 ILE A CA 1
ATOM 2726 C C . ILE A 1 350 ? 15.731 -10.495 -14.537 1.00 88.38 350 ILE A C 1
ATOM 2728 O O . ILE A 1 350 ? 16.232 -9.370 -14.572 1.00 88.38 350 ILE A O 1
ATOM 2732 N N . GLU A 1 351 ? 16.191 -11.488 -15.285 1.00 84.88 351 GLU A N 1
ATOM 2733 C CA . GLU A 1 351 ? 17.254 -11.298 -16.267 1.00 84.88 351 GLU A CA 1
ATOM 2734 C C . GLU A 1 351 ? 16.722 -10.593 -17.517 1.00 84.88 351 GLU A C 1
ATOM 2736 O O . GLU A 1 351 ? 15.713 -10.972 -18.110 1.00 84.88 351 GLU A O 1
ATOM 2741 N N . PHE A 1 352 ? 17.424 -9.544 -17.931 1.00 77.62 352 PHE A N 1
ATOM 2742 C CA . PHE A 1 352 ? 17.158 -8.862 -19.185 1.00 77.62 352 PHE A CA 1
ATOM 2743 C C . PHE A 1 352 ? 18.054 -9.470 -20.255 1.00 77.62 352 PHE A C 1
ATOM 2745 O O . PHE A 1 352 ? 19.269 -9.345 -20.159 1.00 77.62 352 PHE A O 1
ATOM 2752 N N . SER A 1 353 ? 17.469 -10.069 -21.298 1.00 69.31 353 SER A N 1
ATOM 2753 C CA . SER A 1 353 ? 18.267 -10.552 -22.430 1.00 69.31 353 SER A CA 1
ATOM 2754 C C . SER A 1 353 ? 19.092 -9.404 -23.025 1.00 69.31 353 SER A C 1
ATOM 2756 O O . SER A 1 353 ? 18.533 -8.351 -23.360 1.00 69.31 353 SER A O 1
ATOM 2758 N N . GLU A 1 354 ? 20.407 -9.600 -23.139 1.00 62.38 354 GLU A N 1
ATOM 2759 C CA . GLU A 1 354 ? 21.353 -8.642 -23.730 1.00 62.38 354 GLU A CA 1
ATOM 2760 C C . GLU A 1 354 ? 21.178 -8.515 -25.251 1.00 62.38 354 GLU A C 1
ATOM 2762 O O . GLU A 1 354 ? 21.618 -7.538 -25.850 1.00 62.38 354 GLU A O 1
ATOM 2767 N N . THR A 1 355 ? 20.501 -9.468 -25.900 1.00 56.50 355 THR A N 1
ATOM 2768 C CA . THR A 1 355 ? 20.437 -9.557 -27.368 1.00 56.50 355 THR A CA 1
ATOM 2769 C C . THR A 1 355 ? 19.486 -8.553 -28.031 1.00 56.50 355 THR A C 1
ATOM 2771 O O . THR A 1 355 ? 19.267 -8.637 -29.237 1.00 56.50 355 THR A O 1
ATOM 2774 N N . GLY A 1 356 ? 18.920 -7.593 -27.287 1.00 50.81 356 GLY A N 1
ATOM 2775 C CA . GLY A 1 356 ? 18.121 -6.476 -27.823 1.00 50.81 356 GLY A CA 1
ATOM 2776 C C . GLY A 1 356 ? 16.770 -6.858 -28.449 1.00 50.81 356 GLY A C 1
ATOM 2777 O O . GLY A 1 356 ? 15.948 -5.986 -28.710 1.00 50.81 356 GLY A O 1
ATOM 2778 N N . ILE A 1 357 ? 16.509 -8.151 -28.640 1.00 48.84 357 ILE A N 1
ATOM 2779 C CA . ILE A 1 357 ? 15.234 -8.710 -29.084 1.00 48.84 357 ILE A CA 1
ATOM 2780 C C . ILE A 1 357 ? 14.647 -9.425 -27.871 1.00 48.84 357 ILE A C 1
ATOM 2782 O O . ILE A 1 357 ? 14.896 -10.600 -27.620 1.00 48.84 357 ILE A O 1
ATOM 2786 N N . SER A 1 358 ? 13.950 -8.659 -27.039 1.00 53.19 358 SER A N 1
ATOM 2787 C CA . SER A 1 358 ? 13.092 -9.221 -26.003 1.00 53.19 358 SER A CA 1
ATOM 2788 C C . SER A 1 358 ? 11.908 -9.872 -26.717 1.00 53.19 358 SER A C 1
ATOM 2790 O O . SER A 1 358 ? 11.092 -9.167 -27.307 1.00 53.19 358 SER A O 1
ATOM 2792 N N . ASP A 1 359 ? 11.796 -11.203 -26.666 1.00 60.81 359 ASP A N 1
ATOM 2793 C CA . ASP A 1 359 ? 10.595 -11.924 -27.127 1.00 60.81 359 ASP A CA 1
ATOM 2794 C C . ASP A 1 359 ? 9.341 -11.536 -26.304 1.00 60.81 359 ASP A C 1
ATOM 2796 O O . ASP A 1 359 ? 8.223 -11.947 -26.614 1.00 60.81 359 ASP A O 1
ATOM 2800 N N . THR A 1 360 ? 9.503 -10.710 -25.259 1.00 74.00 360 THR A N 1
ATOM 2801 C CA . THR A 1 360 ? 8.455 -10.315 -24.314 1.00 74.00 360 THR A CA 1
ATOM 2802 C C . THR A 1 360 ? 8.519 -8.814 -23.970 1.00 74.00 360 THR A C 1
ATOM 2804 O O . THR A 1 360 ? 8.819 -8.461 -22.826 1.00 74.00 360 THR A O 1
ATOM 2807 N N . PRO A 1 361 ? 8.179 -7.891 -24.893 1.00 81.50 361 PRO A N 1
ATOM 2808 C CA . PRO A 1 361 ? 8.165 -6.440 -24.626 1.00 81.50 361 PRO A CA 1
ATOM 2809 C C . PRO A 1 36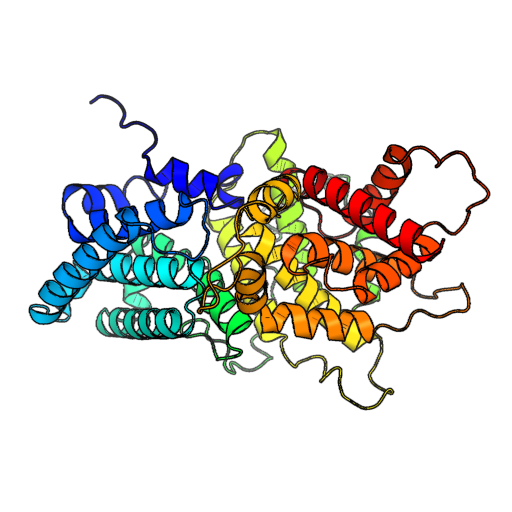1 ? 7.250 -6.039 -23.453 1.00 81.50 361 PRO A C 1
ATOM 2811 O O . PRO A 1 361 ? 7.415 -4.987 -22.838 1.00 81.50 361 PRO A O 1
ATOM 2814 N N . HIS A 1 362 ? 6.278 -6.884 -23.111 1.00 84.75 362 HIS A N 1
ATOM 2815 C CA . HIS A 1 362 ? 5.402 -6.683 -21.959 1.00 84.75 362 HIS A CA 1
ATOM 2816 C C . HIS A 1 362 ? 6.116 -6.867 -20.614 1.00 84.75 362 HIS A C 1
ATOM 2818 O O . HIS A 1 362 ? 5.740 -6.200 -19.651 1.00 84.75 362 HIS A O 1
ATOM 2824 N N . LEU A 1 363 ? 7.150 -7.715 -20.545 1.00 86.31 363 LEU A N 1
ATOM 2825 C CA . LEU A 1 363 ? 7.934 -7.923 -19.328 1.00 86.31 363 LEU A CA 1
ATOM 2826 C C . LEU A 1 363 ? 8.771 -6.683 -18.998 1.00 86.31 363 LEU A C 1
ATOM 2828 O O . LEU A 1 363 ? 8.794 -6.254 -17.849 1.00 86.31 363 LEU A O 1
ATOM 2832 N N . ASP A 1 364 ? 9.389 -6.058 -20.004 1.00 87.94 364 ASP A N 1
ATOM 2833 C CA . ASP A 1 364 ? 10.175 -4.833 -19.813 1.00 87.94 364 ASP A CA 1
ATOM 2834 C C . ASP A 1 364 ? 9.302 -3.702 -19.242 1.00 87.94 364 ASP A C 1
ATOM 2836 O O . ASP A 1 364 ? 9.679 -3.043 -18.271 1.00 87.94 364 ASP A O 1
ATOM 2840 N N . ARG A 1 365 ? 8.080 -3.540 -19.770 1.00 89.81 365 ARG A N 1
ATOM 2841 C CA . ARG A 1 365 ? 7.116 -2.554 -19.260 1.00 89.81 365 ARG A CA 1
ATOM 2842 C C . ARG A 1 365 ? 6.570 -2.900 -17.874 1.00 89.81 365 ARG A C 1
ATOM 2844 O O . ARG A 1 365 ? 6.357 -1.999 -17.065 1.00 89.81 365 ARG A O 1
ATOM 2851 N N . LEU A 1 366 ? 6.364 -4.185 -17.577 1.00 90.25 366 LEU A N 1
ATOM 2852 C CA . LEU A 1 366 ? 5.990 -4.630 -16.234 1.00 90.25 366 LEU A CA 1
ATOM 2853 C C . LEU A 1 366 ? 7.075 -4.236 -15.229 1.00 90.25 366 LEU A C 1
ATOM 2855 O O . LEU A 1 366 ? 6.770 -3.620 -14.210 1.00 90.25 366 LEU A O 1
ATOM 2859 N N . VAL A 1 367 ? 8.340 -4.547 -15.524 1.00 91.62 367 VAL A N 1
ATOM 2860 C CA . VAL A 1 367 ? 9.452 -4.179 -14.640 1.00 91.62 367 VAL A CA 1
ATOM 2861 C C . VAL A 1 367 ? 9.559 -2.663 -14.527 1.00 91.62 367 VAL A C 1
ATOM 2863 O O . VAL A 1 367 ? 9.715 -2.158 -13.420 1.00 91.62 367 VAL A O 1
ATOM 2866 N N . PHE A 1 368 ? 9.395 -1.918 -15.623 1.00 93.69 368 PHE A N 1
ATOM 2867 C CA . PHE A 1 368 ? 9.345 -0.457 -15.579 1.00 93.69 368 PHE A CA 1
ATOM 2868 C C . PHE A 1 368 ? 8.295 0.065 -14.590 1.00 93.69 368 PHE A C 1
ATOM 2870 O O . PHE A 1 368 ? 8.593 0.906 -13.734 1.00 93.69 368 PHE A O 1
ATOM 2877 N N . TRP A 1 369 ? 7.075 -0.472 -14.668 1.00 94.81 369 TRP A N 1
ATOM 2878 C CA . TRP A 1 369 ? 5.990 -0.129 -13.758 1.00 94.81 369 TRP A CA 1
ATOM 2879 C C . TRP A 1 369 ? 6.339 -0.481 -12.307 1.00 94.81 369 TRP A C 1
ATOM 2881 O O . TRP A 1 369 ? 6.232 0.377 -11.428 1.00 94.81 369 TRP A O 1
ATOM 2891 N N . VAL A 1 370 ? 6.841 -1.694 -12.051 1.00 95.06 370 VAL A N 1
ATOM 2892 C CA . VAL A 1 370 ? 7.221 -2.141 -10.702 1.00 95.06 370 VAL A CA 1
ATOM 2893 C C . VAL A 1 370 ? 8.325 -1.266 -10.106 1.00 95.06 370 VAL A C 1
ATOM 2895 O O . VAL A 1 370 ? 8.212 -0.852 -8.953 1.00 95.06 370 VAL A O 1
ATOM 2898 N N . LEU A 1 371 ? 9.375 -0.942 -10.868 1.00 95.44 371 LEU A N 1
ATOM 2899 C CA . LEU A 1 371 ? 10.458 -0.073 -10.397 1.00 95.44 371 LEU A CA 1
ATOM 2900 C C . LEU A 1 371 ? 9.940 1.338 -10.096 1.00 95.44 371 LEU A C 1
ATOM 2902 O O . LEU A 1 371 ? 10.330 1.922 -9.085 1.00 95.44 371 LEU A O 1
ATOM 2906 N N . THR A 1 372 ? 9.031 1.864 -10.926 1.00 94.81 372 THR A N 1
ATOM 2907 C CA . THR A 1 372 ? 8.402 3.178 -10.714 1.00 94.81 372 THR A CA 1
ATOM 2908 C C . THR A 1 372 ? 7.606 3.189 -9.413 1.00 94.81 372 THR A C 1
ATOM 2910 O O . THR A 1 372 ? 7.850 4.023 -8.538 1.00 94.81 372 THR A O 1
ATOM 2913 N N . ILE A 1 373 ? 6.693 2.228 -9.244 1.00 94.19 373 ILE A N 1
ATOM 2914 C CA . ILE A 1 373 ? 5.877 2.103 -8.035 1.00 94.19 373 ILE A CA 1
ATOM 2915 C C . ILE A 1 373 ? 6.756 1.854 -6.814 1.00 94.19 373 ILE A C 1
ATOM 2917 O O . ILE A 1 373 ? 6.572 2.510 -5.790 1.00 94.19 373 ILE A O 1
ATOM 2921 N N . GLY A 1 374 ? 7.744 0.966 -6.908 1.00 93.62 374 GLY A N 1
ATOM 2922 C CA . GLY A 1 374 ? 8.686 0.678 -5.833 1.00 93.62 374 GLY A CA 1
ATOM 2923 C C . GLY A 1 374 ? 9.453 1.926 -5.395 1.00 93.62 374 GLY A C 1
ATOM 2924 O O . GLY A 1 374 ? 9.504 2.229 -4.203 1.00 93.62 374 GLY A O 1
ATOM 2925 N N . ALA A 1 375 ? 9.976 2.704 -6.347 1.00 93.31 375 ALA A N 1
ATOM 2926 C CA . ALA A 1 375 ? 10.673 3.963 -6.085 1.00 93.31 375 ALA A CA 1
ATOM 2927 C C . ALA A 1 375 ? 9.762 5.017 -5.442 1.00 93.31 375 ALA A C 1
ATOM 2929 O O . ALA A 1 375 ? 10.187 5.756 -4.554 1.00 93.31 375 ALA A O 1
ATOM 2930 N N . MET A 1 376 ? 8.500 5.080 -5.871 1.00 90.00 376 MET A N 1
ATOM 2931 C CA . MET A 1 376 ? 7.503 5.996 -5.319 1.00 90.00 376 MET A CA 1
ATOM 2932 C C . MET A 1 376 ? 7.001 5.585 -3.934 1.00 90.00 376 MET A C 1
ATOM 2934 O O . MET A 1 376 ? 6.517 6.444 -3.205 1.00 90.00 376 MET A O 1
ATOM 2938 N N . SER A 1 377 ? 7.073 4.307 -3.565 1.00 85.69 377 SER A N 1
ATOM 2939 C CA . SER A 1 377 ? 6.355 3.780 -2.398 1.00 85.69 377 SER A CA 1
ATOM 2940 C C . SER A 1 377 ? 7.255 3.250 -1.285 1.00 85.69 377 SER A C 1
ATOM 2942 O O . SER A 1 377 ? 6.982 3.516 -0.110 1.00 85.69 377 SER A O 1
ATOM 2944 N N . ILE A 1 378 ? 8.298 2.482 -1.609 1.00 87.38 378 ILE A N 1
ATOM 2945 C CA . ILE A 1 378 ? 9.041 1.694 -0.615 1.00 87.38 378 ILE A CA 1
ATOM 2946 C C . ILE A 1 378 ? 10.557 1.887 -0.659 1.00 87.38 378 ILE A C 1
ATOM 2948 O O . ILE A 1 378 ? 11.191 1.799 0.392 1.00 87.38 378 ILE A O 1
ATOM 2952 N N . PHE A 1 379 ? 11.149 2.166 -1.822 1.00 90.88 379 PHE A N 1
ATOM 2953 C CA . PHE A 1 379 ? 12.601 2.286 -1.950 1.00 90.88 379 PHE A CA 1
ATOM 2954 C C . PHE A 1 379 ? 13.100 3.683 -1.567 1.00 90.88 379 PHE A C 1
ATOM 2956 O O . PHE A 1 379 ? 12.540 4.705 -1.963 1.00 90.88 379 PHE A O 1
ATOM 2963 N N . ASP A 1 380 ? 14.220 3.732 -0.846 1.00 88.94 380 ASP A N 1
ATOM 2964 C CA . ASP A 1 380 ? 15.020 4.951 -0.724 1.00 88.94 380 ASP A CA 1
ATOM 2965 C C . ASP A 1 380 ? 16.020 4.990 -1.880 1.00 88.94 380 ASP A C 1
ATOM 2967 O O . ASP A 1 380 ? 17.111 4.435 -1.786 1.00 88.94 380 ASP A O 1
ATOM 2971 N N . VAL A 1 381 ? 15.655 5.661 -2.974 1.00 89.75 381 VAL A N 1
ATOM 2972 C CA . VAL A 1 381 ? 16.467 5.734 -4.203 1.00 89.75 381 VAL A CA 1
ATOM 2973 C C . VAL A 1 381 ? 17.925 6.138 -3.939 1.00 89.75 381 VAL A C 1
ATOM 2975 O O . VAL A 1 381 ? 18.827 5.682 -4.633 1.00 89.75 381 VAL A O 1
ATOM 2978 N N . SER A 1 382 ? 18.193 6.951 -2.911 1.00 88.31 382 SER A N 1
ATOM 2979 C CA . SER A 1 382 ? 19.561 7.365 -2.567 1.00 88.31 382 SER A CA 1
ATOM 2980 C C . SER A 1 382 ? 20.433 6.228 -2.014 1.00 88.31 382 SER A C 1
ATOM 2982 O O . SER A 1 382 ? 21.652 6.371 -1.964 1.00 88.31 382 SER A O 1
ATOM 2984 N N . ARG A 1 383 ? 19.827 5.128 -1.556 1.00 88.94 383 ARG A N 1
ATOM 2985 C CA . ARG A 1 383 ? 20.495 3.975 -0.931 1.00 88.94 383 ARG A CA 1
ATOM 2986 C C . ARG A 1 383 ? 20.436 2.705 -1.775 1.00 88.94 383 ARG A C 1
ATOM 2988 O O . ARG A 1 383 ? 21.015 1.700 -1.380 1.00 88.94 383 ARG A O 1
ATOM 2995 N N . GLU A 1 384 ? 19.756 2.749 -2.914 1.00 92.38 384 GLU A N 1
ATOM 2996 C CA . GLU A 1 384 ? 19.486 1.590 -3.765 1.00 92.38 384 GLU A CA 1
ATOM 2997 C C . GLU A 1 384 ? 20.160 1.785 -5.139 1.00 92.38 384 GLU A C 1
ATOM 2999 O O . GLU A 1 384 ? 19.475 2.061 -6.122 1.00 92.38 384 GLU A O 1
ATOM 3004 N N . PRO A 1 385 ? 21.500 1.684 -5.257 1.00 93.88 385 PRO A N 1
ATOM 3005 C CA . PRO A 1 385 ? 22.194 1.911 -6.532 1.00 93.88 385 PRO A CA 1
ATOM 3006 C C . PRO A 1 385 ? 21.728 0.950 -7.636 1.00 93.88 385 PRO A C 1
ATOM 3008 O O . PRO A 1 385 ? 21.530 1.373 -8.773 1.00 93.88 385 PRO A O 1
ATOM 3011 N N . TRP A 1 386 ? 21.426 -0.303 -7.275 1.00 94.94 386 TRP A N 1
ATOM 3012 C CA . TRP A 1 386 ? 20.877 -1.302 -8.197 1.00 94.94 386 TRP A CA 1
ATOM 3013 C C . TRP A 1 386 ? 19.581 -0.829 -8.871 1.00 94.94 386 TRP A C 1
ATOM 3015 O O . TRP A 1 386 ? 19.322 -1.196 -10.012 1.00 94.94 386 TRP A O 1
ATOM 3025 N N . LEU A 1 387 ? 18.758 -0.024 -8.184 1.00 95.19 387 LEU A N 1
ATOM 3026 C CA . LEU A 1 387 ? 17.491 0.475 -8.717 1.00 95.19 387 LEU A CA 1
ATOM 3027 C C . LEU A 1 387 ? 17.759 1.433 -9.875 1.00 95.19 387 LEU A C 1
ATOM 3029 O O . LEU A 1 387 ? 17.089 1.354 -10.896 1.00 95.19 387 LEU A O 1
ATOM 3033 N N . VAL A 1 388 ? 18.761 2.306 -9.731 1.00 94.94 388 VAL A N 1
ATOM 3034 C CA . VAL A 1 388 ? 19.172 3.261 -10.769 1.00 94.94 388 VAL A CA 1
ATOM 3035 C C . VAL A 1 388 ? 19.764 2.530 -11.974 1.00 94.94 388 VAL A C 1
ATOM 3037 O O . VAL A 1 388 ? 19.426 2.858 -13.110 1.00 94.94 388 VAL A O 1
ATOM 3040 N N . GLU A 1 389 ? 20.597 1.516 -11.736 1.00 93.69 389 GLU A N 1
ATOM 3041 C CA . GLU A 1 389 ? 21.182 0.678 -12.789 1.00 93.69 389 GLU A CA 1
ATOM 3042 C C . GLU A 1 389 ? 20.099 -0.093 -13.556 1.00 93.69 389 GLU A C 1
ATOM 3044 O O . GLU A 1 389 ? 20.005 0.005 -14.780 1.00 93.69 389 GLU A O 1
ATOM 3049 N N . LYS A 1 390 ? 19.220 -0.802 -12.837 1.00 93.31 390 LYS A N 1
ATOM 3050 C CA . LYS A 1 390 ? 18.114 -1.573 -13.423 1.00 93.31 390 LYS A CA 1
ATOM 3051 C C . LYS A 1 390 ? 17.148 -0.670 -14.188 1.00 93.31 390 LYS A C 1
ATOM 3053 O O . LYS A 1 390 ? 16.717 -1.019 -15.282 1.00 93.31 390 LYS A O 1
ATOM 3058 N N . TRP A 1 391 ? 16.845 0.503 -13.636 1.00 93.56 391 TRP A N 1
ATOM 3059 C CA . TRP A 1 391 ? 16.027 1.520 -14.287 1.00 93.56 391 TRP A CA 1
ATOM 3060 C C . TRP A 1 391 ? 16.632 1.994 -15.608 1.00 93.56 391 TRP A C 1
ATOM 3062 O O . TRP A 1 391 ? 15.924 2.076 -16.608 1.00 93.56 391 TRP A O 1
ATOM 3072 N N . ALA A 1 392 ? 17.935 2.291 -15.625 1.00 91.62 392 ALA A N 1
ATOM 3073 C CA . ALA A 1 392 ? 18.631 2.726 -16.831 1.00 91.62 392 ALA A CA 1
ATOM 3074 C C . ALA A 1 392 ? 18.564 1.662 -17.935 1.00 91.62 392 ALA A C 1
ATOM 3076 O O . ALA A 1 392 ? 18.262 2.001 -19.076 1.00 91.62 392 ALA A O 1
ATOM 3077 N N . LEU A 1 393 ? 18.761 0.387 -17.579 1.00 90.38 393 LEU A N 1
ATOM 3078 C CA . LEU A 1 393 ? 18.652 -0.740 -18.512 1.00 90.38 393 LEU A CA 1
ATOM 3079 C C . LEU A 1 393 ? 17.251 -0.857 -19.126 1.00 90.38 393 LEU A C 1
ATOM 3081 O O . LEU A 1 393 ? 17.117 -1.046 -20.332 1.00 90.38 393 LEU A O 1
ATOM 3085 N N . VAL A 1 394 ? 16.202 -0.731 -18.310 1.00 90.38 394 VAL A N 1
ATOM 3086 C CA . VAL A 1 394 ? 14.812 -0.787 -18.792 1.00 90.38 394 VAL A CA 1
ATOM 3087 C C . VAL A 1 394 ? 14.499 0.393 -19.706 1.00 90.38 394 VAL A C 1
ATOM 3089 O O . VAL A 1 394 ? 13.898 0.214 -20.763 1.00 90.38 394 VAL A O 1
ATOM 3092 N N . LEU A 1 395 ? 14.923 1.598 -19.323 1.00 87.81 395 LEU A N 1
ATOM 3093 C CA . LEU A 1 395 ? 14.645 2.807 -20.091 1.00 87.81 395 LEU A CA 1
ATOM 3094 C C . LEU A 1 395 ? 15.338 2.789 -21.462 1.00 87.81 395 LEU A C 1
ATOM 3096 O O . LEU A 1 395 ? 14.720 3.180 -22.449 1.00 87.81 395 LEU A O 1
ATOM 3100 N N . ASP A 1 396 ? 16.579 2.299 -21.526 1.00 86.88 396 ASP A N 1
ATOM 3101 C CA . ASP A 1 396 ? 17.330 2.130 -22.778 1.00 86.88 396 ASP A CA 1
ATOM 3102 C C . ASP A 1 396 ? 16.618 1.162 -23.739 1.00 86.88 396 ASP A C 1
ATOM 3104 O O . ASP A 1 396 ? 16.481 1.438 -24.928 1.00 86.88 396 ASP A O 1
ATOM 3108 N N . LYS A 1 397 ? 16.048 0.072 -23.209 1.00 85.19 397 LYS A N 1
ATOM 3109 C CA . LYS A 1 397 ? 15.273 -0.897 -24.000 1.00 85.19 397 LYS A CA 1
ATOM 3110 C C . LYS A 1 397 ? 13.942 -0.360 -24.509 1.00 85.19 397 LYS A C 1
ATOM 3112 O O . LYS A 1 397 ? 13.556 -0.666 -25.635 1.00 85.19 397 LYS A O 1
ATOM 3117 N N . MET A 1 398 ? 13.217 0.396 -23.686 1.00 82.31 398 MET A N 1
ATOM 3118 C CA . MET A 1 398 ? 11.923 0.958 -24.088 1.00 82.31 398 MET A CA 1
ATOM 3119 C C . MET A 1 398 ? 12.079 2.092 -25.108 1.00 82.31 398 MET A C 1
ATOM 3121 O O . MET A 1 398 ? 11.194 2.288 -25.941 1.00 82.31 398 MET A O 1
ATOM 3125 N N . HIS A 1 399 ? 13.215 2.798 -25.088 1.00 79.31 399 HIS A N 1
ATOM 3126 C CA . HIS A 1 399 ? 13.511 3.919 -25.982 1.00 79.31 399 HIS A CA 1
ATOM 3127 C C . HIS A 1 399 ? 14.874 3.745 -26.686 1.00 79.31 399 HIS A C 1
ATOM 3129 O O . HIS A 1 399 ? 15.788 4.542 -26.469 1.00 79.31 399 HIS A O 1
ATOM 3135 N N . PRO A 1 400 ? 15.020 2.735 -27.568 1.00 69.81 400 PRO A N 1
ATOM 3136 C CA . PRO A 1 400 ? 16.313 2.287 -28.094 1.00 69.81 400 PRO A CA 1
ATOM 3137 C C . PRO A 1 400 ? 16.920 3.188 -29.180 1.00 69.81 400 PRO A C 1
ATOM 3139 O O . PRO A 1 400 ? 17.968 2.852 -29.726 1.00 69.81 400 PRO A O 1
ATOM 3142 N N . ASP A 1 401 ? 16.278 4.304 -29.546 1.00 69.50 401 ASP A N 1
ATOM 3143 C CA . ASP A 1 401 ? 16.746 5.199 -30.613 1.00 69.50 401 ASP A CA 1
ATOM 3144 C C . ASP A 1 401 ? 17.299 6.523 -30.049 1.00 69.50 401 ASP A C 1
ATOM 3146 O O . ASP A 1 401 ? 16.618 7.552 -30.069 1.00 69.50 401 ASP A O 1
ATOM 3150 N N . PRO A 1 402 ? 18.560 6.544 -29.576 1.00 54.88 402 PRO A N 1
ATOM 3151 C CA . PRO A 1 402 ? 19.223 7.765 -29.128 1.00 54.88 402 PRO A CA 1
ATOM 3152 C C . PRO A 1 402 ? 19.514 8.755 -30.273 1.00 54.88 402 PRO A C 1
ATOM 3154 O O . PRO A 1 402 ? 19.954 9.878 -30.009 1.00 54.88 402 PRO A O 1
ATOM 3157 N N . GLN A 1 403 ? 19.302 8.371 -31.542 1.00 53.62 403 GLN A N 1
ATOM 3158 C CA . GLN A 1 403 ? 19.559 9.220 -32.710 1.00 53.62 403 GLN A CA 1
ATOM 3159 C C . GLN A 1 403 ? 18.338 10.036 -33.151 1.00 53.62 403 GLN A C 1
ATOM 3161 O O . GLN A 1 403 ? 18.520 11.074 -33.796 1.00 53.62 403 GLN A O 1
ATOM 3166 N N . LYS A 1 404 ? 17.118 9.685 -32.722 1.00 58.94 404 LYS A N 1
ATOM 3167 C CA . LYS A 1 404 ? 15.954 10.589 -32.771 1.00 58.94 404 LYS A CA 1
ATOM 3168 C C . LYS A 1 404 ? 16.082 11.683 -31.705 1.00 58.94 404 LYS A C 1
ATOM 3170 O O . LYS A 1 404 ? 15.428 11.689 -30.670 1.00 58.94 404 LYS A O 1
ATOM 3175 N N . GLN A 1 405 ? 16.944 12.657 -31.998 1.00 45.56 405 GLN A N 1
ATOM 3176 C CA . GLN A 1 405 ? 17.288 13.837 -31.189 1.00 45.56 405 GLN A CA 1
ATOM 3177 C C . GLN A 1 405 ? 16.114 14.762 -30.795 1.00 45.56 405 GLN A C 1
ATOM 3179 O O . GLN A 1 405 ? 16.351 15.769 -30.121 1.00 45.56 405 GLN A O 1
ATOM 3184 N N . GLU A 1 406 ? 14.872 14.460 -31.180 1.00 48.12 406 GLU A N 1
ATOM 3185 C CA . GLU A 1 406 ? 13.690 15.250 -30.809 1.00 48.12 406 GLU A CA 1
ATOM 3186 C C . GLU A 1 406 ? 13.314 15.101 -29.321 1.00 48.12 406 GLU A C 1
ATOM 3188 O O . GLU A 1 406 ? 12.768 16.034 -28.736 1.00 48.12 406 GLU A O 1
ATOM 3193 N N . GLU A 1 407 ? 13.729 14.032 -28.634 1.00 57.19 407 GLU A N 1
ATOM 3194 C CA . GLU A 1 407 ? 13.472 13.847 -27.193 1.00 57.19 407 GLU A CA 1
ATOM 3195 C C . GLU A 1 407 ? 14.565 14.411 -26.269 1.00 57.19 407 GLU A C 1
ATOM 3197 O O . GLU A 1 407 ? 14.879 13.870 -25.205 1.00 57.19 407 GLU A O 1
ATOM 3202 N N . LYS A 1 408 ? 15.152 15.562 -26.620 1.00 64.62 408 LYS A N 1
ATOM 3203 C CA . LYS A 1 408 ? 15.885 16.341 -25.605 1.00 64.62 408 LYS A CA 1
ATOM 3204 C C . LYS A 1 408 ? 14.947 16.956 -24.572 1.00 64.62 408 LYS A C 1
ATOM 3206 O O . LYS A 1 408 ? 15.409 17.233 -23.463 1.00 64.62 408 LYS A O 1
ATOM 3211 N N . ASP A 1 409 ? 13.672 17.166 -24.910 1.00 80.31 409 ASP A N 1
ATOM 3212 C CA . ASP A 1 409 ? 12.690 17.690 -23.963 1.00 80.31 409 ASP A CA 1
ATOM 3213 C C . ASP A 1 409 ? 12.337 16.614 -22.917 1.00 80.31 409 ASP A C 1
ATOM 3215 O O . ASP A 1 409 ? 11.740 15.589 -23.258 1.00 80.31 409 ASP A O 1
ATOM 3219 N N . PRO A 1 410 ? 12.673 16.825 -21.628 1.00 82.44 410 PRO A N 1
ATOM 3220 C CA . PRO A 1 410 ? 12.290 15.918 -20.551 1.00 82.44 410 PRO A CA 1
ATOM 3221 C C . PRO A 1 410 ? 10.790 15.625 -20.481 1.00 82.44 410 PRO A C 1
ATOM 3223 O O . PRO A 1 410 ? 10.421 14.558 -20.002 1.00 82.44 410 PRO A O 1
ATOM 3226 N N . ARG A 1 411 ? 9.949 16.554 -20.950 1.00 84.38 411 ARG A N 1
ATOM 3227 C CA . ARG A 1 411 ? 8.491 16.426 -20.914 1.00 84.38 411 ARG A CA 1
ATOM 3228 C C . ARG A 1 411 ? 7.986 15.385 -21.899 1.00 84.38 411 ARG A C 1
ATOM 3230 O O . ARG A 1 411 ? 7.157 14.574 -21.521 1.00 84.38 411 ARG A O 1
ATOM 3237 N N . ILE A 1 412 ? 8.509 15.382 -23.125 1.00 83.69 412 ILE A N 1
ATOM 3238 C CA . ILE A 1 412 ? 8.091 14.428 -24.162 1.00 83.69 412 ILE A CA 1
ATOM 3239 C C . ILE A 1 412 ? 8.417 13.000 -23.710 1.00 83.69 412 ILE A C 1
ATOM 3241 O O . ILE A 1 412 ? 7.553 12.130 -23.751 1.00 83.69 412 ILE A O 1
ATOM 3245 N N . LEU A 1 413 ? 9.618 12.801 -23.157 1.00 86.44 413 LEU A N 1
ATOM 3246 C CA . LEU A 1 413 ? 10.031 11.501 -22.633 1.00 86.44 413 LEU A CA 1
ATOM 3247 C C . LEU A 1 413 ? 9.150 11.039 -21.460 1.00 86.44 413 LEU A C 1
ATOM 3249 O O . LEU A 1 413 ? 8.808 9.862 -21.374 1.00 86.44 413 LEU A O 1
ATOM 3253 N N . TRP A 1 414 ? 8.774 11.955 -20.558 1.00 92.06 414 TRP A N 1
ATOM 3254 C CA . TRP A 1 414 ? 7.836 11.630 -19.484 1.00 92.06 414 TRP A CA 1
ATOM 3255 C C . TRP A 1 414 ? 6.459 11.250 -20.026 1.00 92.06 414 TRP A C 1
ATOM 3257 O O . TRP A 1 414 ? 5.900 10.279 -19.544 1.00 92.06 414 TRP A O 1
ATOM 3267 N N . GLU A 1 415 ? 5.915 11.948 -21.026 1.00 91.38 415 GLU A N 1
ATOM 3268 C CA . GLU A 1 415 ? 4.606 11.588 -21.590 1.00 91.38 415 GLU A CA 1
ATOM 3269 C C . GLU A 1 415 ? 4.620 10.200 -22.249 1.00 91.38 415 GLU A C 1
ATOM 3271 O O . GLU A 1 415 ? 3.655 9.454 -22.092 1.00 91.38 415 GLU A O 1
ATOM 3276 N N . HIS A 1 416 ? 5.710 9.803 -22.917 1.00 89.25 416 HIS A N 1
ATOM 3277 C CA . HIS A 1 416 ? 5.840 8.435 -23.430 1.00 89.25 416 HIS A CA 1
ATOM 3278 C C . HIS A 1 416 ? 5.927 7.403 -22.300 1.00 89.25 416 HIS A C 1
ATOM 3280 O O . HIS A 1 416 ? 5.163 6.440 -22.292 1.00 89.25 416 HIS A O 1
ATOM 3286 N N . ALA A 1 417 ? 6.789 7.640 -21.307 1.00 91.06 417 ALA A N 1
ATOM 3287 C CA . ALA A 1 417 ? 6.892 6.778 -20.131 1.00 91.06 417 ALA A CA 1
ATOM 3288 C C . ALA A 1 417 ? 5.554 6.670 -19.378 1.00 91.06 417 ALA A C 1
ATOM 3290 O O . ALA A 1 417 ? 5.151 5.590 -18.950 1.00 91.06 417 ALA A O 1
ATOM 3291 N N . ARG A 1 418 ? 4.835 7.784 -19.243 1.00 93.12 418 ARG A N 1
ATOM 3292 C CA . ARG A 1 418 ? 3.508 7.862 -18.632 1.00 93.12 418 ARG A CA 1
ATOM 3293 C C . ARG A 1 418 ? 2.478 7.083 -19.436 1.00 93.12 418 ARG A C 1
ATOM 3295 O O . ARG A 1 418 ? 1.684 6.377 -18.831 1.00 93.12 418 ARG A O 1
ATOM 3302 N N . ALA A 1 419 ? 2.501 7.160 -20.766 1.00 90.50 419 ALA A N 1
ATOM 3303 C CA . ALA A 1 419 ? 1.618 6.367 -21.618 1.00 90.50 419 ALA A CA 1
ATOM 3304 C C . ALA A 1 419 ? 1.850 4.855 -21.439 1.00 90.50 419 ALA A C 1
ATOM 3306 O O . ALA A 1 419 ? 0.887 4.086 -21.424 1.00 90.50 419 ALA A O 1
ATOM 3307 N N . ASP A 1 420 ? 3.102 4.427 -21.246 1.00 88.44 420 ASP A N 1
ATOM 3308 C CA . ASP A 1 420 ? 3.414 3.034 -20.919 1.00 88.44 420 ASP A CA 1
ATOM 3309 C C . ASP A 1 420 ? 2.918 2.647 -19.515 1.00 88.44 420 ASP A C 1
ATOM 3311 O O . ASP A 1 420 ? 2.332 1.575 -19.358 1.00 88.44 420 ASP A O 1
ATOM 3315 N N . LEU A 1 421 ? 3.075 3.518 -18.509 1.00 91.25 421 LEU A N 1
ATOM 3316 C CA . LEU A 1 421 ? 2.561 3.296 -17.146 1.00 91.25 421 LEU A CA 1
ATOM 3317 C C . LEU A 1 421 ? 1.026 3.232 -17.099 1.00 91.25 421 LEU A C 1
ATOM 3319 O O . LEU A 1 421 ? 0.475 2.363 -16.420 1.00 91.25 421 LEU A O 1
ATOM 3323 N N . ASP A 1 422 ? 0.347 4.094 -17.862 1.00 89.06 422 ASP A N 1
ATOM 3324 C CA . ASP A 1 422 ? -1.111 4.110 -18.047 1.00 89.06 422 ASP A CA 1
ATOM 3325 C C . ASP A 1 422 ? -1.635 2.779 -18.614 1.00 89.06 422 ASP A C 1
ATOM 3327 O O . ASP A 1 422 ? -2.772 2.394 -18.348 1.00 89.06 422 ASP A O 1
ATOM 3331 N N . GLY A 1 423 ? -0.809 2.039 -19.365 1.00 84.38 423 GLY A N 1
ATOM 3332 C CA . GLY A 1 423 ? -1.143 0.706 -19.875 1.00 84.38 423 GLY A CA 1
ATOM 3333 C C . GLY A 1 423 ? -1.215 -0.398 -18.805 1.00 84.38 423 GLY A C 1
ATOM 3334 O O . GLY A 1 423 ? -1.690 -1.501 -19.099 1.00 84.38 423 GLY A O 1
ATOM 3335 N N . PHE A 1 424 ? -0.756 -0.128 -17.578 1.00 85.56 424 PHE A N 1
ATOM 3336 C CA . PHE A 1 424 ? -0.744 -1.074 -16.457 1.00 85.56 424 PHE A CA 1
ATOM 3337 C C . PHE A 1 424 ? -1.757 -0.677 -15.379 1.00 85.56 424 PHE A C 1
ATOM 3339 O O . PHE A 1 424 ? -2.957 -0.896 -15.549 1.00 85.56 424 PHE A O 1
ATOM 3346 N N . PHE A 1 425 ? -1.269 -0.138 -14.261 1.00 88.94 425 PHE A N 1
ATOM 3347 C CA . PHE A 1 425 ? -2.062 0.300 -13.120 1.00 88.94 425 PHE A CA 1
ATOM 3348 C C . PHE A 1 425 ? -1.563 1.686 -12.719 1.00 88.94 425 PHE A C 1
ATOM 3350 O O . PHE A 1 425 ? -0.570 1.833 -12.001 1.00 88.94 425 PHE A O 1
ATOM 3357 N N . TRP A 1 426 ? -2.220 2.725 -13.217 1.00 92.75 426 TRP A N 1
ATOM 3358 C CA . TRP A 1 426 ? -1.815 4.097 -12.956 1.00 92.75 426 TRP A CA 1
ATOM 3359 C C . TRP A 1 426 ? -3.021 4.926 -12.555 1.00 92.75 426 TRP A C 1
ATOM 3361 O O . TRP A 1 426 ? -3.984 5.025 -13.300 1.00 92.75 426 TRP A O 1
ATOM 3371 N N . LEU A 1 427 ? -2.973 5.494 -11.353 1.00 91.00 427 LEU A N 1
ATOM 3372 C CA . LEU A 1 427 ? -3.998 6.401 -10.857 1.00 91.00 427 LEU A CA 1
ATOM 3373 C C . LEU A 1 427 ? -3.552 7.809 -11.203 1.00 91.00 427 LEU A C 1
ATOM 3375 O O . LEU A 1 427 ? -2.747 8.381 -10.468 1.00 91.00 427 LEU A O 1
ATOM 3379 N N . ARG A 1 428 ? -4.035 8.376 -12.305 1.00 91.19 428 ARG A N 1
ATOM 3380 C CA . ARG A 1 428 ? -3.541 9.670 -12.812 1.00 91.19 428 ARG A CA 1
ATOM 3381 C C . ARG A 1 428 ? -3.614 10.768 -11.757 1.00 91.19 428 ARG A C 1
ATOM 3383 O O . ARG A 1 428 ? -2.651 11.495 -11.523 1.00 91.19 428 ARG A O 1
ATOM 3390 N N . CYS A 1 429 ? -4.731 10.819 -11.033 1.00 85.69 429 CYS A N 1
ATOM 3391 C CA . CYS A 1 429 ? -4.965 11.799 -9.970 1.00 85.69 429 CYS A CA 1
ATOM 3392 C C . CYS A 1 429 ? -3.991 11.698 -8.781 1.00 85.69 429 CYS A C 1
ATOM 3394 O O . CYS A 1 429 ? -3.888 12.637 -7.991 1.00 85.69 429 CYS A O 1
ATOM 3396 N N . VAL A 1 430 ? -3.284 10.577 -8.652 1.00 85.19 430 VAL A N 1
ATOM 3397 C CA . VAL A 1 430 ? -2.370 10.284 -7.548 1.00 85.19 430 VAL A CA 1
ATOM 3398 C C . VAL A 1 430 ? -0.931 10.295 -8.028 1.00 85.19 430 VAL A C 1
ATOM 3400 O O . VAL A 1 430 ? -0.067 10.895 -7.399 1.00 85.19 430 VAL A O 1
ATOM 3403 N N . HIS A 1 431 ? -0.660 9.574 -9.106 1.00 91.25 431 HIS A N 1
ATOM 3404 C CA . HIS A 1 431 ? 0.676 9.172 -9.484 1.00 91.25 431 HIS A CA 1
ATOM 3405 C C . HIS A 1 431 ? 1.320 10.125 -10.481 1.00 91.25 431 HIS A C 1
ATOM 3407 O O . HIS A 1 431 ? 2.540 10.168 -10.495 1.00 91.25 431 HIS A O 1
ATOM 3413 N N . ASP A 1 432 ? 0.574 10.932 -11.245 1.00 92.44 432 ASP A N 1
ATOM 3414 C CA . ASP A 1 432 ? 1.165 11.782 -12.291 1.00 92.44 432 ASP A CA 1
ATOM 3415 C C . ASP A 1 432 ? 2.268 12.704 -11.750 1.00 92.44 432 ASP A C 1
ATOM 3417 O O . ASP A 1 432 ? 3.414 12.640 -12.194 1.00 92.44 432 ASP A O 1
ATOM 3421 N N . GLU A 1 433 ? 1.955 13.525 -10.743 1.00 90.44 433 GLU A N 1
ATOM 3422 C CA . GLU A 1 433 ? 2.915 14.496 -10.204 1.00 90.44 433 GLU A CA 1
ATOM 3423 C C . GLU A 1 433 ? 4.119 13.808 -9.539 1.00 90.44 433 GLU A C 1
ATOM 3425 O O . GLU A 1 433 ? 5.271 14.216 -9.712 1.00 90.44 433 GLU A O 1
ATOM 3430 N N . TRP A 1 434 ? 3.866 12.760 -8.755 1.00 89.25 434 TRP A N 1
ATOM 3431 C CA . TRP A 1 434 ? 4.906 12.055 -8.002 1.00 89.25 434 TRP A CA 1
ATOM 3432 C C . TRP A 1 434 ? 5.768 11.169 -8.896 1.00 89.25 434 TRP A C 1
ATOM 3434 O O . TRP A 1 434 ? 6.989 11.138 -8.739 1.00 89.25 434 TRP A O 1
ATOM 3444 N N . GLY A 1 435 ? 5.134 10.496 -9.847 1.00 92.94 435 GLY A N 1
ATOM 3445 C CA . GLY A 1 435 ? 5.751 9.698 -10.891 1.00 92.94 435 GLY A CA 1
ATOM 3446 C C . GLY A 1 435 ? 6.682 10.534 -11.742 1.00 92.94 435 GLY A C 1
ATOM 3447 O O . GLY A 1 435 ? 7.841 10.162 -11.886 1.00 92.94 435 GLY A O 1
ATOM 3448 N N . GLN A 1 436 ? 6.235 11.712 -12.190 1.00 94.56 436 GLN A N 1
ATOM 3449 C CA . GLN A 1 436 ? 7.075 12.619 -12.967 1.00 94.56 436 GLN A CA 1
ATOM 3450 C C . GLN A 1 436 ? 8.323 13.038 -12.180 1.00 94.56 436 GLN A C 1
ATOM 3452 O O . GLN A 1 436 ? 9.447 12.905 -12.665 1.00 94.56 436 GLN A O 1
ATOM 3457 N N . LYS A 1 437 ? 8.146 13.497 -10.934 1.00 93.06 437 LYS A N 1
ATOM 3458 C CA . LYS A 1 437 ? 9.273 13.892 -10.070 1.00 93.06 437 LYS A CA 1
ATOM 3459 C C . LYS A 1 437 ? 10.244 12.733 -9.839 1.00 93.06 437 LYS A C 1
ATOM 3461 O O . LYS A 1 437 ? 11.459 12.937 -9.825 1.00 93.06 437 LYS A O 1
ATOM 3466 N N . MET A 1 438 ? 9.724 11.522 -9.637 1.00 93.00 438 MET A N 1
ATOM 3467 C CA . MET A 1 438 ? 10.544 10.331 -9.421 1.00 93.00 438 MET A CA 1
ATOM 3468 C C . MET A 1 438 ? 11.298 9.921 -10.689 1.00 93.00 438 MET A C 1
ATOM 3470 O O . MET A 1 438 ? 12.498 9.655 -10.627 1.00 93.00 438 MET A O 1
ATOM 3474 N N . PHE A 1 439 ? 10.624 9.942 -11.837 1.00 93.75 439 PHE A N 1
ATOM 3475 C CA . PHE A 1 439 ? 11.199 9.676 -13.150 1.00 93.75 439 PHE A CA 1
ATOM 3476 C C . PHE A 1 439 ? 12.363 10.628 -13.445 1.00 93.75 439 PHE A C 1
ATOM 3478 O O . PHE A 1 439 ? 13.469 10.195 -13.778 1.00 93.75 439 PHE A O 1
ATOM 3485 N N . GLU A 1 440 ? 12.153 11.933 -13.250 1.00 93.25 440 GLU A N 1
ATOM 3486 C CA . GLU A 1 440 ? 13.185 12.956 -13.432 1.00 93.25 440 GLU A CA 1
ATOM 3487 C C . GLU A 1 440 ? 14.386 12.729 -12.501 1.00 93.25 440 GLU A C 1
ATOM 3489 O O . GLU A 1 440 ? 15.537 12.849 -12.937 1.00 93.25 440 GLU A O 1
ATOM 3494 N N . ARG A 1 441 ? 14.134 12.344 -11.242 1.00 93.31 441 ARG A N 1
ATOM 3495 C CA . ARG A 1 441 ? 15.177 12.034 -10.254 1.00 93.31 441 ARG A CA 1
ATOM 3496 C C . ARG A 1 441 ? 16.006 10.811 -10.651 1.00 93.31 441 ARG A C 1
ATOM 3498 O O . ARG A 1 441 ? 17.230 10.923 -10.703 1.00 93.31 441 ARG A O 1
ATOM 3505 N N . LEU A 1 442 ? 15.368 9.674 -10.937 1.00 92.69 442 LEU A N 1
ATOM 3506 C CA . LEU A 1 442 ? 16.048 8.432 -11.331 1.00 92.69 442 LEU A CA 1
ATOM 3507 C C . LEU A 1 442 ? 16.870 8.634 -12.606 1.00 92.69 442 LEU A C 1
ATOM 3509 O O . LEU A 1 442 ? 18.037 8.249 -12.663 1.00 92.69 442 LEU A O 1
ATOM 3513 N N . ARG A 1 443 ? 16.305 9.337 -13.594 1.00 90.88 443 ARG A N 1
ATOM 3514 C CA . ARG A 1 443 ? 17.012 9.685 -14.832 1.00 90.88 443 ARG A CA 1
ATOM 3515 C C . ARG A 1 443 ? 18.222 10.583 -14.576 1.00 90.88 443 ARG A C 1
ATOM 3517 O O . ARG A 1 443 ? 19.262 10.405 -15.207 1.00 90.88 443 ARG A O 1
ATOM 3524 N N . GLY A 1 444 ? 18.096 11.559 -13.676 1.00 91.31 444 GLY A N 1
ATOM 3525 C CA . GLY A 1 444 ? 19.212 12.411 -13.264 1.00 91.31 444 GLY A CA 1
ATOM 3526 C C . GLY A 1 444 ? 20.357 11.599 -12.659 1.00 91.31 444 GLY A C 1
ATOM 3527 O O . GLY A 1 444 ? 21.504 11.772 -13.060 1.00 91.31 444 GLY A O 1
ATOM 3528 N N . MET A 1 445 ? 20.034 10.664 -11.761 1.00 93.25 445 MET A N 1
ATOM 3529 C CA . MET A 1 445 ? 21.016 9.787 -11.116 1.00 93.25 445 MET A CA 1
ATOM 3530 C C . MET A 1 445 ? 21.694 8.837 -12.112 1.00 93.25 445 MET A C 1
ATOM 3532 O O . MET A 1 445 ? 22.917 8.740 -12.097 1.00 93.25 445 MET A O 1
ATOM 3536 N N . ALA A 1 446 ? 20.934 8.220 -13.022 1.00 90.31 446 ALA A N 1
ATOM 3537 C CA . ALA A 1 446 ? 21.470 7.322 -14.050 1.00 90.31 446 ALA A CA 1
ATOM 3538 C C . ALA A 1 446 ? 22.440 8.025 -15.016 1.00 90.31 446 ALA A C 1
ATOM 3540 O O . ALA A 1 446 ? 23.436 7.452 -15.447 1.00 90.31 446 ALA A O 1
ATOM 3541 N N . ARG A 1 447 ? 22.188 9.300 -15.341 1.00 88.50 447 ARG A N 1
ATOM 3542 C CA . ARG A 1 447 ? 23.118 10.101 -16.155 1.00 88.50 447 ARG A CA 1
ATOM 3543 C C . ARG A 1 447 ? 24.412 10.412 -15.409 1.00 88.50 447 ARG A C 1
ATOM 3545 O O . ARG A 1 447 ? 25.470 10.420 -16.024 1.00 88.50 447 ARG A O 1
ATOM 3552 N N . SER A 1 448 ? 24.326 10.670 -14.104 1.00 90.75 448 SER A N 1
ATOM 3553 C CA . SER A 1 448 ? 25.494 10.948 -13.264 1.00 90.75 448 SER A CA 1
ATOM 3554 C C . SER A 1 448 ? 26.344 9.716 -12.956 1.00 90.75 448 SER A C 1
ATOM 3556 O O . SER A 1 448 ? 27.499 9.888 -12.602 1.00 90.75 448 SER A O 1
ATOM 3558 N N . SER A 1 449 ? 25.809 8.497 -13.064 1.00 86.50 449 SER A N 1
ATOM 3559 C CA . SER A 1 449 ? 26.597 7.268 -12.888 1.00 86.50 449 SER A CA 1
ATOM 3560 C C . SER A 1 449 ? 27.370 6.850 -14.144 1.00 86.50 449 SER A C 1
ATOM 3562 O O . SER A 1 449 ? 28.280 6.034 -14.044 1.00 86.50 449 SER A O 1
ATOM 3564 N N . LEU A 1 450 ? 26.999 7.377 -15.317 1.00 77.56 450 LEU A N 1
ATOM 3565 C CA . LEU A 1 450 ? 27.606 7.040 -16.612 1.00 77.56 450 LEU A CA 1
ATOM 3566 C C . LEU A 1 450 ? 28.728 7.999 -17.050 1.00 77.56 450 LEU A C 1
ATOM 3568 O O . LEU A 1 450 ? 29.441 7.682 -18.001 1.00 77.56 450 LEU A O 1
ATOM 3572 N N . GLY A 1 451 ? 28.858 9.166 -16.413 1.00 66.94 451 GLY A N 1
ATOM 3573 C CA . GLY A 1 451 ? 29.874 10.182 -16.721 1.00 66.94 451 GLY A CA 1
ATOM 3574 C C . GLY A 1 451 ? 30.801 10.411 -15.546 1.00 66.94 451 GLY A C 1
ATOM 3575 O O . GLY A 1 451 ? 32.010 10.601 -15.805 1.00 66.94 451 GLY A O 1
#

Mean predicted aligned error: 10.15 Å

Solvent-accessible surface area (backbone atoms only — not comparable to full-atom values): 25911 Å² total; per-residue (Å²): 134,81,82,77,68,84,45,73,65,57,54,50,47,47,70,42,22,47,56,50,77,44,37,44,57,76,87,55,58,63,74,58,48,52,58,46,71,74,74,31,72,43,47,49,24,27,53,50,16,43,51,38,52,71,71,38,87,59,54,60,57,80,46,74,62,21,49,55,21,42,53,51,19,53,54,48,48,51,58,48,62,76,71,52,52,62,75,50,54,70,75,42,66,59,64,60,33,40,52,40,51,25,50,42,24,53,71,48,53,37,54,71,60,20,52,52,31,50,54,51,47,52,52,51,40,49,65,49,54,34,67,63,40,39,69,72,33,63,45,60,17,48,61,48,44,23,47,38,20,64,44,48,59,47,44,27,38,42,38,28,32,42,67,74,47,82,48,86,80,58,86,75,78,77,71,61,95,76,56,80,70,77,70,51,66,70,65,70,80,89,73,83,83,66,93,74,78,88,78,84,72,71,77,90,74,83,50,79,72,60,55,54,48,55,76,59,48,75,52,71,66,58,48,38,43,52,52,39,54,39,52,52,35,51,58,49,55,67,28,57,84,68,72,48,53,42,61,46,69,63,57,33,48,34,54,24,56,42,52,55,51,52,59,65,48,60,77,72,49,59,67,86,87,53,70,96,80,65,57,69,39,36,43,48,44,45,29,47,44,45,32,49,54,38,45,51,56,45,50,60,34,54,68,81,65,77,62,69,71,58,60,66,61,55,69,77,73,73,81,90,76,96,72,93,74,76,50,59,67,56,43,54,43,50,42,31,36,51,54,44,50,53,39,49,52,30,57,65,68,57,80,74,77,86,80,79,70,65,95,49,68,48,55,52,52,47,52,49,43,34,53,51,40,35,54,69,58,61,48,59,70,95,78,36,67,66,56,35,54,53,49,47,56,42,52,44,67,79,55,73,58,83,79,64,68,81,64,74,46,69,63,60,51,46,53,54,54,46,56,58,36,60,55,63,80,52,45,62,93,70,39,50,71,56,48,51,56,48,52,55,49,47,53,52,52,39,55,63,75,76,109

Nearest PDB structures (foldseek):
  9dze-assembly1_c  TM=2.172E-01  e=2.798E+00  synthetic construct
  4zrq-assembly2_B  TM=2.439E-01  e=4.535E+00  Homo sapiens
  8r0j-assembly2_D  TM=1.968E-01  e=5.326E+00  Homo sapiens

Radius of gyration: 23.48 Å; Cα contacts (8 Å, |Δi|>4): 448; chains: 1; bounding box: 63×51×69 Å

pLDDT: mean 74.79, std 16.82, range [28.88, 95.44]

Organism: NCBI:txid117547

Secondary structure (DSSP, 8-state):
-PPPPS-HHHHHHHHH-GGGGTEE-HHHHHHHTHHHHHH-HHHHHHHHHHHHHHH-SSTTS--HHHHHHHHHHHHHHHHHHHH--HHHHTTSTHHHHHHHHHHHHHHHT-HHHHHHHHHHHHHHHHHTTHHHHHHH-HHHHHHHTSTTTTTTTTHHHHHHHHH-PPPSSS--S-S-TT-TTTTS-SS--TTSS----S-----TT--GGGSGGGGG-S-HHHHHHHHHHHHHHHHHHHHTTTTPPEEHHHHHHHHHHHHHHHHHTTTTT--TTS-TTS-HHHHHHHHHHHHHHHHHHHHH-------TTTHHHHTTT--S--SS---HHHHHHHHTHHHHHHHHHHHHHSPPPTTS--S-HHHHHHHHHHHHHHHHHT--GGG-HHHHHHHHHHHHHHS--TT-GGGGSHHHHHHHHHHHHHTSS--HHHHHHHHHHHHHHHHHHHHHHH-

Foldseek 3Di:
DPDDPCDPVLVVCVQWAVLSQFADPPVQPPPQCPCCVVPPPLLVLLVQLLVQQVPDPQFQDQDPSNVVSVVSNVVVLVVQVVPDDLVSLLVDCNLVSLVSQLSSCLSNLVLVSNVVSLLVSQVNCVSNPHPVSLVVRVNNCCVVVLVLDVVQCVSLVLNCLQPVDHGSPLCLDDPDPPPPPLLAQLDDPPPPPDPPDDDPDDDPDPDPLLCQLVVLAPDVSLVSLQVLLVVLLCVRQVRSVVSHHHHPVSNSSSLSSSSSSLVSCPCVLDDLPDPLPRDLNSLLSQLLSLLVSLVSQVNGTPDPPDPCVVVVVVVVPDDDDPDDDDGPLRSLCSSRVNSLVSNLSSLVSNDDDPPLDDPCLSSLLSSLLSLLSCLLGRDPCVPCVVSLVSNVVSLCSVVVCPPPVPPPDLVVSLVSNVVSNVSGRDNCVRCVVSSSVSVVVSVVVNVVVVD

Sequence (451 aa):
MAGLPDTTYNIIKRSTYLAYTFVNYQSIDQVTCQWLFQNDLTFVHAIMSVISVFKDPRRGSWSPSTHFHLQRTIRHLNEELSRGTAVSLRRSSTIYIVGLLAVVAAILGNYAELGVHLSGLQQIVQLCGGRDFLHSMPGLHFELERSDPVRQGSLDLAFVLATEEAPHFLEIRTASPAGTGFWDPCFGDDDDDDDEAQDRQQPPGISNSQLAFAACLSDPRLVTVCHDVRRLVAMVDEQAPRRSRLLCSNVYSGVSSIERRLLRLEGCYGVVSGPPNTNANTTADECLRLGLLAFMSVFDFQIPCGSGEEEKKENKNQKNTEGANMTPTQKKAKQRAYLVSHLRDACQAIEFSETGISDTPHLDRLVFWVLTIGAMSIFDVSREPWLVEKWALVLDKMHPDPQKQEEKDPRILWEHARADLDGFFWLRCVHDEWGQKMFERLRGMARSSLG